Protein AF-A0A8X7PRS7-F1 (afdb_monomer)

Sequence (376 aa):
MGVEVVNFGGFEVAPAPFEAKPETNGKVEQGKGDKVAIKSGSHGEPPKKAEESSSSSKISSDVPKDAAEEWPAAKQIRSFYFVKYRRNDDPKIKAKLEVADKEVEKLNKARSAVIEELRAKKAERSKLFDMLDPLKSERQGFNNKFDEKRKEMEPLQQALGKLRGNDGGSSRGPVICSSQEELNSMIYSYEYRIQHESIPLTEEKQLLKEIRLLEGTRDKVIANEAMRAKIKEAMGHKDDIQGQVKLMGAGLDGVKKERQAISARINELSEKVKATKDEIQVLENELKTVTEKRDKAYSNIRDLKKQSVETNSGFYQGRNVLNKARELAAQRNVDELEALSNAEVEKFVSLWCSNKNFREDYEKRLLGSLDARQMS

Secondary structure (DSSP, 8-state):
-------------PPPPPP---------------------------------------------S-------------------PPP---HHHHHHHHHHHHHHHHHHHHHHHHHHHHHHHHHHHHHHHHHHHHHHHHHHHHHHHHHHHHHHHHHHHHHHHHHHHTS----------SSHHHHHHHHHHHHHHHHHS---HHHHHHHHHHHHHHHHTHHHHHHHHHHHHHHHHHHHHHHHHHHHHHHHHHHHHHHHHHHHHHHHHHHHHHHHHHHHHHHHHHHHHHHHHHHHHHHHHHHHHHHHHHHHHHHTHHHHHHHHHHHHHHHHHHTT-HHHHHHHHHHHHHHHHHHHHH-HHHHHHHHHHHHHHHHTTT--

Structure (mmCIF, N/CA/C/O backbone):
data_AF-A0A8X7PRS7-F1
#
_entry.id   AF-A0A8X7PRS7-F1
#
loop_
_atom_site.group_PDB
_atom_site.id
_atom_site.type_symbol
_atom_site.label_atom_id
_atom_site.label_alt_id
_atom_site.label_comp_id
_atom_site.label_asym_id
_atom_site.label_entity_id
_atom_site.label_seq_id
_atom_site.pdbx_PDB_ins_code
_atom_site.Cartn_x
_atom_site.Cartn_y
_atom_site.Cartn_z
_atom_site.occupancy
_atom_site.B_iso_or_equiv
_atom_site.auth_seq_id
_atom_site.auth_comp_id
_atom_site.auth_asym_id
_atom_site.auth_atom_id
_atom_site.pdbx_PDB_model_num
ATOM 1 N N . MET A 1 1 ? -42.545 -2.973 50.709 1.00 38.34 1 MET A N 1
ATOM 2 C CA . MET A 1 1 ? -41.234 -2.968 51.397 1.00 38.34 1 MET A CA 1
ATOM 3 C C . MET A 1 1 ? -41.015 -4.363 51.963 1.00 38.34 1 MET A C 1
ATOM 5 O O . MET A 1 1 ? -41.581 -4.677 52.997 1.00 38.34 1 MET A O 1
ATOM 9 N N . GLY A 1 2 ? -40.326 -5.238 51.229 1.00 35.31 2 GLY A N 1
ATOM 10 C CA . GLY A 1 2 ? -40.027 -6.595 51.700 1.00 35.31 2 GLY A CA 1
ATOM 11 C C . GLY A 1 2 ? -38.698 -6.599 52.446 1.00 35.31 2 GLY A C 1
ATOM 12 O O . GLY A 1 2 ? -37.665 -6.349 51.829 1.00 35.31 2 GLY A O 1
ATOM 13 N N . VAL A 1 3 ? -38.731 -6.834 53.756 1.00 33.56 3 VAL A N 1
ATOM 14 C CA . VAL A 1 3 ? -37.545 -7.047 54.594 1.00 33.56 3 VAL A CA 1
ATOM 15 C C . VAL A 1 3 ? -37.294 -8.554 54.631 1.00 33.56 3 VAL A C 1
ATOM 17 O O . VAL A 1 3 ? -38.139 -9.301 55.115 1.00 33.56 3 VAL A O 1
ATOM 20 N N . GLU A 1 4 ? -36.167 -9.016 54.087 1.00 38.34 4 GLU A N 1
ATOM 21 C CA . GLU A 1 4 ? -35.715 -10.403 54.262 1.00 38.34 4 GLU A CA 1
ATOM 22 C C . GLU A 1 4 ? -34.904 -10.505 55.561 1.00 38.34 4 GLU A C 1
ATOM 24 O O . GLU A 1 4 ? -33.868 -9.856 55.710 1.00 38.34 4 GLU A O 1
ATOM 29 N N . VAL A 1 5 ? -35.368 -11.348 56.485 1.00 33.12 5 VAL A N 1
ATOM 30 C CA . VAL A 1 5 ? -34.584 -11.846 57.620 1.00 33.12 5 VAL A CA 1
ATOM 31 C C . VAL A 1 5 ? -33.827 -13.072 57.130 1.00 33.12 5 VAL A C 1
ATOM 33 O O . VAL A 1 5 ? -34.439 -14.085 56.794 1.00 33.12 5 VAL A O 1
ATOM 36 N N . VAL A 1 6 ? -32.499 -12.992 57.084 1.00 33.25 6 VAL A N 1
ATOM 37 C CA . VAL A 1 6 ? -31.658 -14.164 56.835 1.00 33.25 6 VAL A CA 1
ATOM 38 C C . VAL A 1 6 ? -30.935 -14.519 58.126 1.00 33.25 6 VAL A C 1
ATOM 40 O O . VAL A 1 6 ? -29.972 -13.861 58.512 1.00 33.25 6 VAL A O 1
ATOM 43 N N . ASN A 1 7 ? -31.406 -15.573 58.793 1.00 29.98 7 ASN A N 1
ATOM 44 C CA . ASN A 1 7 ? -30.655 -16.233 59.855 1.00 29.98 7 ASN A CA 1
ATOM 45 C C . ASN A 1 7 ? -29.550 -17.073 59.210 1.00 29.98 7 ASN A C 1
ATOM 47 O O . ASN A 1 7 ? -29.831 -18.076 58.557 1.00 29.98 7 ASN A O 1
ATOM 51 N N . PHE A 1 8 ? -28.293 -16.676 59.402 1.00 36.66 8 PHE A N 1
ATOM 52 C CA . PHE A 1 8 ? -27.151 -17.517 59.060 1.00 36.66 8 PHE A CA 1
ATOM 53 C C . PHE A 1 8 ? -26.705 -18.292 60.300 1.00 36.66 8 PHE A C 1
ATOM 55 O O . PHE A 1 8 ? -26.137 -17.730 61.236 1.00 36.66 8 PHE A O 1
ATOM 62 N N . GLY A 1 9 ? -26.991 -19.597 60.294 1.00 31.98 9 GLY A N 1
ATOM 63 C CA . GLY A 1 9 ? -26.363 -20.569 61.183 1.00 31.98 9 GLY A CA 1
ATOM 64 C C . GLY A 1 9 ? -24.848 -20.575 60.978 1.00 31.98 9 GLY A C 1
ATOM 65 O O . GLY A 1 9 ? -24.363 -20.383 59.863 1.00 31.98 9 GLY A O 1
ATOM 66 N N . GLY A 1 10 ? -24.119 -20.727 62.084 1.00 34.31 10 GLY A N 1
ATOM 67 C CA . GLY A 1 10 ? -22.667 -20.595 62.140 1.00 34.31 10 GLY A CA 1
ATOM 68 C C . GLY A 1 10 ? -21.928 -21.523 61.180 1.00 34.31 10 GLY A C 1
ATOM 69 O O . GLY A 1 10 ? -22.364 -22.640 60.915 1.00 34.31 10 GLY A O 1
ATOM 70 N N . PHE A 1 11 ? -20.779 -21.052 60.701 1.00 33.97 11 PHE A N 1
ATOM 71 C CA . PHE A 1 11 ? -19.822 -21.885 59.990 1.00 33.97 11 PHE A CA 1
ATOM 72 C C . PHE A 1 11 ? -18.426 -21.693 60.580 1.00 33.97 11 PHE A C 1
ATOM 74 O O . PHE A 1 11 ? -17.981 -20.569 60.820 1.00 33.97 11 PHE A O 1
ATOM 81 N N . GLU A 1 12 ? -17.798 -22.827 60.861 1.00 31.59 12 GLU A N 1
ATOM 82 C CA . GLU A 1 12 ? -16.463 -23.000 61.419 1.00 31.59 12 GLU A CA 1
ATOM 83 C C . GLU A 1 12 ? -15.395 -22.509 60.431 1.00 31.59 12 GLU A C 1
ATOM 85 O O . GLU A 1 12 ? -15.474 -22.755 59.225 1.00 31.59 12 GLU A O 1
ATOM 90 N N . VAL A 1 13 ? -14.395 -21.796 60.948 1.00 36.53 13 VAL A N 1
ATOM 91 C CA . VAL A 1 13 ? -13.251 -21.293 60.182 1.00 36.53 13 VAL A CA 1
ATOM 92 C C . VAL A 1 13 ? -12.146 -22.345 60.233 1.00 36.53 13 VAL A C 1
ATOM 94 O O . VAL A 1 13 ? -11.609 -22.622 61.302 1.00 36.53 13 VAL A O 1
ATOM 97 N N . ALA A 1 14 ? -11.788 -22.917 59.084 1.00 34.16 14 ALA A N 1
ATOM 98 C CA . ALA A 1 14 ? -10.563 -23.704 58.957 1.00 34.16 14 ALA A CA 1
ATOM 99 C C . ALA A 1 14 ? -9.332 -22.778 59.083 1.00 34.16 14 ALA A C 1
ATOM 101 O O . ALA A 1 14 ? -9.356 -21.671 58.534 1.00 34.16 14 ALA A O 1
ATOM 102 N N . PRO A 1 15 ? -8.257 -23.190 59.781 1.00 34.22 15 PRO A N 1
ATOM 103 C CA . PRO A 1 15 ? -7.094 -22.338 59.986 1.00 34.22 15 PRO A CA 1
ATOM 104 C C . PRO A 1 15 ? -6.264 -22.201 58.702 1.00 34.22 15 PRO A C 1
ATOM 106 O O . PRO A 1 15 ? -6.148 -23.131 57.902 1.00 34.22 15 PRO A O 1
ATOM 109 N N . ALA A 1 16 ? -5.673 -21.019 58.522 1.00 33.69 16 ALA A N 1
ATOM 110 C CA . ALA A 1 16 ? -4.751 -20.721 57.432 1.00 33.69 16 ALA A CA 1
ATOM 111 C C . ALA A 1 16 ? -3.413 -21.477 57.605 1.00 33.69 16 ALA A C 1
ATOM 113 O O . ALA A 1 16 ? -2.929 -21.580 58.735 1.00 33.69 16 ALA A O 1
ATOM 114 N N . PRO A 1 17 ? -2.770 -21.965 56.525 1.00 32.09 17 PRO A N 1
ATOM 115 C CA . PRO A 1 17 ? -1.435 -22.539 56.616 1.00 32.09 17 PRO A CA 1
ATOM 116 C C . PRO A 1 17 ? -0.366 -21.453 56.778 1.00 32.09 17 PRO A C 1
ATOM 118 O O . PRO A 1 17 ? -0.402 -20.406 56.133 1.00 32.09 17 PRO A O 1
ATOM 121 N N . PHE A 1 18 ? 0.585 -21.775 57.645 1.00 28.27 18 PHE A N 1
ATOM 122 C CA . PHE A 1 18 ? 1.778 -21.037 58.042 1.00 28.27 18 PHE A CA 1
ATOM 123 C C . PHE A 1 18 ? 2.689 -20.635 56.864 1.00 28.27 18 PHE A C 1
ATOM 125 O O . PHE A 1 18 ? 2.831 -21.370 55.886 1.00 28.27 18 PHE A O 1
ATOM 132 N N . GLU A 1 19 ? 3.326 -19.468 56.990 1.00 30.25 19 GLU A N 1
ATOM 133 C CA . GLU A 1 19 ? 4.292 -18.910 56.041 1.00 30.25 19 GLU A CA 1
ATOM 134 C C . GLU A 1 19 ? 5.580 -19.746 55.945 1.00 30.25 19 GLU A C 1
ATOM 136 O O . GLU A 1 19 ? 6.207 -20.072 56.950 1.00 30.25 19 GLU A O 1
ATOM 141 N N . ALA A 1 20 ? 6.048 -19.983 54.718 1.00 26.59 20 ALA A N 1
ATOM 142 C CA . ALA A 1 20 ? 7.461 -20.199 54.426 1.00 26.59 20 ALA A CA 1
ATOM 143 C C . ALA A 1 20 ? 7.803 -19.550 53.071 1.00 26.59 20 ALA A C 1
ATOM 145 O O . ALA A 1 20 ? 7.144 -19.789 52.059 1.00 26.59 20 ALA A O 1
ATOM 146 N N . LYS A 1 21 ? 8.840 -18.714 53.055 1.00 28.91 21 LYS A N 1
ATOM 147 C CA . LYS A 1 21 ? 9.551 -18.218 51.862 1.00 28.91 21 LYS A CA 1
ATOM 148 C C . LYS A 1 21 ? 11.016 -18.680 51.974 1.00 28.91 21 LYS A C 1
ATOM 150 O O . LYS A 1 21 ? 11.464 -18.890 53.097 1.00 28.91 21 LYS A O 1
ATOM 155 N N . PRO A 1 22 ? 11.831 -18.575 50.912 1.00 40.19 22 PRO A N 1
ATOM 156 C CA . PRO A 1 22 ? 11.607 -18.983 49.517 1.00 40.19 22 PRO A CA 1
ATOM 157 C C . PRO A 1 22 ? 12.819 -19.793 48.987 1.00 40.19 22 PRO A C 1
ATOM 159 O O . PRO A 1 22 ? 13.896 -19.659 49.543 1.00 40.19 22 PRO A O 1
ATOM 162 N N . GLU A 1 23 ? 12.713 -20.538 47.875 1.00 26.27 23 GLU A N 1
ATOM 163 C CA . GLU A 1 23 ? 13.859 -20.721 46.955 1.00 26.27 23 GLU A CA 1
ATOM 164 C C . GLU A 1 23 ? 13.492 -21.354 45.591 1.00 26.27 23 GLU A C 1
ATOM 166 O O . GLU A 1 23 ? 12.879 -22.408 45.501 1.00 26.27 23 GLU A O 1
ATOM 171 N N . THR A 1 24 ? 13.892 -20.617 44.549 1.00 27.59 24 THR A N 1
ATOM 172 C CA . THR A 1 24 ? 14.377 -20.937 43.186 1.00 27.59 24 THR A CA 1
ATOM 173 C C . THR A 1 24 ? 13.771 -22.020 42.257 1.00 27.59 24 THR A C 1
ATOM 175 O O . THR A 1 24 ? 13.776 -23.210 42.523 1.00 27.59 24 THR A O 1
ATOM 178 N N . ASN A 1 25 ? 13.424 -21.525 41.053 1.00 25.75 25 ASN A N 1
ATOM 179 C CA . ASN A 1 25 ? 13.555 -22.074 39.687 1.00 25.75 25 ASN A CA 1
ATOM 180 C C . ASN A 1 25 ? 13.076 -23.497 39.328 1.00 25.75 25 ASN A C 1
ATOM 182 O O . ASN A 1 25 ? 13.670 -24.491 39.722 1.00 25.75 25 ASN A O 1
ATOM 186 N N . GLY A 1 26 ? 12.170 -23.580 38.338 1.00 25.84 26 GLY A N 1
ATOM 187 C CA . GLY A 1 26 ? 12.010 -24.792 37.521 1.00 25.84 26 GLY A CA 1
ATOM 188 C C . GLY A 1 26 ? 10.744 -24.855 36.662 1.00 25.84 26 GLY A C 1
ATOM 189 O O . GLY A 1 26 ? 9.655 -25.098 37.155 1.00 25.84 26 GLY A O 1
ATOM 190 N N . LYS A 1 27 ? 10.917 -24.659 35.356 1.00 26.45 27 LYS A N 1
ATOM 191 C CA . LYS A 1 27 ? 9.987 -24.867 34.228 1.00 26.45 27 LYS A CA 1
ATOM 192 C C . LYS A 1 27 ? 9.428 -26.310 34.174 1.00 26.45 27 LYS A C 1
ATOM 194 O O . LYS A 1 27 ? 10.197 -27.213 34.475 1.00 26.45 27 LYS A O 1
ATOM 199 N N . VAL A 1 28 ? 8.181 -26.521 33.704 1.00 27.92 28 VAL A N 1
ATOM 200 C CA . VAL A 1 28 ? 7.735 -27.544 32.702 1.00 27.92 28 VAL A CA 1
ATOM 201 C C . VAL A 1 28 ? 6.193 -27.661 32.618 1.00 27.92 28 VAL A C 1
ATOM 203 O O . VAL A 1 28 ? 5.460 -27.339 33.547 1.00 27.92 28 VAL A O 1
ATOM 206 N N . GLU A 1 29 ? 5.750 -28.048 31.420 1.00 25.97 29 GLU A N 1
ATOM 207 C CA . GLU A 1 29 ? 4.413 -28.097 30.828 1.00 25.97 29 GLU A CA 1
ATOM 208 C C . GLU A 1 29 ? 3.448 -29.222 31.282 1.00 25.97 29 GLU A C 1
ATOM 210 O O . GLU A 1 29 ? 3.839 -30.240 31.838 1.00 25.97 29 GLU A O 1
ATOM 215 N N . GLN A 1 30 ? 2.173 -28.979 30.936 1.00 25.98 30 GLN A N 1
ATOM 216 C CA . GLN A 1 30 ? 1.029 -29.850 30.587 1.00 25.98 30 GLN A CA 1
ATOM 217 C C . GLN A 1 30 ? 1.092 -31.391 30.722 1.00 25.98 30 GLN A C 1
ATOM 219 O O . GLN A 1 30 ? 1.930 -32.053 30.121 1.00 25.98 30 GLN A O 1
ATOM 224 N N . GLY A 1 31 ? -0.031 -31.954 31.214 1.00 25.16 31 GLY A N 1
ATOM 225 C CA . GLY A 1 31 ? -0.715 -33.065 30.522 1.00 25.16 31 GLY A CA 1
ATOM 226 C C . GLY A 1 31 ? -1.534 -34.060 31.367 1.00 25.16 31 GLY A C 1
ATOM 227 O O . GLY A 1 31 ? -0.939 -34.851 32.078 1.00 25.16 31 GLY A O 1
ATOM 228 N N . LYS A 1 32 ? -2.869 -34.085 31.126 1.00 27.94 32 LYS A N 1
ATOM 229 C CA . LYS A 1 32 ? -3.892 -35.159 31.340 1.00 27.94 32 LYS A CA 1
ATOM 230 C C . LYS A 1 32 ? -4.052 -35.718 32.774 1.00 27.94 32 LYS A C 1
ATOM 232 O O . LYS A 1 32 ? -3.091 -36.124 33.391 1.00 27.94 32 LYS A O 1
ATOM 237 N N . GLY A 1 33 ? -5.227 -35.830 33.396 1.00 25.86 33 GLY A N 1
ATOM 238 C CA . GLY A 1 33 ? -6.612 -35.925 32.937 1.00 25.86 33 GLY A CA 1
ATOM 239 C C . GLY A 1 33 ? -7.184 -37.247 33.458 1.00 25.86 33 GLY A C 1
ATOM 240 O O . GLY A 1 33 ? -6.668 -38.272 33.049 1.00 25.86 33 GLY A O 1
ATOM 241 N N . ASP A 1 34 ? -8.204 -37.229 34.326 1.00 27.39 34 ASP A N 1
ATOM 242 C CA . ASP A 1 34 ? -9.209 -38.301 34.398 1.00 27.39 34 ASP A CA 1
ATOM 243 C C . ASP A 1 34 ? -10.457 -37.924 35.214 1.00 27.39 34 ASP A C 1
ATOM 245 O O . ASP A 1 34 ? -10.432 -37.109 36.135 1.00 27.39 34 ASP A O 1
ATOM 249 N N . LYS A 1 35 ? -11.579 -38.488 34.760 1.00 30.38 35 LYS A N 1
ATOM 250 C CA . LYS A 1 35 ? -12.978 -38.185 35.089 1.00 30.38 35 LYS A CA 1
ATOM 251 C C . LYS A 1 35 ? -13.469 -39.022 36.272 1.00 30.38 35 LYS A C 1
ATOM 253 O O . LYS A 1 35 ? -13.249 -40.226 36.255 1.00 30.38 35 LYS A O 1
ATOM 258 N N . VAL A 1 36 ? -14.310 -38.465 37.151 1.00 30.97 36 VAL A N 1
ATOM 259 C CA . VAL A 1 36 ? -15.342 -39.250 37.862 1.00 30.97 36 VAL A CA 1
ATOM 260 C C . VAL A 1 36 ? -16.640 -38.446 37.970 1.00 30.97 36 VAL A C 1
ATOM 262 O O . VAL A 1 36 ? -16.646 -37.269 38.320 1.00 30.97 36 VAL A O 1
ATOM 265 N N . ALA A 1 37 ? -17.734 -39.110 37.597 1.00 29.62 37 ALA A N 1
ATOM 266 C CA . ALA A 1 37 ? -19.092 -38.599 37.498 1.00 29.62 37 ALA A CA 1
ATOM 267 C C . ALA A 1 37 ? -19.813 -38.557 38.858 1.00 29.62 37 ALA A C 1
ATOM 269 O O . ALA A 1 37 ? -19.674 -39.458 39.681 1.00 29.62 37 ALA A O 1
ATOM 270 N N . ILE A 1 38 ? -20.641 -37.528 39.044 1.00 30.03 38 ILE A N 1
ATOM 271 C CA . ILE A 1 38 ? -21.548 -37.341 40.184 1.00 30.03 38 ILE A CA 1
ATOM 272 C C . ILE A 1 38 ? -22.898 -37.986 39.837 1.00 30.03 38 ILE A C 1
ATOM 274 O O . ILE A 1 38 ? -23.451 -37.712 38.771 1.00 30.03 38 ILE A O 1
ATOM 278 N N . LYS A 1 39 ? -23.445 -38.816 40.736 1.00 30.95 39 LYS A N 1
ATOM 279 C CA . LYS A 1 39 ? -24.803 -39.374 40.631 1.00 30.95 39 LYS A CA 1
ATOM 280 C C . LYS A 1 39 ? -25.697 -38.800 41.734 1.00 30.95 39 LYS A C 1
ATOM 282 O O . LYS A 1 39 ? -25.400 -38.947 42.914 1.00 30.95 39 LYS A O 1
ATOM 287 N N . SER A 1 40 ? -26.786 -38.160 41.313 1.00 25.25 40 SER A N 1
ATOM 288 C CA . SER A 1 40 ? -27.887 -37.639 42.132 1.00 25.25 40 SER A CA 1
ATOM 289 C C . SER A 1 40 ? -28.995 -38.680 42.369 1.00 25.25 40 SER A C 1
ATOM 291 O O . SER A 1 40 ? -29.233 -39.538 41.521 1.00 25.25 40 SER A O 1
ATOM 293 N N . GLY A 1 41 ? -29.727 -38.518 43.475 1.00 26.75 41 GLY A N 1
ATOM 294 C CA . GLY A 1 41 ? -31.080 -39.037 43.759 1.00 26.75 41 GLY A CA 1
ATOM 295 C C . GLY A 1 41 ? -31.447 -38.620 45.197 1.00 26.75 41 GLY A C 1
ATOM 296 O O . GLY A 1 41 ? -30.691 -38.953 46.097 1.00 26.75 41 GLY A O 1
ATOM 297 N N . SER A 1 42 ? -32.352 -37.671 45.483 1.00 29.06 42 SER A N 1
ATOM 298 C CA . SER A 1 42 ? -33.808 -37.520 45.244 1.00 29.06 42 SER A CA 1
ATOM 299 C C . SER A 1 42 ? -34.690 -38.178 46.326 1.00 29.06 42 SER A C 1
ATOM 301 O O . SER A 1 42 ? -34.734 -39.399 46.366 1.00 29.06 42 SER A O 1
ATOM 303 N N . HIS A 1 43 ? -35.369 -37.316 47.121 1.00 28.53 43 HIS A N 1
ATOM 304 C CA . HIS A 1 43 ? -36.683 -37.383 47.832 1.00 28.53 43 HIS A CA 1
ATOM 305 C C . HIS A 1 43 ? -37.195 -38.718 48.436 1.00 28.53 43 HIS A C 1
ATOM 307 O O . HIS A 1 43 ? -37.080 -39.756 47.809 1.00 28.53 43 HIS A O 1
ATOM 313 N N . GLY A 1 44 ? -37.908 -38.803 49.571 1.00 26.67 44 GLY A N 1
ATOM 314 C CA . GLY A 1 44 ? -38.461 -37.842 50.535 1.00 26.67 44 GLY A CA 1
ATOM 315 C C . GLY A 1 44 ? -39.503 -38.529 51.463 1.00 26.67 44 GLY A C 1
ATOM 316 O O . GLY A 1 44 ? -40.280 -39.343 50.982 1.00 26.67 44 GLY A O 1
ATOM 317 N N . GLU A 1 45 ? -39.494 -38.150 52.753 1.00 29.83 45 GLU A N 1
ATOM 318 C CA . GLU A 1 45 ? -40.611 -38.052 53.740 1.00 29.83 45 GLU A CA 1
ATOM 319 C C . GLU A 1 45 ? -41.380 -39.284 54.340 1.00 29.83 45 GLU A C 1
ATOM 321 O O . GLU A 1 45 ? -41.293 -40.384 53.807 1.00 29.83 45 GLU A O 1
ATOM 326 N N . PRO A 1 46 ? -42.048 -39.139 55.531 1.00 39.19 46 PRO A N 1
ATOM 327 C CA . PRO A 1 46 ? -41.968 -40.044 56.709 1.00 39.19 46 PRO A CA 1
ATOM 328 C C . PRO A 1 46 ? -43.392 -40.499 57.181 1.00 39.19 46 PRO A C 1
ATOM 330 O O . PRO A 1 46 ? -44.238 -40.683 56.308 1.00 39.19 46 PRO A O 1
ATOM 333 N N . PRO A 1 47 ? -43.814 -40.575 58.479 1.00 46.78 47 PRO A N 1
ATOM 334 C CA . PRO A 1 47 ? -43.211 -40.924 59.791 1.00 46.78 47 PRO A CA 1
ATOM 335 C C . PRO A 1 47 ? -44.015 -42.036 60.544 1.00 46.78 47 PRO A C 1
ATOM 337 O O . PRO A 1 47 ? -45.062 -42.465 60.064 1.00 46.78 47 PRO A O 1
ATOM 340 N N . LYS A 1 48 ? -43.622 -42.453 61.771 1.00 29.95 48 LYS A N 1
ATOM 341 C CA . LYS A 1 48 ? -44.564 -42.988 62.796 1.00 29.95 48 LYS A CA 1
ATOM 342 C C . LYS A 1 48 ? -44.016 -42.954 64.240 1.00 29.95 48 LYS A C 1
ATOM 344 O O . LYS A 1 48 ? -42.822 -43.095 64.466 1.00 29.95 48 LYS A O 1
ATOM 349 N N . LYS A 1 49 ? -44.952 -42.697 65.165 1.00 29.14 49 LYS A N 1
ATOM 350 C CA . LYS A 1 49 ? -44.882 -42.357 66.604 1.00 29.14 49 LYS A CA 1
ATOM 351 C C . LYS A 1 49 ? -44.821 -43.573 67.558 1.00 29.14 49 LYS A C 1
ATOM 353 O O . LYS A 1 49 ? -45.346 -44.617 67.189 1.00 29.14 49 LYS A O 1
ATOM 358 N N . ALA A 1 50 ? -44.420 -43.266 68.809 1.00 27.75 50 ALA A N 1
ATOM 359 C CA . ALA A 1 50 ? -44.844 -43.839 70.114 1.00 27.75 50 ALA A CA 1
ATOM 360 C C . ALA A 1 50 ? -44.342 -45.270 70.442 1.00 27.75 50 ALA A C 1
ATOM 362 O O . ALA A 1 50 ? -44.160 -46.066 69.537 1.00 27.75 50 ALA A O 1
ATOM 363 N N . GLU A 1 51 ? -44.062 -45.695 71.679 1.00 27.20 51 GLU A N 1
ATOM 364 C CA . GLU A 1 51 ? -44.352 -45.192 73.031 1.00 27.20 51 GLU A CA 1
ATOM 365 C C . GLU A 1 51 ? -43.437 -45.908 74.063 1.00 27.20 51 GLU A C 1
ATOM 367 O O . GLU A 1 51 ? -42.633 -46.771 73.715 1.00 27.20 51 GLU A O 1
ATOM 372 N N . GLU A 1 52 ? -43.567 -45.500 75.322 1.00 29.02 52 GLU A N 1
ATOM 373 C CA . GLU A 1 52 ? -42.768 -45.754 76.530 1.00 29.02 52 GLU A CA 1
ATOM 374 C C . GLU A 1 52 ? -42.720 -47.217 77.038 1.00 29.02 52 GLU A C 1
ATOM 376 O O . GLU A 1 52 ? -43.654 -47.985 76.839 1.00 29.02 52 GLU A O 1
ATOM 381 N N . SER A 1 53 ? -41.687 -47.587 77.814 1.00 26.73 53 SER A N 1
ATOM 382 C CA . SER A 1 53 ? -41.870 -48.113 79.187 1.00 26.73 53 SER A CA 1
ATOM 383 C C . SER A 1 53 ? -40.543 -48.412 79.909 1.00 26.73 53 SER A C 1
ATOM 385 O O . SER A 1 53 ? -39.516 -48.751 79.329 1.00 26.73 53 SER A O 1
ATOM 387 N N . SER A 1 54 ? -40.609 -48.217 81.220 1.00 28.33 54 SER A N 1
ATOM 388 C CA . SER A 1 54 ? -39.608 -48.276 82.285 1.00 28.33 54 SER A CA 1
ATOM 389 C C . SER A 1 54 ? -38.957 -49.639 82.570 1.00 28.33 54 SER A C 1
ATOM 391 O O . SER A 1 54 ? -39.663 -50.638 82.664 1.00 28.33 54 SER A O 1
ATOM 393 N N . SER A 1 55 ? -37.683 -49.634 82.986 1.00 30.31 55 SER A N 1
ATOM 394 C CA . SER A 1 55 ? -37.229 -50.458 84.124 1.00 30.31 55 SER A CA 1
ATOM 395 C C . SER A 1 55 ? -35.910 -49.955 84.722 1.00 30.31 55 SER A C 1
ATOM 397 O O . SER A 1 55 ? -34.887 -49.858 84.049 1.00 30.31 55 SER A O 1
ATOM 399 N N . SER A 1 56 ? -35.959 -49.665 86.018 1.00 31.62 56 SER A N 1
ATOM 400 C CA . SER A 1 56 ? -34.868 -49.324 86.932 1.00 31.62 56 SER A CA 1
ATOM 401 C C . SER A 1 56 ? -33.786 -50.407 87.052 1.00 31.62 56 SER A C 1
ATOM 403 O O . SER A 1 56 ? -34.131 -51.577 87.190 1.00 31.62 56 SER A O 1
ATOM 405 N N . SER A 1 57 ? -32.509 -50.031 87.197 1.00 29.67 57 SER A N 1
ATOM 406 C CA . SER A 1 57 ? -31.749 -50.254 88.447 1.00 29.67 57 SER A CA 1
ATOM 407 C C . SER A 1 57 ? -30.264 -49.861 88.333 1.00 29.67 57 SER A C 1
ATOM 409 O O . SER A 1 57 ? -29.640 -50.034 87.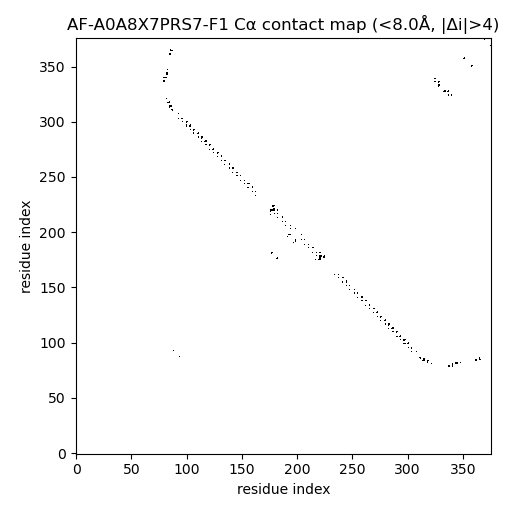294 1.00 29.67 57 SER A O 1
ATOM 411 N N . LYS A 1 58 ? -29.724 -49.445 89.488 1.00 34.66 58 LYS A N 1
ATOM 412 C CA . LYS A 1 58 ? -28.310 -49.415 89.909 1.00 34.66 58 LYS A CA 1
ATOM 413 C C . LYS A 1 58 ? -27.448 -48.210 89.515 1.00 34.66 58 LYS A C 1
ATOM 415 O O . LYS A 1 58 ? -26.721 -48.179 88.535 1.00 34.66 58 LYS A O 1
ATOM 420 N N . ILE A 1 59 ? -27.496 -47.276 90.461 1.00 40.19 59 ILE A N 1
ATOM 421 C CA . ILE A 1 59 ? -26.447 -46.367 90.923 1.00 40.19 59 ILE A CA 1
ATOM 422 C C . ILE A 1 59 ? -25.052 -47.014 90.838 1.00 40.19 59 ILE A C 1
ATOM 424 O O . ILE A 1 59 ? -24.798 -48.024 91.492 1.00 40.19 59 ILE A O 1
ATOM 428 N N . SER A 1 60 ? -24.138 -46.359 90.126 1.00 33.47 60 SER A N 1
ATOM 429 C CA . SER A 1 60 ? -22.743 -46.248 90.547 1.00 33.47 60 SER A CA 1
ATOM 430 C C . SER A 1 60 ? -22.391 -44.770 90.505 1.00 33.47 60 SER A C 1
ATOM 432 O O . SER A 1 60 ? -22.461 -44.121 89.463 1.00 33.47 60 SER A O 1
ATOM 434 N N . SER A 1 61 ? -22.127 -44.231 91.684 1.00 50.88 61 SER A N 1
ATOM 435 C CA . SER A 1 61 ? -21.721 -42.860 91.931 1.00 50.88 61 SER A CA 1
ATOM 436 C C . SER A 1 61 ? -20.307 -42.634 91.412 1.00 50.88 61 SER A C 1
ATOM 438 O O . SER A 1 61 ? -19.357 -43.034 92.069 1.00 50.88 61 SER A O 1
ATOM 440 N N . ASP A 1 62 ? -20.191 -41.970 90.271 1.00 45.94 62 ASP A N 1
ATOM 441 C CA . ASP A 1 62 ? -19.049 -41.109 89.970 1.00 45.94 62 ASP A CA 1
ATOM 442 C C . ASP A 1 62 ? -19.527 -40.026 89.007 1.00 45.94 62 ASP A C 1
ATOM 444 O O . ASP A 1 62 ? -19.457 -40.136 87.786 1.00 45.94 62 ASP A O 1
ATOM 448 N N . VAL A 1 63 ? -20.118 -38.989 89.597 1.00 41.53 63 VAL A N 1
ATOM 449 C CA . VAL A 1 63 ? -20.413 -37.730 88.917 1.00 41.53 63 VAL A CA 1
ATOM 450 C C . VAL A 1 63 ? -19.249 -36.797 89.237 1.00 41.53 63 VAL A C 1
ATOM 452 O O . VAL A 1 63 ? -19.146 -36.357 90.388 1.00 41.53 63 VAL A O 1
ATOM 455 N N . PRO A 1 64 ? -18.382 -36.450 88.270 1.00 39.38 64 PRO A N 1
ATOM 456 C CA . PRO A 1 64 ? -17.574 -35.252 88.385 1.00 39.38 64 PRO A CA 1
ATOM 457 C C . PRO A 1 64 ? -18.539 -34.071 88.515 1.00 39.38 64 PRO A C 1
ATOM 459 O O . PRO A 1 64 ? -19.271 -33.734 87.584 1.00 39.38 64 PRO A O 1
ATOM 462 N N . LYS A 1 65 ? -18.595 -33.476 89.709 1.00 46.72 65 LYS A N 1
ATOM 463 C CA . LYS A 1 65 ? -19.300 -32.218 89.970 1.00 46.72 65 LYS A CA 1
ATOM 464 C C . LYS A 1 65 ? -18.533 -31.072 89.312 1.00 46.72 65 LYS A C 1
ATOM 466 O O . LYS A 1 65 ? -17.956 -30.261 90.019 1.00 46.72 65 LYS A O 1
ATOM 471 N N . ASP A 1 66 ? -18.484 -31.050 87.985 1.00 47.97 66 ASP A N 1
ATOM 472 C CA . ASP A 1 66 ? -18.079 -29.852 87.244 1.00 47.97 66 ASP A CA 1
ATOM 473 C C . ASP A 1 66 ? -18.538 -29.867 85.780 1.00 47.97 66 ASP A C 1
ATOM 475 O O . ASP A 1 66 ? -17.829 -29.492 84.854 1.00 47.97 66 ASP A O 1
ATOM 479 N N . ALA A 1 67 ? -19.766 -30.333 85.564 1.00 43.22 67 ALA A N 1
ATOM 480 C CA . ALA A 1 67 ? -20.520 -30.046 84.353 1.00 43.22 67 ALA A CA 1
ATOM 481 C C . ALA A 1 67 ? -21.744 -29.210 84.739 1.00 43.22 67 ALA A C 1
ATOM 483 O O . ALA A 1 67 ? -22.886 -29.546 84.430 1.00 43.22 67 ALA A O 1
ATOM 484 N N . ALA A 1 68 ? -21.507 -28.086 85.425 1.00 44.66 68 ALA A N 1
ATOM 485 C CA . ALA A 1 68 ? -22.281 -26.896 85.109 1.00 44.66 68 ALA A CA 1
ATOM 486 C C . ALA A 1 68 ? -21.855 -26.520 83.689 1.00 44.66 68 ALA A C 1
ATOM 488 O O . ALA A 1 68 ? -20.950 -25.721 83.482 1.00 44.66 68 ALA A O 1
ATOM 489 N N . GLU A 1 69 ? -22.427 -27.244 82.730 1.00 52.41 69 GLU A N 1
ATOM 490 C CA . GLU A 1 69 ? -22.285 -27.028 81.307 1.00 52.41 69 GLU A CA 1
ATOM 491 C C . GLU A 1 69 ? -22.739 -25.592 81.071 1.00 52.41 69 GLU A C 1
ATOM 493 O O . GLU A 1 69 ? -23.932 -25.278 81.063 1.00 52.41 69 GLU A O 1
ATOM 498 N N . GLU A 1 70 ? -21.747 -24.705 81.048 1.00 54.66 70 GLU A N 1
ATOM 499 C CA . GLU A 1 70 ? -21.841 -23.291 80.756 1.00 54.66 70 GLU A CA 1
ATOM 500 C C . GLU A 1 70 ? -22.389 -23.199 79.337 1.00 54.66 70 GLU A C 1
ATOM 502 O O . GLU A 1 70 ? -21.655 -23.136 78.351 1.00 54.66 70 GLU A O 1
ATOM 507 N N . TRP A 1 71 ? -23.716 -23.295 79.228 1.00 49.66 71 TRP A N 1
ATOM 508 C CA . TRP A 1 71 ? -24.442 -22.966 78.018 1.00 49.66 71 TRP A CA 1
ATOM 509 C C . TRP A 1 71 ? -23.888 -21.617 77.580 1.00 49.66 71 TRP A C 1
ATOM 511 O O . TRP A 1 71 ? -24.010 -20.661 78.355 1.00 49.66 71 TRP A O 1
ATOM 521 N N . PRO A 1 72 ? -23.221 -21.522 76.412 1.00 59.06 72 PRO A N 1
ATOM 522 C CA . PRO A 1 72 ? -22.541 -20.296 76.052 1.00 59.06 72 PRO A CA 1
ATOM 523 C C . PRO A 1 72 ? -23.594 -19.202 76.090 1.00 59.06 72 PRO A C 1
ATOM 525 O O . PRO A 1 72 ? -24.642 -19.347 75.450 1.00 59.06 72 PRO A O 1
ATOM 528 N N . ALA A 1 73 ? -23.337 -18.167 76.898 1.00 62.25 73 ALA A N 1
ATOM 529 C CA . ALA A 1 73 ? -24.227 -17.028 77.074 1.00 62.25 73 ALA A CA 1
ATOM 530 C C . ALA A 1 73 ? -24.841 -16.677 75.718 1.00 62.25 73 ALA A C 1
ATOM 532 O O . ALA A 1 73 ? -24.091 -16.549 74.744 1.00 62.25 73 ALA A O 1
ATOM 533 N N . ALA A 1 74 ? -26.181 -16.641 75.654 1.00 64.94 74 ALA A N 1
ATOM 534 C CA . ALA A 1 74 ? -26.951 -16.589 74.413 1.00 64.94 74 ALA A CA 1
ATOM 535 C C . ALA A 1 74 ? -26.217 -15.736 73.376 1.00 64.94 74 ALA A C 1
ATOM 537 O O . ALA A 1 74 ? -26.075 -14.528 73.579 1.00 64.94 74 ALA A O 1
ATOM 538 N N . LYS A 1 75 ? -25.661 -16.379 72.330 1.00 67.94 75 LYS A N 1
ATOM 539 C CA . LYS A 1 75 ? -24.815 -15.700 71.338 1.00 67.94 75 LYS A CA 1
ATOM 540 C C . LYS A 1 75 ? -25.553 -14.440 70.909 1.00 67.94 75 LYS A C 1
ATOM 542 O O . LYS A 1 75 ? -26.639 -14.544 70.344 1.00 67.94 75 LYS A O 1
ATOM 547 N N . GLN A 1 76 ? -25.004 -13.267 71.227 1.00 78.38 76 GLN A N 1
ATOM 548 C CA . GLN A 1 76 ? -25.649 -12.005 70.892 1.00 78.38 76 GLN A CA 1
ATOM 549 C C . GLN A 1 76 ? -25.602 -11.857 69.368 1.00 78.38 76 GLN A C 1
ATOM 551 O O . GLN A 1 76 ? -24.603 -11.416 68.801 1.00 78.38 76 GLN A O 1
ATOM 556 N N . ILE A 1 77 ? -26.667 -12.292 68.695 1.00 81.75 77 ILE A N 1
ATOM 557 C CA . ILE A 1 77 ? -26.798 -12.180 67.246 1.00 81.75 77 ILE A CA 1
ATOM 558 C C . ILE A 1 77 ? -27.139 -10.725 66.952 1.00 81.75 77 ILE A C 1
ATOM 560 O O . ILE A 1 77 ? -28.257 -10.270 67.186 1.00 81.75 77 ILE A O 1
ATOM 564 N N . ARG A 1 78 ? -26.154 -9.983 66.449 1.00 85.75 78 ARG A N 1
ATOM 565 C CA . ARG A 1 78 ? -26.369 -8.647 65.896 1.00 85.75 78 ARG A CA 1
ATOM 566 C C . ARG A 1 78 ? -26.603 -8.785 64.398 1.00 85.75 78 ARG A C 1
ATOM 568 O O . ARG A 1 78 ? -25.854 -9.480 63.714 1.00 85.75 78 ARG A O 1
ATOM 575 N N . SER A 1 79 ? -27.661 -8.152 63.907 1.00 88.88 79 SER A N 1
ATOM 576 C CA . SER A 1 79 ? -28.023 -8.157 62.490 1.00 88.88 79 SER A CA 1
ATOM 577 C C . SER A 1 79 ? -27.970 -6.732 61.955 1.00 88.88 79 SER A C 1
ATOM 579 O O . SER A 1 79 ? -28.484 -5.810 62.582 1.00 88.88 79 SER A O 1
ATOM 581 N N . PHE A 1 80 ? -27.321 -6.566 60.805 1.00 91.25 80 PHE A N 1
ATOM 582 C CA . PHE A 1 80 ? -27.165 -5.284 60.122 1.00 91.25 80 PHE A CA 1
ATOM 583 C C . PHE A 1 80 ? -27.718 -5.411 58.708 1.00 91.25 80 PHE A C 1
ATOM 585 O O . PHE A 1 80 ? -27.515 -6.435 58.047 1.00 91.25 80 PHE A O 1
ATOM 592 N N . TYR A 1 81 ? -28.419 -4.380 58.244 1.00 89.12 81 TYR A N 1
ATOM 593 C CA . TYR A 1 81 ? -29.140 -4.411 56.976 1.00 89.12 81 TYR A CA 1
ATOM 594 C C . TYR A 1 81 ? -28.492 -3.473 55.968 1.00 89.12 81 TYR A C 1
ATOM 596 O O . TYR A 1 81 ? -28.330 -2.284 56.214 1.00 89.12 81 TYR A O 1
ATOM 604 N N . PHE A 1 82 ? -28.184 -4.013 54.791 1.00 90.56 82 PHE A N 1
ATOM 605 C CA . PHE A 1 82 ? -27.597 -3.259 53.691 1.00 90.56 82 PHE A CA 1
ATOM 606 C C . PHE A 1 82 ? -28.500 -3.283 52.471 1.00 90.56 82 PHE A C 1
ATOM 608 O O . PHE A 1 82 ? -29.018 -4.330 52.073 1.00 90.56 82 PHE A O 1
ATOM 615 N N . VAL A 1 83 ? -28.632 -2.126 51.827 1.00 88.69 83 VAL A N 1
ATOM 616 C CA . VAL A 1 83 ? -29.381 -2.014 50.581 1.00 88.69 83 VAL A CA 1
ATOM 617 C C . VAL A 1 83 ? -28.611 -2.697 49.454 1.00 88.69 83 VAL A C 1
ATOM 619 O O . VAL A 1 83 ? -27.453 -2.386 49.166 1.00 88.69 83 VAL A O 1
ATOM 622 N N . LYS A 1 84 ? -29.266 -3.649 48.787 1.00 86.00 84 LYS A N 1
ATOM 623 C CA . LYS A 1 84 ? -28.653 -4.436 47.719 1.00 86.00 84 LYS A CA 1
ATOM 624 C C . LYS A 1 84 ? -28.930 -3.822 46.353 1.00 86.00 84 LYS A C 1
ATOM 626 O O . LYS A 1 84 ? -29.994 -4.016 45.773 1.00 86.00 84 LYS A O 1
ATOM 631 N N . TYR A 1 85 ? -27.911 -3.198 45.778 1.00 86.69 85 TYR A N 1
ATOM 632 C CA . TYR A 1 85 ? -27.931 -2.788 44.377 1.00 86.69 85 TYR A CA 1
ATOM 633 C C . TYR A 1 85 ? -27.818 -4.016 43.466 1.00 86.69 85 TYR A C 1
ATOM 635 O O . TYR A 1 85 ? -26.932 -4.856 43.638 1.00 86.69 85 TYR A O 1
ATOM 643 N N . ARG A 1 86 ? -28.723 -4.143 42.491 1.00 85.44 86 ARG A N 1
ATOM 644 C CA . ARG A 1 86 ? -28.688 -5.203 41.472 1.00 85.44 86 ARG A CA 1
ATOM 645 C C . ARG A 1 86 ? -27.980 -4.701 40.212 1.00 85.44 86 ARG A C 1
ATOM 647 O O . ARG A 1 86 ? -28.107 -3.534 39.834 1.00 85.44 86 ARG A O 1
ATOM 654 N N . ARG A 1 87 ? -27.223 -5.592 39.564 1.00 85.69 87 ARG A N 1
ATOM 655 C CA . ARG A 1 87 ? -26.609 -5.305 38.264 1.00 85.69 87 ARG A CA 1
ATOM 656 C C . ARG A 1 87 ? -27.717 -5.185 37.223 1.00 85.69 87 ARG A C 1
ATOM 658 O O . ARG A 1 87 ? -28.611 -6.026 37.191 1.00 85.69 87 ARG A O 1
ATOM 665 N N . ASN A 1 88 ? -27.654 -4.149 36.402 1.00 82.25 88 ASN A N 1
ATOM 666 C CA . ASN A 1 88 ? -28.509 -4.016 35.238 1.00 82.25 88 ASN A CA 1
ATOM 667 C C . ASN A 1 88 ? -27.806 -4.661 34.041 1.00 82.25 88 ASN A C 1
ATOM 669 O O . ASN A 1 88 ? -26.790 -4.151 33.560 1.00 82.25 88 ASN A O 1
ATOM 673 N N . ASP A 1 89 ? -28.353 -5.787 33.595 1.00 79.81 89 ASP A N 1
ATOM 674 C CA . ASP A 1 89 ? -27.930 -6.485 32.386 1.00 79.81 89 ASP A CA 1
ATOM 675 C C . ASP A 1 89 ? -28.917 -6.153 31.267 1.00 79.81 89 ASP A C 1
ATOM 677 O O . ASP A 1 89 ? -29.807 -6.945 30.971 1.00 79.81 89 ASP A O 1
ATOM 681 N N . ASP A 1 90 ? -28.787 -4.966 30.663 1.00 82.31 90 ASP A N 1
ATOM 682 C CA . ASP A 1 90 ? -29.679 -4.554 29.576 1.00 82.31 90 ASP A CA 1
ATOM 683 C C . ASP A 1 90 ? -29.454 -5.450 28.339 1.00 82.31 90 ASP A C 1
ATOM 685 O O . ASP A 1 90 ? -28.388 -5.368 27.703 1.00 82.31 90 ASP A O 1
ATOM 689 N N . PRO A 1 91 ? -30.446 -6.277 27.941 1.00 86.50 91 PRO A N 1
ATOM 690 C CA . PRO A 1 91 ? -30.328 -7.129 26.763 1.00 86.50 91 PRO A CA 1
ATOM 691 C C . PRO A 1 91 ? -30.049 -6.319 25.494 1.00 86.50 91 PRO A C 1
ATOM 693 O O . PRO A 1 91 ? -29.390 -6.816 24.582 1.00 86.50 91 PRO A O 1
ATOM 696 N N . LYS A 1 92 ? -30.493 -5.054 25.441 1.00 89.25 92 LYS A N 1
ATOM 697 C CA . LYS A 1 92 ? -30.282 -4.170 24.291 1.00 89.25 92 LYS A CA 1
ATOM 698 C C . LYS A 1 92 ? -28.815 -3.785 24.131 1.00 89.25 92 LYS A C 1
ATOM 700 O O . LYS A 1 92 ? -28.310 -3.812 23.013 1.00 89.25 92 LYS A O 1
ATOM 705 N N . ILE A 1 93 ? -28.120 -3.438 25.219 1.00 89.12 93 ILE A N 1
ATOM 706 C CA . ILE A 1 93 ? -26.685 -3.103 25.170 1.00 89.12 93 ILE A CA 1
ATOM 707 C C . ILE A 1 93 ? -25.875 -4.352 24.823 1.00 89.12 93 ILE A C 1
ATOM 709 O O . ILE A 1 93 ? -24.979 -4.288 23.983 1.00 89.12 93 ILE A O 1
ATOM 713 N N . LYS A 1 94 ? -26.235 -5.503 25.404 1.00 90.56 94 LYS A N 1
ATOM 714 C CA . LYS A 1 94 ? -25.589 -6.784 25.098 1.00 90.56 94 LYS A CA 1
ATOM 715 C C . LYS A 1 94 ? -25.736 -7.164 23.620 1.00 90.56 94 LYS A C 1
ATOM 717 O O . LYS A 1 94 ? -24.743 -7.502 22.986 1.00 90.56 94 LYS A O 1
ATOM 722 N N . ALA A 1 95 ? -26.939 -7.042 23.059 1.00 93.88 95 ALA A N 1
ATOM 723 C CA . ALA A 1 95 ? -27.181 -7.299 21.641 1.00 93.88 95 ALA A CA 1
ATOM 724 C C . ALA A 1 95 ? -26.407 -6.324 20.736 1.00 93.88 95 ALA A C 1
ATOM 726 O O . ALA A 1 95 ? -25.815 -6.743 19.745 1.00 93.88 95 ALA A O 1
ATOM 727 N N . LYS A 1 96 ? -26.351 -5.031 21.091 1.00 94.38 96 LYS A N 1
ATOM 728 C CA . LYS A 1 96 ? -25.553 -4.033 20.356 1.00 94.38 96 LYS A CA 1
ATOM 729 C C . LYS A 1 96 ? -24.058 -4.353 20.370 1.00 94.38 96 LYS A C 1
ATOM 731 O O . LYS A 1 96 ? -23.413 -4.211 19.337 1.00 94.38 96 LYS A O 1
ATOM 736 N N . LEU A 1 97 ? -23.523 -4.796 21.509 1.00 94.25 97 LEU A N 1
ATOM 737 C CA . LEU A 1 97 ? -22.129 -5.233 21.618 1.00 94.25 97 LEU A CA 1
ATOM 738 C C . LEU A 1 97 ? -21.848 -6.441 20.727 1.00 94.25 97 LEU A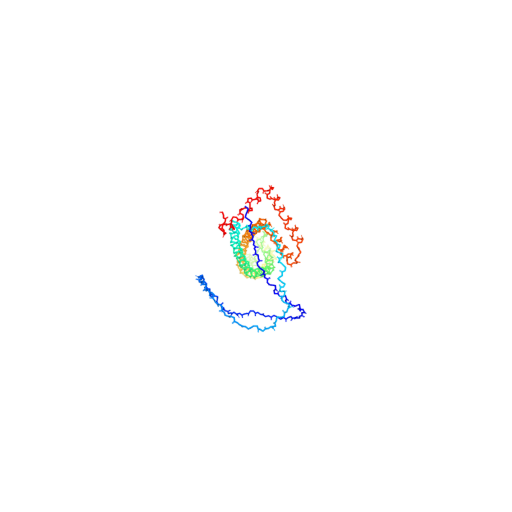 C 1
ATOM 740 O O . LEU A 1 97 ? -20.894 -6.406 19.964 1.00 94.25 97 LEU A O 1
ATOM 744 N N . GLU A 1 98 ? -22.712 -7.457 20.749 1.00 95.19 98 GLU A N 1
ATOM 745 C CA . GLU A 1 98 ? -22.542 -8.648 19.910 1.00 95.19 98 GLU A CA 1
ATOM 746 C C . GLU A 1 98 ? -22.566 -8.309 18.409 1.00 95.19 98 GLU A C 1
ATOM 748 O O . GLU A 1 98 ? -21.781 -8.848 17.627 1.00 95.19 98 GLU A O 1
ATOM 753 N N . VAL A 1 99 ? -23.446 -7.392 17.991 1.00 95.50 99 VAL A N 1
ATOM 754 C CA . VAL A 1 99 ? -23.490 -6.904 16.604 1.00 95.50 99 VAL A CA 1
ATOM 755 C C . VAL A 1 99 ? -22.200 -6.163 16.241 1.00 95.50 99 VAL A C 1
ATOM 757 O O . VAL A 1 99 ? -21.630 -6.433 15.184 1.00 95.50 99 VAL A O 1
ATOM 760 N N . ALA A 1 100 ? -21.721 -5.274 17.114 1.00 94.44 100 ALA A N 1
ATOM 761 C CA . ALA A 1 100 ? -20.502 -4.506 16.879 1.00 94.44 100 ALA A CA 1
ATOM 762 C C . ALA A 1 100 ? -19.240 -5.392 16.873 1.00 94.44 100 ALA A C 1
ATOM 764 O O . ALA A 1 100 ? -18.362 -5.197 16.035 1.00 94.44 100 ALA A O 1
ATOM 765 N N . ASP A 1 101 ? -19.163 -6.404 17.741 1.00 95.00 101 ASP A N 1
ATOM 766 C CA . ASP A 1 101 ? -18.062 -7.375 17.762 1.00 95.00 101 ASP A CA 1
ATOM 767 C C . ASP A 1 101 ? -18.016 -8.172 16.444 1.00 95.00 101 ASP A C 1
ATOM 769 O O . ASP A 1 101 ? -16.965 -8.269 15.807 1.00 95.00 101 ASP A O 1
ATOM 773 N N . LYS A 1 102 ? -19.173 -8.651 15.958 1.00 96.31 102 LYS A N 1
ATOM 774 C CA . LYS A 1 102 ? -19.278 -9.323 14.648 1.00 96.31 102 LYS A CA 1
ATOM 775 C C . LYS A 1 102 ? -18.887 -8.405 13.488 1.00 96.31 102 LYS A C 1
ATOM 777 O O . LYS A 1 102 ? -18.314 -8.868 12.501 1.00 96.31 102 LYS A O 1
ATOM 782 N N . GLU A 1 103 ? -19.215 -7.118 13.562 1.00 96.00 103 GLU A N 1
ATOM 783 C CA . GLU A 1 103 ? -18.799 -6.127 12.566 1.00 96.00 103 GLU A CA 1
ATOM 784 C C . GLU A 1 103 ? -17.275 -5.942 12.565 1.00 96.00 103 GLU A C 1
ATOM 786 O O . GLU A 1 103 ? -16.651 -6.000 11.504 1.00 96.00 103 GLU A O 1
ATOM 791 N N . VAL A 1 104 ? -16.658 -5.809 13.741 1.00 96.75 104 VAL A N 1
ATOM 792 C CA . VAL A 1 104 ? -15.199 -5.717 13.885 1.00 96.75 104 VAL A CA 1
ATOM 793 C C . VAL A 1 104 ? -14.497 -6.958 13.341 1.00 96.75 104 VAL A C 1
ATOM 795 O O . VAL A 1 104 ? -13.505 -6.829 12.626 1.00 96.75 104 VAL A O 1
ATOM 798 N N . GLU A 1 105 ? -15.004 -8.159 13.619 1.00 96.38 105 GLU A N 1
ATOM 799 C CA . GLU A 1 105 ? -14.449 -9.396 13.060 1.00 96.38 105 GLU A CA 1
ATOM 800 C C . GLU A 1 105 ? -14.482 -9.402 11.527 1.00 96.38 105 GLU A C 1
ATOM 802 O O . GLU A 1 105 ? -13.490 -9.758 10.884 1.00 96.38 105 GLU A O 1
ATOM 807 N N . LYS A 1 106 ? -15.599 -8.972 10.927 1.00 96.94 106 LYS A N 1
ATOM 808 C CA . LYS A 1 106 ? -15.727 -8.847 9.467 1.00 96.94 106 LYS A CA 1
ATOM 809 C C . LYS A 1 106 ? -14.741 -7.825 8.905 1.00 96.94 106 LYS A C 1
ATOM 811 O O . LYS A 1 106 ? -14.059 -8.119 7.926 1.00 96.94 106 LYS A O 1
ATOM 816 N N . LEU A 1 107 ? -14.623 -6.657 9.536 1.00 96.88 107 LEU A N 1
ATOM 817 C CA . LEU A 1 107 ? -13.692 -5.606 9.118 1.00 96.88 107 LEU A CA 1
ATOM 818 C C . LEU A 1 107 ? -12.229 -6.036 9.274 1.00 96.88 107 LEU A C 1
ATOM 820 O O . LEU A 1 107 ? -11.407 -5.709 8.424 1.00 96.88 107 LEU A O 1
ATOM 824 N N . ASN A 1 108 ? -11.898 -6.812 10.307 1.00 96.62 108 ASN A N 1
ATOM 825 C CA . ASN A 1 108 ? -10.560 -7.372 10.485 1.00 96.62 108 ASN A CA 1
ATOM 826 C C . ASN A 1 108 ? -10.209 -8.375 9.381 1.00 96.62 108 ASN A C 1
ATOM 828 O O . ASN A 1 108 ? -9.106 -8.296 8.843 1.00 96.62 108 ASN A O 1
ATOM 832 N N . LYS A 1 109 ? -11.147 -9.254 9.001 1.00 97.19 109 LYS A N 1
ATOM 833 C CA . LYS A 1 109 ? -10.973 -10.185 7.870 1.00 97.19 109 LYS A CA 1
ATOM 834 C C . LYS A 1 109 ? -10.812 -9.448 6.537 1.00 97.19 109 LYS A C 1
ATOM 836 O O . LYS A 1 109 ? -9.917 -9.774 5.763 1.00 97.19 109 LYS A O 1
ATOM 841 N N . ALA A 1 110 ? -11.633 -8.426 6.289 1.00 96.94 110 ALA A N 1
ATOM 842 C CA . ALA A 1 110 ? -11.502 -7.583 5.100 1.00 96.94 110 ALA A CA 1
ATOM 843 C C . ALA A 1 110 ? -10.142 -6.867 5.077 1.00 96.94 110 ALA A C 1
ATOM 845 O O . ALA A 1 110 ? -9.434 -6.892 4.076 1.00 96.94 110 ALA A O 1
ATOM 846 N N . ARG A 1 111 ? -9.716 -6.305 6.215 1.00 97.50 111 ARG A N 1
ATOM 847 C CA . ARG A 1 111 ? -8.415 -5.643 6.350 1.00 97.50 111 ARG A CA 1
ATOM 848 C C . ARG A 1 111 ? -7.251 -6.595 6.081 1.00 97.50 111 ARG A C 1
ATOM 850 O O . ARG A 1 111 ? -6.295 -6.191 5.429 1.00 97.50 111 ARG A O 1
ATOM 857 N N . SER A 1 112 ? -7.295 -7.826 6.598 1.00 96.81 112 SER A N 1
ATOM 858 C CA . SER A 1 112 ? -6.240 -8.809 6.333 1.00 96.81 112 SER A CA 1
ATOM 859 C C . SER A 1 112 ? -6.186 -9.203 4.859 1.00 96.81 112 SER A C 1
ATOM 861 O O . SER A 1 112 ? -5.088 -9.247 4.318 1.00 96.81 112 SER A O 1
ATOM 863 N N . ALA A 1 113 ? -7.337 -9.393 4.203 1.00 97.75 113 ALA A N 1
ATOM 864 C CA . ALA A 1 113 ? -7.391 -9.700 2.773 1.00 97.75 113 ALA A CA 1
ATOM 865 C C . ALA A 1 113 ? -6.747 -8.585 1.929 1.00 97.75 113 ALA A C 1
ATOM 867 O O . ALA A 1 113 ? -5.840 -8.853 1.146 1.00 97.75 113 ALA A O 1
ATOM 868 N N . VAL A 1 114 ? -7.104 -7.320 2.186 1.00 97.56 114 VAL A N 1
ATOM 869 C CA . VAL A 1 114 ? -6.502 -6.164 1.493 1.00 97.56 114 VAL A CA 1
ATOM 870 C C . VAL A 1 114 ? -4.985 -6.094 1.723 1.00 97.56 114 VAL A C 1
ATOM 872 O O . VAL A 1 114 ? -4.227 -5.786 0.807 1.00 97.56 114 VAL A O 1
ATOM 875 N N . ILE A 1 115 ? -4.502 -6.400 2.934 1.00 97.44 115 ILE A N 1
ATOM 876 C CA . ILE A 1 115 ? -3.057 -6.428 3.228 1.00 97.44 115 ILE A CA 1
ATOM 877 C C . ILE A 1 115 ? -2.343 -7.531 2.437 1.00 97.44 115 ILE A C 1
ATOM 879 O O . ILE A 1 115 ? -1.226 -7.311 1.961 1.00 97.44 115 ILE A O 1
ATOM 883 N N . GLU A 1 116 ? -2.950 -8.710 2.313 1.00 97.88 116 GLU A N 1
ATOM 884 C CA . GLU A 1 116 ? -2.389 -9.820 1.543 1.00 97.88 116 GLU A CA 1
ATOM 885 C C . GLU A 1 116 ? -2.330 -9.497 0.049 1.00 97.88 116 GLU A C 1
ATOM 887 O O . GLU A 1 116 ? -1.272 -9.666 -0.561 1.00 97.88 116 GLU A O 1
ATOM 892 N N . GLU A 1 117 ? -3.402 -8.941 -0.518 1.00 97.38 117 GLU A N 1
ATOM 893 C CA . GLU A 1 117 ? -3.435 -8.480 -1.911 1.00 97.38 117 GLU A CA 1
ATOM 894 C C . GLU A 1 117 ? -2.391 -7.390 -2.173 1.00 97.38 117 GLU A C 1
ATOM 896 O O . GLU A 1 117 ? -1.630 -7.454 -3.141 1.00 97.38 117 GLU A O 1
ATOM 901 N N . LEU A 1 118 ? -2.265 -6.427 -1.260 1.00 97.56 118 LEU A N 1
ATOM 902 C CA . LEU A 1 118 ? -1.270 -5.362 -1.345 1.00 97.56 118 LEU A CA 1
ATOM 903 C C . LEU A 1 118 ? 0.158 -5.925 -1.288 1.00 97.56 118 LEU A C 1
ATOM 905 O O . LEU A 1 118 ? 1.030 -5.491 -2.048 1.00 97.56 118 LEU A O 1
ATOM 909 N N . ARG A 1 119 ? 0.419 -6.918 -0.428 1.00 97.25 119 ARG A N 1
ATOM 910 C CA . ARG A 1 119 ? 1.711 -7.622 -0.384 1.00 97.25 119 ARG A CA 1
ATOM 911 C C . ARG A 1 119 ? 1.975 -8.367 -1.695 1.00 97.25 119 ARG A C 1
ATOM 913 O O . ARG A 1 119 ? 3.091 -8.276 -2.207 1.00 97.25 119 ARG A O 1
ATOM 920 N N . ALA A 1 120 ? 0.975 -9.051 -2.251 1.00 97.50 120 ALA A N 1
ATOM 921 C CA . ALA A 1 120 ? 1.090 -9.749 -3.529 1.00 97.50 120 ALA A CA 1
ATOM 922 C C . ALA A 1 120 ? 1.420 -8.778 -4.675 1.00 97.50 120 ALA A C 1
ATOM 924 O O . ALA A 1 120 ? 2.369 -9.017 -5.423 1.00 97.50 120 ALA A O 1
ATOM 925 N N . LYS A 1 121 ? 0.736 -7.631 -4.747 1.00 97.00 121 LYS A N 1
ATOM 926 C CA . LYS A 1 121 ? 0.999 -6.587 -5.749 1.00 97.00 121 LYS A CA 1
ATOM 927 C C . LYS A 1 121 ? 2.366 -5.927 -5.586 1.00 97.00 121 LYS A C 1
ATOM 929 O O . LYS A 1 121 ? 3.055 -5.683 -6.575 1.00 97.00 121 LYS A O 1
ATOM 934 N N . LYS A 1 122 ? 2.830 -5.699 -4.351 1.00 96.00 122 LYS A N 1
ATOM 935 C CA . LYS A 1 122 ? 4.205 -5.222 -4.100 1.00 96.00 122 LYS A CA 1
ATOM 936 C C . LYS A 1 122 ? 5.257 -6.242 -4.551 1.00 96.00 122 LYS A C 1
ATOM 938 O O . LYS A 1 122 ? 6.274 -5.836 -5.112 1.00 96.00 122 LYS A O 1
ATOM 943 N N . ALA A 1 123 ? 5.002 -7.537 -4.364 1.00 97.12 123 ALA A N 1
ATOM 944 C CA . ALA A 1 123 ? 5.877 -8.600 -4.856 1.00 97.12 123 ALA A CA 1
ATOM 945 C C . ALA A 1 123 ? 5.869 -8.697 -6.393 1.00 97.12 123 ALA A C 1
ATOM 947 O O . ALA A 1 123 ? 6.931 -8.830 -6.996 1.00 97.12 123 ALA A O 1
ATOM 948 N N . GLU A 1 124 ? 4.703 -8.578 -7.036 1.00 96.56 124 GLU A N 1
ATOM 949 C CA . GLU A 1 124 ? 4.576 -8.495 -8.499 1.00 96.56 124 GLU A CA 1
ATOM 950 C C . GLU A 1 124 ? 5.380 -7.313 -9.054 1.00 96.56 124 GLU A C 1
ATOM 952 O O . GLU A 1 124 ? 6.201 -7.488 -9.955 1.00 96.56 124 GLU A O 1
ATOM 957 N N . ARG A 1 125 ? 5.228 -6.126 -8.453 1.00 96.06 125 ARG A N 1
ATOM 958 C CA . ARG A 1 125 ? 5.992 -4.936 -8.836 1.00 96.06 125 ARG A CA 1
ATOM 959 C C . ARG A 1 125 ? 7.499 -5.161 -8.710 1.00 96.06 125 ARG A C 1
ATOM 961 O O . ARG A 1 125 ? 8.233 -4.755 -9.602 1.00 96.06 125 ARG A O 1
ATOM 968 N N . SER A 1 126 ? 7.958 -5.810 -7.637 1.00 95.38 126 SER A N 1
ATOM 969 C CA . SER A 1 126 ? 9.379 -6.152 -7.465 1.00 95.38 126 SER A CA 1
ATOM 970 C C . SER A 1 126 ? 9.884 -7.038 -8.603 1.00 95.38 126 SER A C 1
ATOM 972 O O . SER A 1 126 ? 10.888 -6.707 -9.219 1.00 95.38 126 SER A O 1
ATOM 974 N N . LYS A 1 127 ? 9.138 -8.091 -8.965 1.00 96.38 127 LYS A N 1
ATOM 975 C CA . LYS A 1 127 ? 9.493 -8.973 -10.090 1.00 96.38 127 LYS A CA 1
ATOM 976 C C . LYS A 1 127 ? 9.563 -8.218 -11.420 1.00 96.38 127 LYS A C 1
ATOM 978 O O . LYS A 1 127 ? 10.431 -8.494 -12.242 1.00 96.38 127 LYS A O 1
ATOM 983 N N . LEU A 1 128 ? 8.656 -7.262 -11.648 1.00 95.50 128 LEU A N 1
ATOM 984 C CA . LEU A 1 128 ? 8.706 -6.399 -12.833 1.00 95.50 128 LEU A CA 1
ATOM 985 C C . LEU A 1 128 ? 9.971 -5.528 -12.849 1.00 95.50 128 LEU A C 1
ATOM 987 O O . LEU A 1 128 ? 10.559 -5.353 -13.914 1.00 95.50 128 LEU A O 1
ATOM 991 N N . PHE A 1 129 ? 10.406 -5.014 -11.694 1.00 93.06 129 PHE A N 1
ATOM 992 C CA . PHE A 1 129 ? 11.673 -4.285 -11.570 1.00 93.06 129 PHE A CA 1
ATOM 993 C C . PHE A 1 129 ? 12.887 -5.180 -11.839 1.00 93.06 129 PHE A C 1
ATOM 995 O O . PHE A 1 129 ? 13.740 -4.786 -12.632 1.00 93.06 129 PHE A O 1
ATOM 1002 N N . ASP A 1 130 ? 12.911 -6.399 -11.291 1.00 94.88 130 ASP A N 1
ATOM 1003 C CA . ASP A 1 130 ? 13.992 -7.370 -11.514 1.00 94.88 130 ASP A CA 1
ATOM 1004 C C . ASP A 1 130 ? 14.170 -7.706 -13.008 1.00 94.88 130 ASP A C 1
ATOM 1006 O O . ASP A 1 130 ? 15.284 -7.932 -13.474 1.00 94.88 130 ASP A O 1
ATOM 1010 N N . MET A 1 131 ? 13.081 -7.700 -13.788 1.00 94.31 131 MET A N 1
ATOM 1011 C CA . MET A 1 131 ? 13.132 -7.861 -15.249 1.00 94.31 131 MET A CA 1
ATOM 1012 C C . MET A 1 131 ? 13.509 -6.571 -15.991 1.00 94.31 131 MET A C 1
ATOM 1014 O O . MET A 1 131 ? 14.095 -6.622 -17.072 1.00 94.31 131 MET A O 1
ATOM 1018 N N . LEU A 1 132 ? 13.150 -5.407 -15.451 1.00 94.88 132 LEU A N 1
ATOM 1019 C CA . LEU A 1 132 ? 13.338 -4.111 -16.100 1.00 94.88 132 LEU A CA 1
ATOM 1020 C C . LEU A 1 132 ? 14.781 -3.600 -15.993 1.00 94.88 132 LEU A C 1
ATOM 1022 O O . LEU A 1 132 ? 15.292 -3.004 -16.943 1.00 94.88 132 LEU A O 1
ATOM 1026 N N . ASP A 1 133 ? 15.428 -3.805 -14.850 1.00 92.88 133 ASP A N 1
ATOM 1027 C CA . ASP A 1 133 ? 16.782 -3.319 -14.585 1.00 92.88 133 ASP A CA 1
ATOM 1028 C C . ASP A 1 133 ? 17.854 -3.886 -15.534 1.00 92.88 133 ASP A C 1
ATOM 1030 O O . ASP A 1 133 ? 18.571 -3.074 -16.130 1.00 92.88 133 ASP A O 1
ATOM 1034 N N . PRO A 1 134 ? 17.942 -5.207 -15.804 1.00 95.50 134 PRO A N 1
ATOM 1035 C CA . PRO A 1 134 ? 18.910 -5.722 -16.772 1.00 95.50 134 PRO A CA 1
ATOM 1036 C C . PRO A 1 134 ? 18.672 -5.159 -18.178 1.00 95.50 134 PRO A C 1
ATOM 1038 O O . PRO A 1 134 ? 19.631 -4.816 -18.866 1.00 95.50 134 PRO A O 1
ATOM 1041 N N . LEU A 1 135 ? 17.412 -4.966 -18.588 1.00 94.25 135 LEU A N 1
ATOM 1042 C CA . LEU A 1 135 ? 17.085 -4.375 -19.890 1.00 94.25 135 LEU A CA 1
ATOM 1043 C C . LEU A 1 135 ? 17.522 -2.908 -19.985 1.00 94.25 135 LEU A C 1
ATOM 1045 O O . LEU A 1 135 ? 17.974 -2.462 -21.041 1.00 94.25 135 LEU A O 1
ATOM 1049 N N . LYS A 1 136 ? 17.416 -2.135 -18.895 1.00 92.88 136 LYS A N 1
ATOM 1050 C CA . LYS A 1 136 ? 17.932 -0.757 -18.849 1.00 92.88 136 LYS A CA 1
ATOM 1051 C C . LYS A 1 136 ? 19.451 -0.728 -18.990 1.00 92.88 136 LYS A C 1
ATOM 1053 O O . LYS A 1 136 ? 19.956 0.072 -19.779 1.00 92.88 136 LYS A O 1
ATOM 1058 N N . SER A 1 137 ? 20.160 -1.599 -18.273 1.00 92.81 137 SER A N 1
ATOM 1059 C CA . SER A 1 137 ? 21.616 -1.737 -18.387 1.00 92.81 137 SER A CA 1
ATOM 1060 C C . SER A 1 137 ? 22.030 -2.162 -19.796 1.00 92.81 137 SER A C 1
ATOM 1062 O O . SER A 1 137 ? 22.947 -1.582 -20.374 1.00 92.81 137 SER A O 1
ATOM 1064 N N . GLU A 1 138 ? 21.309 -3.108 -20.397 1.00 92.50 138 GLU A N 1
ATOM 1065 C CA . GLU A 1 138 ? 21.536 -3.558 -21.769 1.00 92.50 138 GLU A CA 1
ATOM 1066 C C . GLU A 1 138 ? 21.321 -2.417 -22.778 1.00 92.50 138 GLU A C 1
ATOM 1068 O O . GLU A 1 138 ? 22.185 -2.145 -23.614 1.00 92.50 138 GLU A O 1
ATOM 1073 N N . ARG A 1 139 ? 20.221 -1.659 -22.652 1.00 92.00 139 ARG A N 1
ATOM 1074 C CA . ARG A 1 139 ? 19.952 -0.469 -23.477 1.00 92.00 139 ARG A CA 1
ATOM 1075 C C . ARG A 1 139 ? 21.043 0.591 -23.343 1.00 92.00 139 ARG A C 1
ATOM 1077 O O . ARG A 1 139 ? 21.392 1.227 -24.338 1.00 92.00 139 ARG A O 1
ATOM 1084 N N . GLN A 1 140 ? 21.571 0.798 -22.139 1.00 91.69 140 GLN A N 1
ATOM 1085 C CA . GLN A 1 140 ? 22.695 1.702 -21.914 1.00 91.69 140 GLN A CA 1
ATOM 1086 C C . GLN A 1 140 ? 23.963 1.188 -22.606 1.00 91.69 140 GLN A C 1
ATOM 1088 O O . GLN A 1 140 ? 24.631 1.959 -23.291 1.00 91.69 140 GLN A O 1
ATOM 1093 N N . GLY A 1 141 ? 24.246 -0.114 -22.518 1.00 89.94 141 GLY A N 1
ATOM 1094 C CA . GLY A 1 141 ? 25.345 -0.750 -23.246 1.00 89.94 141 GLY A CA 1
ATOM 1095 C C . GLY A 1 141 ? 25.233 -0.564 -24.763 1.00 89.94 141 GLY A C 1
ATOM 1096 O O . GLY A 1 141 ? 26.219 -0.229 -25.418 1.00 89.94 141 GLY A O 1
ATOM 1097 N N . PHE A 1 142 ? 24.029 -0.696 -25.326 1.00 89.00 142 PHE A N 1
ATOM 1098 C CA . PHE A 1 142 ? 23.784 -0.417 -26.742 1.00 89.00 142 PHE A CA 1
ATOM 1099 C C . PHE A 1 142 ? 23.988 1.054 -27.115 1.00 89.00 142 PHE A C 1
ATOM 1101 O O . PHE A 1 142 ? 24.524 1.324 -28.188 1.00 89.00 142 PHE A O 1
ATOM 1108 N N . ASN A 1 143 ? 23.608 2.004 -26.254 1.00 88.06 143 ASN A N 1
ATOM 1109 C CA . ASN A 1 143 ? 23.894 3.423 -26.490 1.00 88.06 143 ASN A CA 1
ATOM 1110 C C . ASN A 1 143 ? 25.407 3.686 -26.512 1.00 88.06 143 ASN A C 1
ATOM 1112 O O . ASN A 1 143 ? 25.883 4.324 -27.442 1.00 88.06 143 ASN A O 1
ATOM 1116 N N . ASN A 1 144 ? 26.164 3.126 -25.563 1.00 90.50 144 ASN A N 1
ATOM 1117 C CA . ASN A 1 144 ? 27.620 3.290 -25.515 1.00 90.50 144 ASN A CA 1
ATOM 1118 C C . ASN A 1 144 ? 28.289 2.743 -26.787 1.00 90.50 144 ASN A C 1
ATOM 1120 O O . ASN A 1 144 ? 29.051 3.458 -27.431 1.00 90.50 144 ASN A O 1
ATOM 1124 N N . LYS A 1 145 ? 27.930 1.520 -27.208 1.00 87.31 145 LYS A N 1
ATOM 1125 C CA . LYS A 1 145 ? 28.419 0.921 -28.466 1.00 87.31 145 LYS A CA 1
ATOM 1126 C C . LYS A 1 145 ? 28.071 1.778 -29.684 1.00 87.31 145 LYS A C 1
ATOM 1128 O O . LYS A 1 145 ? 28.874 1.928 -30.602 1.00 87.31 145 LYS A O 1
ATOM 1133 N N . PHE A 1 146 ? 26.855 2.322 -29.710 1.00 85.19 146 PHE A N 1
ATOM 1134 C CA . PHE A 1 146 ? 26.402 3.195 -30.787 1.00 85.19 146 PHE A CA 1
ATOM 1135 C C . PHE A 1 146 ? 27.211 4.499 -30.834 1.00 85.19 146 PHE A C 1
ATOM 1137 O O . PHE A 1 146 ? 27.621 4.927 -31.913 1.00 85.19 146 PHE A O 1
ATOM 1144 N N . ASP A 1 147 ? 27.475 5.106 -29.677 1.00 87.50 147 ASP A N 1
ATOM 1145 C CA . ASP A 1 147 ? 28.246 6.342 -29.557 1.00 87.50 147 ASP A CA 1
ATOM 1146 C C . ASP A 1 147 ? 29.727 6.135 -29.910 1.00 87.50 147 ASP A C 1
ATOM 1148 O O . ASP A 1 147 ? 30.307 6.970 -30.603 1.00 87.50 147 ASP A O 1
ATOM 1152 N N . GLU A 1 148 ? 30.331 5.011 -29.513 1.00 88.56 148 GLU A N 1
ATOM 1153 C CA . GLU A 1 148 ? 31.686 4.612 -29.926 1.00 88.56 148 GLU A CA 1
ATOM 1154 C C . GLU A 1 148 ? 31.786 4.475 -31.448 1.00 88.56 148 GLU A C 1
ATOM 1156 O O . GLU A 1 148 ? 32.615 5.125 -32.084 1.00 88.56 148 GLU A O 1
ATOM 1161 N N . LYS A 1 149 ? 30.875 3.711 -32.063 1.00 85.81 149 LYS A N 1
ATOM 1162 C CA . LYS A 1 149 ? 30.848 3.526 -33.520 1.00 85.81 149 LYS A CA 1
ATOM 1163 C C . LYS A 1 149 ? 30.573 4.827 -34.273 1.00 85.81 149 LYS A C 1
ATOM 1165 O O . LYS A 1 149 ? 31.114 5.032 -35.357 1.00 85.81 149 LYS A O 1
ATOM 1170 N N . ARG A 1 150 ? 29.774 5.737 -33.708 1.00 86.00 150 ARG A N 1
ATOM 1171 C CA . ARG A 1 150 ? 29.572 7.081 -34.266 1.00 86.00 150 ARG A CA 1
ATOM 1172 C C . ARG A 1 150 ? 30.866 7.903 -34.236 1.00 86.00 150 ARG A C 1
ATOM 1174 O O . ARG A 1 150 ? 31.186 8.507 -35.256 1.00 86.00 150 ARG A O 1
ATOM 1181 N N . LYS A 1 151 ? 31.607 7.895 -33.122 1.00 88.88 151 LYS A N 1
ATOM 1182 C CA . LYS A 1 151 ? 32.911 8.576 -33.003 1.00 88.88 151 LYS A CA 1
ATOM 1183 C C . LYS A 1 151 ? 33.945 8.012 -33.980 1.00 88.88 151 LYS A C 1
ATOM 1185 O O . LYS A 1 151 ? 34.705 8.777 -34.555 1.00 88.88 151 LYS A O 1
ATOM 1190 N N . GLU A 1 152 ? 33.951 6.697 -34.206 1.00 85.75 152 GLU A N 1
ATOM 1191 C CA . GLU A 1 152 ? 34.828 6.056 -35.201 1.00 85.75 152 GLU A CA 1
ATOM 1192 C C . GLU A 1 152 ? 34.468 6.446 -36.648 1.00 85.75 152 GLU A C 1
ATOM 1194 O O . GLU A 1 152 ? 35.355 6.610 -37.483 1.00 85.75 152 GLU A O 1
ATOM 1199 N N . MET A 1 153 ? 33.178 6.616 -36.967 1.00 83.62 153 MET A N 1
ATOM 1200 C CA . MET A 1 153 ? 32.744 7.016 -38.314 1.00 83.62 153 MET A CA 1
ATOM 1201 C C . MET A 1 153 ? 32.965 8.502 -38.623 1.00 83.62 153 MET A C 1
ATOM 1203 O O . MET A 1 153 ? 33.146 8.856 -39.787 1.00 83.62 153 MET A O 1
ATOM 1207 N N . GLU A 1 154 ? 32.914 9.378 -37.621 1.00 87.19 154 GLU A N 1
ATOM 1208 C CA . GLU A 1 154 ? 33.043 10.831 -37.782 1.00 87.19 154 GLU A CA 1
ATOM 1209 C C . GLU A 1 154 ? 34.294 11.276 -38.578 1.00 87.19 154 GLU A C 1
ATOM 1211 O O . GLU A 1 154 ? 34.129 12.015 -39.554 1.00 87.19 154 GLU A O 1
ATOM 1216 N N . PRO A 1 155 ? 35.526 10.809 -38.285 1.00 86.81 155 PRO A N 1
ATOM 1217 C CA . PRO A 1 155 ? 36.707 11.183 -39.066 1.00 86.81 155 PRO A CA 1
ATOM 1218 C C . PRO A 1 155 ? 36.663 10.657 -40.508 1.00 86.81 155 PRO A C 1
ATOM 1220 O O . PRO A 1 155 ? 37.106 11.352 -41.422 1.00 86.81 155 PRO A O 1
ATOM 1223 N N . LEU A 1 156 ? 36.085 9.471 -40.742 1.00 83.31 156 LEU A N 1
ATOM 1224 C CA . LEU A 1 156 ? 35.917 8.910 -42.090 1.00 83.31 156 LEU A CA 1
ATOM 1225 C C . LEU A 1 156 ? 34.932 9.750 -42.916 1.00 83.31 156 LEU A C 1
ATOM 1227 O O . LEU A 1 156 ? 35.176 10.034 -44.088 1.00 83.31 156 LEU A O 1
ATOM 1231 N N . GLN A 1 157 ? 33.845 10.215 -42.295 1.00 81.00 157 GLN A N 1
ATOM 1232 C CA . GLN A 1 157 ? 32.891 11.128 -42.927 1.00 81.00 157 GLN A CA 1
ATOM 1233 C C . GLN A 1 157 ? 33.513 12.502 -43.214 1.00 81.00 157 GLN A C 1
ATOM 1235 O O . GLN A 1 157 ? 33.283 13.062 -44.287 1.00 81.00 157 GLN A O 1
ATOM 1240 N N . GLN A 1 158 ? 34.347 13.027 -42.311 1.00 83.31 158 GLN A N 1
ATOM 1241 C CA . GLN A 1 158 ? 35.101 14.263 -42.543 1.00 83.31 158 GLN A CA 1
ATOM 1242 C C . GLN A 1 158 ? 36.118 14.112 -43.688 1.00 83.31 158 GLN A C 1
ATOM 1244 O O . GLN A 1 158 ? 36.239 15.015 -44.519 1.00 83.31 158 GLN A O 1
ATOM 1249 N N . ALA A 1 159 ? 36.820 12.977 -43.779 1.00 79.31 159 ALA A N 1
ATOM 1250 C CA . ALA A 1 159 ? 37.737 12.672 -44.879 1.00 79.31 159 ALA A CA 1
ATOM 1251 C C . ALA A 1 159 ? 37.002 12.577 -46.229 1.00 79.31 159 ALA A C 1
ATOM 1253 O O . ALA A 1 159 ? 37.430 13.198 -47.203 1.00 79.31 159 ALA A O 1
ATOM 1254 N N . LEU A 1 160 ? 35.843 11.905 -46.274 1.00 77.25 160 LEU A N 1
ATOM 1255 C CA . LEU A 1 160 ? 34.971 11.886 -47.457 1.00 77.25 160 LEU A CA 1
ATOM 1256 C C . LEU A 1 160 ? 34.479 13.285 -47.845 1.00 77.25 160 LEU A C 1
ATOM 1258 O O . LEU A 1 160 ? 34.412 13.604 -49.031 1.00 77.25 160 LEU A O 1
ATOM 1262 N N . GLY A 1 161 ? 34.149 14.129 -46.864 1.00 77.69 161 GLY A N 1
ATOM 1263 C CA . GLY A 1 161 ? 33.751 15.518 -47.095 1.00 77.69 161 GLY A CA 1
ATOM 1264 C C . GLY A 1 161 ? 34.854 16.342 -47.764 1.00 77.69 161 GLY A C 1
ATOM 1265 O O . GLY A 1 161 ? 34.585 17.055 -48.729 1.00 77.69 161 GLY A O 1
ATOM 1266 N N . LYS A 1 162 ? 36.106 16.187 -47.312 1.00 77.19 162 LYS A N 1
ATOM 1267 C CA . LYS A 1 162 ? 37.282 16.838 -47.918 1.00 77.19 162 LYS A CA 1
ATOM 1268 C C . LYS A 1 162 ? 37.547 16.344 -49.343 1.00 77.19 162 LYS A C 1
ATOM 1270 O O . LYS A 1 162 ? 37.797 17.158 -50.224 1.00 77.19 162 LYS A O 1
ATOM 1275 N N . LEU A 1 163 ? 37.425 15.037 -49.584 1.00 66.69 163 LEU A N 1
ATOM 1276 C CA . LEU A 1 163 ? 37.576 14.444 -50.919 1.00 66.69 163 LEU A CA 1
ATOM 1277 C C . LEU A 1 163 ? 36.473 14.904 -51.885 1.00 66.69 163 LEU A C 1
ATOM 1279 O O . LEU A 1 163 ? 36.744 15.150 -53.054 1.00 66.69 163 LEU A O 1
ATOM 1283 N N . ARG A 1 164 ? 35.237 15.084 -51.399 1.00 66.06 164 ARG A N 1
ATOM 1284 C CA . ARG A 1 164 ? 34.124 15.630 -52.193 1.00 66.06 164 ARG A CA 1
ATOM 1285 C C . ARG A 1 164 ? 34.289 17.126 -52.488 1.00 66.06 164 ARG A C 1
ATOM 1287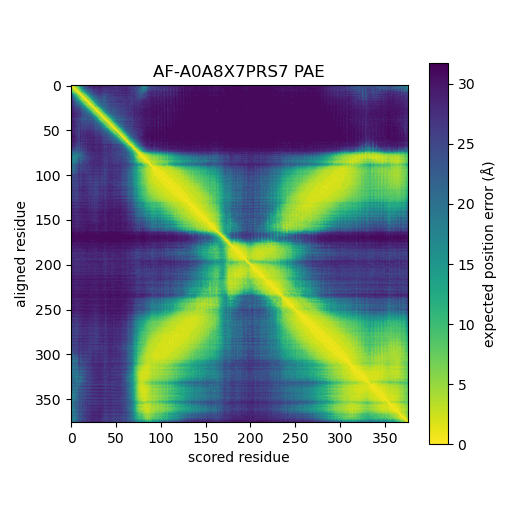 O O . ARG A 1 164 ? 33.866 17.569 -53.547 1.00 66.06 164 ARG A O 1
ATOM 1294 N N . GLY A 1 165 ? 34.902 17.893 -51.586 1.00 56.56 165 GLY A N 1
ATOM 1295 C CA . GLY A 1 165 ? 35.158 19.327 -51.774 1.00 56.56 165 GLY A CA 1
ATOM 1296 C C . GLY A 1 165 ? 36.137 19.661 -52.908 1.00 56.56 165 GLY A C 1
ATOM 1297 O O . GLY A 1 165 ? 36.129 20.792 -53.387 1.00 56.56 165 GLY A O 1
ATOM 1298 N N . ASN A 1 166 ? 36.935 18.691 -53.365 1.00 54.44 166 ASN A N 1
ATOM 1299 C CA . ASN A 1 166 ? 37.841 18.851 -54.508 1.00 54.44 166 ASN A CA 1
ATOM 1300 C C . ASN A 1 166 ? 37.185 18.535 -55.865 1.00 54.44 166 ASN A C 1
ATOM 1302 O O . ASN A 1 166 ? 37.697 18.960 -56.900 1.00 54.44 166 ASN A O 1
ATOM 1306 N N . ASP A 1 167 ? 36.049 17.831 -55.873 1.00 48.31 167 ASP A N 1
ATOM 1307 C CA . ASP A 1 167 ? 35.360 17.385 -57.087 1.00 48.31 167 ASP A CA 1
ATOM 1308 C C . ASP A 1 167 ? 34.265 18.385 -57.506 1.00 48.31 167 ASP A C 1
ATOM 1310 O O . ASP A 1 167 ? 33.071 18.129 -57.375 1.00 48.31 167 ASP A O 1
ATOM 1314 N N . GLY A 1 168 ? 34.693 19.526 -58.052 1.00 48.47 168 GLY A N 1
ATOM 1315 C CA . GLY A 1 168 ? 33.967 20.230 -59.117 1.00 48.47 168 GLY A CA 1
ATOM 1316 C C . GLY A 1 168 ? 32.768 21.105 -58.727 1.00 48.47 168 GLY A C 1
ATOM 1317 O O . GLY A 1 168 ? 31.666 20.633 -58.464 1.00 48.47 168 GLY A O 1
ATOM 1318 N N . GLY A 1 169 ? 32.936 22.423 -58.871 1.00 46.16 169 GLY A N 1
ATOM 1319 C CA . GLY A 1 169 ? 31.812 23.355 -58.822 1.00 46.16 169 GLY A CA 1
ATOM 1320 C C . GLY A 1 169 ? 32.163 24.787 -59.210 1.00 46.16 169 GLY A C 1
ATOM 1321 O O . GLY A 1 169 ? 32.181 25.656 -58.351 1.00 46.16 169 GLY A O 1
ATOM 1322 N N . SER A 1 170 ? 32.353 25.024 -60.514 1.00 43.25 170 SER A N 1
ATOM 1323 C CA . SER A 1 170 ? 32.464 26.333 -61.191 1.00 43.25 170 SER A CA 1
ATOM 1324 C C . SER A 1 170 ? 33.886 26.798 -61.537 1.00 43.25 170 SER A C 1
ATOM 1326 O O . SER A 1 170 ? 34.437 27.742 -60.983 1.00 43.25 170 SER A O 1
ATOM 1328 N N . SER A 1 171 ? 34.460 26.183 -62.567 1.00 41.19 171 SER A N 1
ATOM 1329 C CA . SER A 1 171 ? 35.326 26.912 -63.493 1.00 41.19 171 SER A CA 1
ATOM 1330 C C . SER A 1 171 ? 34.731 26.761 -64.885 1.00 41.19 171 SER A C 1
ATOM 1332 O O . SER A 1 171 ? 34.981 25.782 -65.580 1.00 41.19 171 SER A O 1
ATOM 1334 N N . ARG A 1 172 ? 33.901 27.738 -65.278 1.00 45.47 172 ARG A N 1
ATOM 1335 C CA . ARG A 1 172 ? 33.609 28.045 -66.687 1.00 45.47 172 ARG A CA 1
ATOM 1336 C C . ARG A 1 172 ? 34.906 28.545 -67.336 1.00 45.47 172 ARG A C 1
ATOM 1338 O O . ARG A 1 172 ? 35.078 29.739 -67.552 1.00 45.47 172 ARG A O 1
ATOM 1345 N N . GLY A 1 173 ? 35.843 27.630 -67.547 1.00 49.75 173 GLY A N 1
ATOM 1346 C CA . GLY A 1 173 ? 37.073 27.851 -68.294 1.00 49.75 173 GLY A CA 1
ATOM 1347 C C . GLY A 1 173 ? 36.993 27.169 -69.665 1.00 49.75 173 GLY A C 1
ATOM 1348 O O . GLY A 1 173 ? 36.210 26.230 -69.814 1.00 49.75 173 GLY A O 1
ATOM 1349 N N . PRO A 1 174 ? 37.762 27.634 -70.664 1.00 48.16 174 PRO A N 1
ATOM 1350 C CA . PRO A 1 174 ? 37.754 27.082 -72.020 1.00 48.16 174 PRO A CA 1
ATOM 1351 C C . PRO A 1 174 ? 38.043 25.575 -72.046 1.00 48.16 174 PRO A C 1
ATOM 1353 O O . PRO A 1 174 ? 38.747 25.061 -71.177 1.00 48.16 174 PRO A O 1
ATOM 1356 N N . VAL A 1 175 ? 37.520 24.882 -73.061 1.00 56.19 175 VAL A N 1
ATOM 1357 C CA . VAL A 1 175 ? 37.743 23.450 -73.310 1.00 56.19 175 VAL A CA 1
ATOM 1358 C C . VAL A 1 175 ? 39.232 23.220 -73.594 1.00 56.19 175 VAL A C 1
ATOM 1360 O O . VAL A 1 175 ? 39.718 23.522 -74.676 1.00 56.19 175 VAL A O 1
ATOM 1363 N N . ILE A 1 176 ? 39.968 22.744 -72.591 1.00 63.88 176 ILE A N 1
ATOM 1364 C CA . ILE A 1 176 ? 41.376 22.331 -72.691 1.00 63.88 176 ILE A CA 1
ATOM 1365 C C . ILE A 1 176 ? 41.394 20.827 -73.020 1.00 63.88 176 ILE A C 1
ATOM 1367 O O . ILE A 1 176 ? 40.598 20.088 -72.435 1.00 63.88 176 ILE A O 1
ATOM 1371 N N . CYS A 1 177 ? 42.272 20.380 -73.932 1.00 70.19 177 CYS A N 1
ATOM 1372 C CA . CYS A 1 177 ? 42.457 18.961 -74.291 1.00 70.19 177 CYS A CA 1
ATOM 1373 C C . CYS A 1 177 ? 42.634 18.076 -73.043 1.00 70.19 177 CYS A C 1
ATOM 1375 O O . CYS A 1 177 ? 43.215 18.514 -72.045 1.00 70.19 177 CYS A O 1
ATOM 1377 N N . SER A 1 178 ? 42.127 16.839 -73.079 1.00 70.19 178 SER A N 1
ATOM 1378 C CA . SER A 1 178 ? 42.004 16.006 -71.872 1.00 70.19 178 SER A CA 1
ATOM 1379 C C . SER A 1 178 ? 43.310 15.319 -71.472 1.00 70.19 178 SER A C 1
ATOM 1381 O O . SER A 1 178 ? 43.472 14.989 -70.296 1.00 70.19 178 SER A O 1
ATOM 1383 N N . SER A 1 179 ? 44.226 15.121 -72.425 1.00 77.69 179 SER A N 1
ATOM 1384 C CA . SER A 1 179 ? 45.553 14.528 -72.221 1.00 77.69 179 SER A 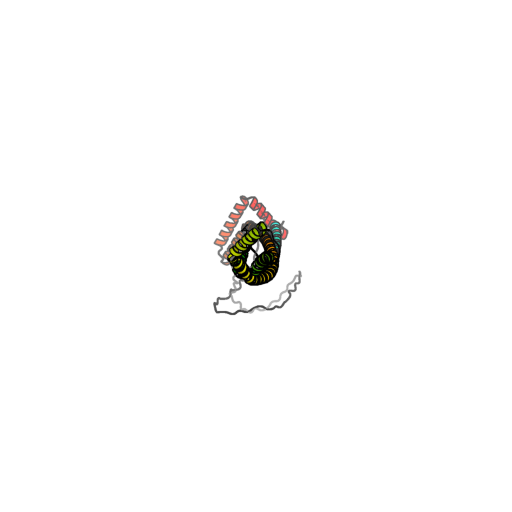CA 1
ATOM 1385 C C . SER A 1 179 ? 46.602 15.141 -73.151 1.00 77.69 179 SER A C 1
ATOM 1387 O O . SER A 1 179 ? 46.283 15.736 -74.188 1.00 77.69 179 SER A O 1
ATOM 1389 N N . GLN A 1 180 ? 47.877 14.971 -72.797 1.00 82.00 180 GLN A N 1
ATOM 1390 C CA . GLN A 1 180 ? 48.999 15.353 -73.652 1.00 82.00 180 GLN A CA 1
ATOM 1391 C C . GLN A 1 180 ? 48.987 14.592 -74.991 1.00 82.00 180 GLN A C 1
ATOM 1393 O O . GLN A 1 180 ? 49.416 15.135 -76.009 1.00 82.00 180 GLN A O 1
ATOM 1398 N N . GLU A 1 181 ? 48.471 13.362 -75.014 1.00 82.00 181 GLU A N 1
ATOM 1399 C CA . GLU A 1 181 ? 48.317 12.547 -76.226 1.00 82.00 181 GLU A CA 1
ATOM 1400 C C . GLU A 1 181 ? 47.270 13.128 -77.185 1.00 82.00 181 GLU A C 1
ATOM 1402 O O . GLU A 1 181 ? 47.545 13.254 -78.378 1.00 82.00 181 GLU A O 1
ATOM 1407 N N . GLU A 1 182 ? 46.112 13.559 -76.671 1.00 82.56 182 GLU A N 1
ATOM 1408 C CA . GLU A 1 182 ? 45.077 14.235 -77.466 1.00 82.56 182 GLU A CA 1
ATOM 1409 C C . GLU A 1 182 ? 45.590 15.562 -78.039 1.00 82.56 182 GLU A C 1
ATOM 1411 O O . GLU A 1 182 ? 45.359 15.866 -79.211 1.00 82.56 182 GLU A O 1
ATOM 1416 N N . LEU A 1 183 ? 46.339 16.331 -77.237 1.00 84.88 183 LEU A N 1
ATOM 1417 C CA . LEU A 1 183 ? 46.963 17.579 -77.680 1.00 84.88 183 LEU A CA 1
ATOM 1418 C C . LEU A 1 183 ? 47.990 17.332 -78.799 1.00 84.88 183 LEU A C 1
ATOM 1420 O O . LEU A 1 183 ? 47.964 18.014 -79.821 1.00 84.88 183 LEU A O 1
ATOM 1424 N N . ASN A 1 184 ? 48.874 16.344 -78.627 1.00 85.56 184 ASN A N 1
ATOM 1425 C CA . ASN A 1 184 ? 49.883 15.990 -79.629 1.00 85.56 184 ASN A CA 1
ATOM 1426 C C . ASN A 1 184 ? 49.252 15.437 -80.911 1.00 85.56 184 ASN A C 1
ATOM 1428 O O . ASN A 1 184 ? 49.718 15.759 -81.997 1.00 85.56 184 ASN A O 1
ATOM 1432 N N . SER A 1 185 ? 48.191 14.633 -80.801 1.00 86.06 185 SER A N 1
ATOM 1433 C CA . SER A 1 185 ? 47.462 14.110 -81.959 1.00 86.06 185 SER A CA 1
ATOM 1434 C C . SER A 1 185 ? 46.802 15.236 -82.761 1.00 86.06 185 SER A C 1
ATOM 1436 O O . SER A 1 185 ? 46.868 15.235 -83.990 1.00 86.06 185 SER A O 1
ATOM 1438 N N . MET A 1 186 ? 46.241 16.241 -82.078 1.00 84.19 186 MET A N 1
ATOM 1439 C CA . MET A 1 186 ? 45.635 17.408 -82.720 1.00 84.19 186 MET A CA 1
ATOM 1440 C C . MET A 1 186 ? 46.678 18.281 -83.427 1.00 84.19 186 MET A C 1
ATOM 1442 O O . MET A 1 186 ? 46.495 18.605 -84.600 1.00 84.19 186 MET A O 1
ATOM 1446 N N . ILE A 1 187 ? 47.796 18.590 -82.758 1.00 86.50 187 ILE A N 1
ATOM 1447 C CA . ILE A 1 187 ? 48.922 19.323 -83.362 1.00 86.50 187 ILE A CA 1
ATOM 1448 C C . ILE A 1 187 ? 49.460 18.563 -84.582 1.00 86.50 187 ILE A C 1
ATOM 1450 O O . ILE A 1 187 ? 49.534 19.136 -85.666 1.00 86.50 187 ILE A O 1
ATOM 1454 N N . TYR A 1 188 ? 49.719 17.259 -84.443 1.00 89.19 188 TYR A N 1
ATOM 1455 C CA . TYR A 1 188 ? 50.196 16.406 -85.533 1.00 89.19 188 TYR A CA 1
ATOM 1456 C C . TYR A 1 188 ? 49.228 16.384 -86.722 1.00 89.19 188 TYR A C 1
ATOM 1458 O O . TYR A 1 188 ? 49.658 16.457 -87.869 1.00 89.19 188 TYR A O 1
ATOM 1466 N N . SER A 1 189 ? 47.914 16.336 -86.473 1.00 86.19 189 SER A N 1
ATOM 1467 C CA . SER A 1 189 ? 46.917 16.378 -87.547 1.00 86.19 189 SER A CA 1
ATOM 1468 C C . SER A 1 189 ? 46.953 17.699 -88.323 1.00 86.19 189 SER A C 1
ATOM 1470 O O . SER A 1 189 ? 46.838 17.691 -89.546 1.00 86.19 189 SER A O 1
ATOM 1472 N N . TYR A 1 190 ? 47.169 18.832 -87.650 1.00 87.50 190 TYR A N 1
ATOM 1473 C CA . TYR A 1 190 ? 47.285 20.132 -88.310 1.00 87.50 190 TYR A CA 1
ATOM 1474 C C . TYR A 1 190 ? 48.607 20.283 -89.064 1.00 87.50 190 TYR A C 1
ATOM 1476 O O . TYR A 1 190 ? 48.602 20.785 -90.186 1.00 87.50 190 TYR A O 1
ATOM 1484 N N . GLU A 1 191 ? 49.715 19.794 -88.508 1.00 86.38 191 GLU A N 1
ATOM 1485 C CA . GLU A 1 191 ? 51.012 19.752 -89.195 1.00 86.38 191 GLU A CA 1
ATOM 1486 C C . GLU A 1 191 ? 50.969 18.860 -90.442 1.00 86.38 191 GLU A C 1
ATOM 1488 O O . GLU A 1 191 ? 51.445 19.259 -91.504 1.00 86.38 191 GLU A O 1
ATOM 1493 N N . TYR A 1 192 ? 50.334 17.690 -90.344 1.00 88.94 192 TYR A N 1
ATOM 1494 C CA . TYR A 1 192 ? 50.153 16.769 -91.463 1.00 88.94 192 TYR A CA 1
ATOM 1495 C C . TYR A 1 192 ? 49.340 17.409 -92.595 1.00 88.94 192 TYR A C 1
ATOM 1497 O O . TYR A 1 192 ? 49.732 17.334 -93.759 1.00 88.94 192 TYR A O 1
ATOM 1505 N N . ARG A 1 193 ? 48.241 18.099 -92.259 1.00 84.56 193 ARG A N 1
ATOM 1506 C CA . ARG A 1 193 ? 47.421 18.830 -93.237 1.00 84.56 193 ARG A CA 1
ATOM 1507 C C . ARG A 1 193 ? 48.215 19.930 -93.939 1.00 84.56 193 ARG A C 1
ATOM 1509 O O . ARG A 1 193 ? 48.142 20.036 -95.156 1.00 84.56 193 ARG A O 1
ATOM 1516 N N . ILE A 1 194 ? 49.028 20.690 -93.204 1.00 84.56 194 ILE A N 1
ATOM 1517 C CA . ILE A 1 194 ? 49.905 21.719 -93.790 1.00 84.56 194 ILE A CA 1
ATOM 1518 C C . ILE A 1 194 ? 50.936 21.102 -94.754 1.00 84.56 194 ILE A C 1
ATOM 1520 O O . ILE A 1 194 ? 51.224 21.687 -95.793 1.00 84.56 194 ILE A O 1
ATOM 1524 N N . GLN A 1 195 ? 51.504 19.938 -94.424 1.00 83.25 195 GLN A N 1
ATOM 1525 C CA . GLN A 1 195 ? 52.582 19.322 -95.208 1.00 83.25 195 GLN A CA 1
ATOM 1526 C C . GLN A 1 195 ? 52.100 18.539 -96.435 1.00 83.25 195 GLN A C 1
ATOM 1528 O O . GLN A 1 195 ? 52.855 18.399 -97.401 1.00 83.25 195 GLN A O 1
ATOM 1533 N N . HIS A 1 196 ? 50.881 17.997 -96.398 1.00 77.56 196 HIS A N 1
ATOM 1534 C CA . HIS A 1 196 ? 50.431 17.005 -97.377 1.00 77.56 196 HIS A CA 1
ATOM 1535 C C . HIS A 1 196 ? 49.145 17.375 -98.127 1.00 77.56 196 HIS A C 1
ATOM 1537 O O . HIS A 1 196 ? 48.859 16.756 -99.152 1.00 77.56 196 HIS A O 1
ATOM 1543 N N . GLU A 1 197 ? 48.390 18.384 -97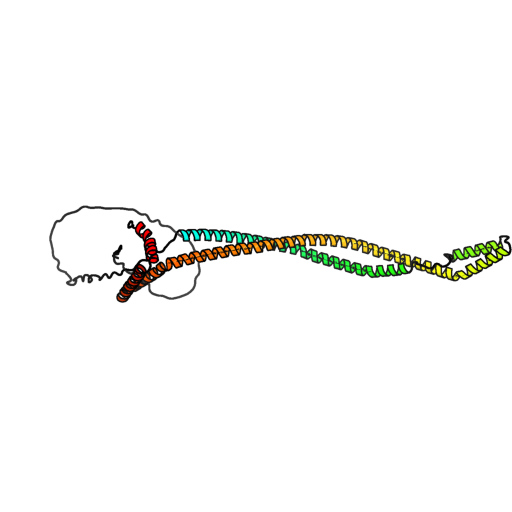.681 1.00 78.50 197 GLU A N 1
ATOM 1544 C CA . GLU A 1 197 ? 47.206 18.886 -98.388 1.00 78.50 197 GLU A CA 1
ATOM 1545 C C . GLU A 1 197 ? 47.522 20.216 -99.097 1.00 78.50 197 GLU A C 1
ATOM 1547 O O . GLU A 1 197 ? 48.250 21.065 -98.587 1.00 78.50 197 GLU A O 1
ATOM 1552 N N . SER A 1 198 ? 46.962 20.439 -100.291 1.00 74.69 198 SER A N 1
ATOM 1553 C CA . SER A 1 198 ? 47.099 21.716 -101.005 1.00 74.69 198 SER A CA 1
ATOM 1554 C C . SER A 1 198 ? 46.113 22.748 -100.445 1.00 74.69 198 SER A C 1
ATOM 1556 O O . SER A 1 198 ? 44.975 22.845 -100.910 1.00 74.69 198 SER A O 1
ATOM 1558 N N . ILE A 1 199 ? 46.543 23.494 -99.431 1.00 78.31 199 ILE A N 1
ATOM 1559 C CA . ILE A 1 199 ? 45.712 24.435 -98.666 1.00 78.31 199 ILE A CA 1
ATOM 1560 C C . ILE A 1 199 ? 45.986 25.887 -99.119 1.00 78.31 199 ILE A C 1
ATOM 1562 O O . ILE A 1 199 ? 47.134 26.238 -99.400 1.00 78.31 199 ILE A O 1
ATOM 1566 N N . PRO A 1 200 ? 44.972 26.774 -99.205 1.00 81.62 200 PRO A N 1
ATOM 1567 C CA . PRO A 1 200 ? 45.191 28.191 -99.490 1.00 81.62 200 PRO A CA 1
ATOM 1568 C C . PRO A 1 200 ? 45.931 28.901 -98.341 1.00 81.62 200 PRO A C 1
ATOM 1570 O O . PRO A 1 200 ? 45.703 28.635 -97.162 1.00 81.62 200 PRO A O 1
A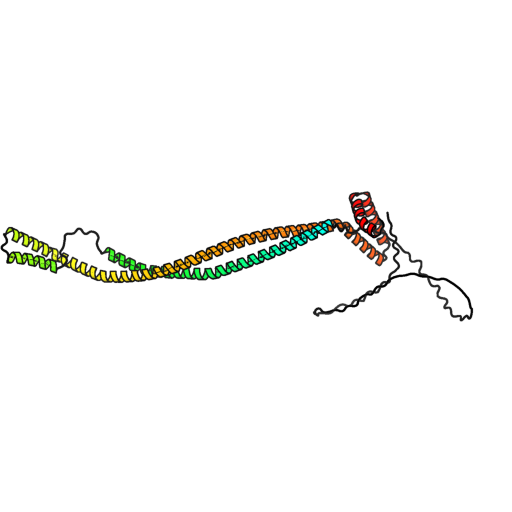TOM 1573 N N . LEU A 1 201 ? 46.756 29.899 -98.677 1.00 76.06 201 LEU A N 1
ATOM 1574 C CA . LEU A 1 201 ? 47.643 30.614 -97.739 1.00 76.06 201 LEU A CA 1
ATOM 1575 C C . LEU A 1 201 ? 46.922 31.243 -96.521 1.00 76.06 201 LEU A C 1
ATOM 1577 O O . LEU A 1 201 ? 47.540 31.557 -95.502 1.00 76.06 201 LEU A O 1
ATOM 1581 N N . THR A 1 202 ? 45.614 31.489 -96.624 1.00 81.56 202 THR A N 1
ATOM 1582 C CA . THR A 1 202 ? 44.769 31.990 -95.529 1.00 81.56 202 THR A CA 1
ATOM 1583 C C . THR A 1 202 ? 44.476 30.924 -94.479 1.00 81.56 202 THR A C 1
ATOM 1585 O O . THR A 1 202 ? 44.515 31.230 -93.288 1.00 81.56 202 THR A O 1
ATOM 1588 N N . GLU A 1 203 ? 44.215 29.692 -94.910 1.00 81.56 203 GLU A N 1
ATOM 1589 C CA . GLU A 1 203 ? 43.933 28.547 -94.040 1.00 81.56 203 GLU A CA 1
ATOM 1590 C C . GLU A 1 203 ? 45.224 28.021 -93.405 1.00 81.56 203 GLU A C 1
ATOM 1592 O O . GLU A 1 203 ? 45.255 27.772 -92.203 1.00 81.56 203 GLU A O 1
ATOM 1597 N N . GLU A 1 204 ? 46.330 27.989 -94.152 1.00 80.75 204 GLU A N 1
ATOM 1598 C CA . GLU A 1 204 ? 47.656 27.651 -93.615 1.00 80.75 204 GLU A CA 1
ATOM 1599 C C . GLU A 1 204 ? 48.051 28.585 -92.453 1.00 80.75 204 GLU A C 1
ATOM 1601 O O . GLU A 1 204 ? 48.446 28.147 -91.371 1.00 80.75 204 GLU A O 1
ATOM 1606 N N . LYS A 1 205 ? 47.847 29.901 -92.619 1.00 83.12 205 LYS A N 1
ATOM 1607 C CA . LYS A 1 205 ? 48.083 30.893 -91.556 1.00 83.12 205 LYS A CA 1
ATOM 1608 C C . LYS A 1 205 ? 47.136 30.747 -90.363 1.00 83.12 205 LYS A C 1
ATOM 1610 O O . LYS A 1 205 ? 47.504 31.163 -89.264 1.00 83.12 205 LYS A O 1
ATOM 1615 N N . GLN A 1 206 ? 45.921 30.236 -90.561 1.00 85.19 206 GLN A N 1
ATOM 1616 C CA . GLN A 1 206 ? 44.987 29.954 -89.468 1.00 85.19 206 GLN A CA 1
ATOM 1617 C C . GLN A 1 206 ? 45.415 28.703 -88.695 1.00 85.19 206 GLN A C 1
ATOM 1619 O O . GLN A 1 206 ? 45.509 28.771 -87.473 1.00 85.19 206 GLN A O 1
ATOM 1624 N N . LEU A 1 207 ? 45.782 27.620 -89.386 1.00 84.62 207 LEU A N 1
ATOM 1625 C CA . LEU A 1 207 ? 46.276 26.390 -88.760 1.00 84.62 207 LEU A CA 1
ATOM 1626 C C . LEU A 1 207 ? 47.559 26.633 -87.953 1.00 84.62 207 LEU A C 1
ATOM 1628 O O . LEU A 1 207 ? 47.661 26.176 -86.820 1.00 84.62 207 LEU A O 1
ATOM 1632 N N . LEU A 1 208 ? 48.494 27.446 -88.457 1.00 83.94 208 LEU A N 1
ATOM 1633 C CA . LEU A 1 208 ? 49.696 27.830 -87.704 1.00 83.94 208 LEU A CA 1
ATOM 1634 C C . LEU A 1 208 ? 49.389 28.648 -86.436 1.00 83.94 208 LEU A C 1
ATOM 1636 O O . LEU A 1 208 ? 50.115 28.548 -85.445 1.00 83.94 208 LEU A O 1
ATOM 1640 N N . LYS A 1 209 ? 48.334 29.475 -86.442 1.00 85.50 209 LYS A N 1
ATOM 1641 C CA . LYS A 1 209 ? 47.889 30.191 -85.233 1.00 85.50 209 LYS A CA 1
ATOM 1642 C C . LYS A 1 209 ? 47.268 29.229 -84.226 1.00 85.50 209 LYS A C 1
ATOM 1644 O O . LYS A 1 209 ? 47.551 29.358 -83.040 1.00 85.50 209 LYS A O 1
ATOM 1649 N N . GLU A 1 210 ? 46.479 28.271 -84.699 1.00 84.06 210 GLU A N 1
ATOM 1650 C CA . GLU A 1 210 ? 45.845 27.257 -83.857 1.00 84.06 210 GLU A CA 1
ATOM 1651 C C . GLU A 1 210 ? 46.884 26.323 -83.220 1.00 84.06 210 GLU A C 1
ATOM 1653 O O . GLU A 1 210 ? 46.827 26.089 -82.017 1.00 84.06 210 GLU A O 1
ATOM 1658 N N . ILE A 1 211 ? 47.903 25.885 -83.974 1.00 85.31 211 ILE A N 1
ATOM 1659 C CA . ILE A 1 211 ? 49.035 25.106 -83.442 1.00 85.31 211 ILE A CA 1
ATOM 1660 C C . ILE A 1 211 ? 49.739 25.881 -82.323 1.00 85.31 211 ILE A C 1
ATOM 1662 O O . ILE A 1 211 ? 49.897 25.349 -81.230 1.00 85.31 211 ILE A O 1
ATOM 1666 N N . ARG A 1 212 ? 50.072 27.164 -82.531 1.00 85.62 212 ARG A N 1
ATOM 1667 C CA . ARG A 1 212 ? 50.698 27.994 -81.482 1.00 85.62 212 ARG A CA 1
ATOM 1668 C C . ARG A 1 212 ? 49.818 28.158 -80.243 1.00 85.62 212 ARG A C 1
ATOM 1670 O O . ARG A 1 212 ? 50.335 28.233 -79.130 1.00 85.62 212 ARG A O 1
ATOM 1677 N N . LEU A 1 213 ? 48.499 28.252 -80.418 1.00 84.25 213 LEU A N 1
ATOM 1678 C CA . LEU A 1 213 ? 47.556 28.319 -79.300 1.00 84.25 213 LEU A CA 1
ATOM 1679 C C . LEU A 1 213 ? 47.524 26.996 -78.528 1.00 84.25 213 LEU A C 1
ATOM 1681 O O . LEU A 1 213 ? 47.614 27.017 -77.301 1.00 84.25 213 LEU A O 1
ATOM 1685 N N . LEU A 1 214 ? 47.462 25.861 -79.228 1.00 84.25 214 LEU A N 1
ATOM 1686 C CA . LEU A 1 214 ? 47.497 24.526 -78.631 1.00 84.25 214 LEU A CA 1
ATOM 1687 C C . LEU A 1 214 ? 48.821 24.274 -77.897 1.00 84.25 214 LEU A C 1
ATOM 1689 O O . LEU A 1 214 ? 48.808 23.881 -76.730 1.00 84.25 214 LEU A O 1
ATOM 1693 N N . GLU A 1 215 ? 49.957 24.603 -78.510 1.00 82.38 215 GLU A N 1
ATOM 1694 C CA . GLU A 1 215 ? 51.277 24.555 -77.873 1.00 82.38 215 GLU A CA 1
ATOM 1695 C C . GLU A 1 215 ? 51.341 25.439 -76.621 1.00 82.38 215 GLU A C 1
ATOM 1697 O O . GLU A 1 215 ? 51.816 24.997 -75.576 1.00 82.38 215 GLU A O 1
ATOM 1702 N N . GLY A 1 216 ? 50.770 26.648 -76.668 1.00 83.00 216 GLY A N 1
ATOM 1703 C CA . GLY A 1 216 ? 50.663 27.541 -75.510 1.00 83.00 216 GLY A CA 1
ATOM 1704 C C . GLY A 1 216 ? 49.775 27.009 -74.375 1.00 83.00 216 GLY A C 1
ATOM 1705 O O . GLY A 1 216 ? 49.848 27.498 -73.246 1.00 83.00 216 GLY A O 1
ATOM 1706 N N . THR A 1 217 ? 48.940 25.997 -74.634 1.00 84.19 217 THR A N 1
ATOM 1707 C CA . THR A 1 217 ? 48.141 25.309 -73.605 1.00 84.19 217 THR A CA 1
ATOM 1708 C C . THR A 1 217 ? 48.795 24.041 -73.060 1.00 84.19 217 THR A C 1
ATOM 1710 O O . THR A 1 217 ? 48.264 23.468 -72.108 1.00 84.19 217 THR A O 1
ATOM 1713 N N . ARG A 1 218 ? 49.959 23.629 -73.580 1.00 82.12 218 ARG A N 1
ATOM 1714 C CA . ARG A 1 218 ? 50.630 22.370 -73.215 1.00 82.12 218 ARG A CA 1
ATOM 1715 C C . ARG A 1 218 ? 50.880 22.233 -71.715 1.00 82.12 218 ARG A C 1
ATOM 1717 O O . ARG A 1 218 ? 50.502 21.222 -71.133 1.00 82.12 218 ARG A O 1
ATOM 1724 N N . ASP A 1 219 ? 51.388 23.276 -71.066 1.00 82.00 219 ASP A N 1
ATOM 1725 C CA . ASP A 1 219 ? 51.622 23.269 -69.614 1.00 82.00 219 ASP A CA 1
ATOM 1726 C C . ASP A 1 219 ? 50.319 23.131 -68.811 1.00 82.00 219 ASP A C 1
ATOM 1728 O O . ASP A 1 219 ? 50.278 22.470 -67.772 1.00 82.00 219 ASP A O 1
ATOM 1732 N N . LYS A 1 220 ? 49.219 23.709 -69.313 1.00 83.19 220 LYS A N 1
ATOM 1733 C CA . LYS A 1 220 ? 47.890 23.585 -68.695 1.00 83.19 220 LYS A CA 1
ATOM 1734 C C . LYS A 1 220 ? 47.316 22.184 -68.880 1.00 83.19 220 LYS A C 1
ATOM 1736 O O . LYS A 1 220 ? 46.670 21.690 -67.962 1.00 83.19 220 LYS A O 1
ATOM 1741 N N . VAL A 1 221 ? 47.550 21.548 -70.030 1.00 82.31 221 VAL A N 1
ATOM 1742 C CA . VAL A 1 221 ? 47.151 20.157 -70.298 1.00 82.31 221 VAL A CA 1
ATOM 1743 C C . VAL A 1 221 ? 47.938 19.200 -69.404 1.00 82.31 221 VAL A C 1
ATOM 1745 O O . VAL A 1 221 ? 47.320 18.370 -68.750 1.00 82.31 221 VAL A O 1
ATOM 1748 N N . ILE A 1 222 ? 49.257 19.378 -69.266 1.00 82.25 222 ILE A N 1
ATOM 1749 C CA . ILE A 1 222 ? 50.102 18.581 -68.358 1.00 82.25 222 ILE A CA 1
ATOM 1750 C C . ILE A 1 222 ? 49.637 18.739 -66.905 1.00 82.25 222 ILE A C 1
ATOM 1752 O O . ILE A 1 222 ? 49.478 17.755 -66.182 1.00 82.25 222 ILE A O 1
ATOM 1756 N N . ALA A 1 223 ? 49.363 19.972 -66.470 1.00 80.12 223 ALA A N 1
ATOM 1757 C CA . ALA A 1 223 ? 48.826 20.223 -65.137 1.00 80.12 223 ALA A CA 1
ATOM 1758 C C . ALA A 1 223 ? 47.438 19.584 -64.942 1.00 80.12 223 ALA A C 1
ATOM 1760 O O . ALA A 1 223 ? 47.168 19.023 -63.882 1.00 80.12 223 ALA A O 1
ATOM 1761 N N . ASN A 1 224 ? 46.565 19.631 -65.952 1.00 78.62 224 ASN A N 1
ATOM 1762 C CA . ASN A 1 224 ? 45.230 19.027 -65.916 1.00 78.62 224 ASN A CA 1
ATOM 1763 C C . ASN A 1 224 ? 45.302 17.492 -65.884 1.00 78.62 224 ASN A C 1
ATOM 1765 O O . ASN A 1 224 ? 44.633 16.872 -65.063 1.00 78.62 224 ASN A O 1
ATOM 1769 N N . GLU A 1 225 ? 46.162 16.879 -66.693 1.00 79.12 225 GLU A N 1
ATOM 1770 C CA . GLU A 1 225 ? 46.404 15.435 -66.714 1.00 79.12 225 GLU A CA 1
ATOM 1771 C C . GLU A 1 225 ? 46.975 14.942 -65.377 1.00 79.12 225 GLU A C 1
ATOM 1773 O O . GLU A 1 225 ? 46.443 14.001 -64.787 1.00 79.12 225 GLU A O 1
ATOM 1778 N N . ALA A 1 226 ? 47.968 15.643 -64.819 1.00 79.38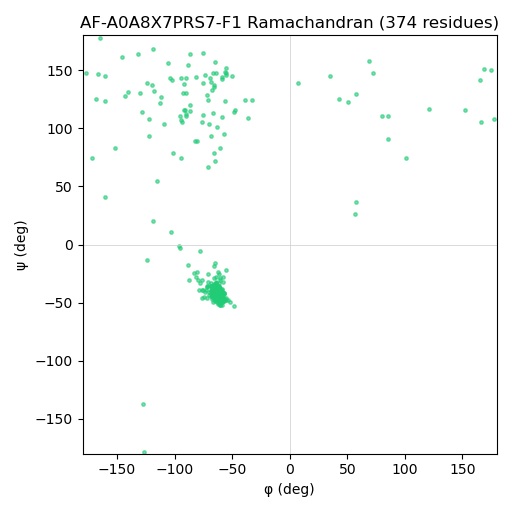 226 ALA A N 1
ATOM 1779 C CA . ALA A 1 226 ? 48.510 15.342 -63.495 1.00 79.38 226 ALA A CA 1
ATOM 1780 C C . ALA A 1 226 ? 47.461 15.511 -62.380 1.00 79.38 226 ALA A C 1
ATOM 1782 O O . ALA A 1 226 ? 47.403 14.708 -61.447 1.00 79.38 226 ALA A O 1
ATOM 1783 N N . MET A 1 227 ? 46.603 16.533 -62.463 1.00 74.25 227 MET A N 1
ATOM 1784 C CA . MET A 1 227 ? 45.493 16.726 -61.523 1.00 74.25 227 MET A CA 1
ATOM 1785 C C . MET A 1 227 ? 44.434 15.627 -61.658 1.00 74.25 227 MET A C 1
ATOM 1787 O O . MET A 1 227 ? 43.972 15.106 -60.646 1.00 74.25 227 MET A O 1
ATOM 1791 N N . ARG A 1 228 ? 44.086 15.211 -62.880 1.00 68.69 228 ARG A N 1
ATOM 1792 C CA . ARG A 1 228 ? 43.164 14.095 -63.142 1.00 68.69 228 ARG A CA 1
ATOM 1793 C C . ARG A 1 228 ? 43.720 12.763 -62.651 1.00 68.69 228 ARG A C 1
ATOM 1795 O O . ARG A 1 228 ? 42.962 11.986 -62.078 1.00 68.69 228 ARG A O 1
ATOM 1802 N N . ALA A 1 229 ? 45.019 12.514 -62.812 1.00 76.12 229 ALA A N 1
ATOM 1803 C CA . ALA A 1 229 ? 45.688 11.336 -62.264 1.00 76.12 229 ALA A CA 1
ATOM 1804 C C . ALA A 1 229 ? 45.627 11.319 -60.728 1.00 76.12 229 ALA A C 1
ATOM 1806 O O . ALA A 1 229 ? 45.205 10.320 -60.150 1.00 76.12 229 ALA A O 1
ATOM 1807 N N . LYS A 1 230 ? 45.920 12.454 -60.073 1.00 74.69 230 LYS A N 1
ATOM 1808 C CA . LYS A 1 230 ? 45.787 12.608 -58.612 1.00 74.69 230 LYS A CA 1
ATOM 1809 C C . LYS A 1 230 ? 44.349 12.420 -58.126 1.00 74.69 230 LYS A C 1
ATOM 1811 O O . LYS A 1 230 ? 44.134 11.795 -57.094 1.00 74.69 230 LYS A O 1
ATOM 1816 N N . ILE A 1 231 ? 43.357 12.928 -58.862 1.00 67.81 231 ILE A N 1
ATOM 1817 C CA . ILE A 1 231 ? 41.935 12.707 -58.554 1.00 67.81 231 ILE A CA 1
ATOM 1818 C C . ILE A 1 231 ? 41.582 11.225 -58.707 1.00 67.81 231 ILE A C 1
ATOM 1820 O O . ILE A 1 231 ? 40.896 10.678 -57.853 1.00 67.81 231 ILE A O 1
ATOM 1824 N N . LYS A 1 232 ? 42.065 10.550 -59.754 1.00 72.62 232 LYS A N 1
ATOM 1825 C CA . LYS A 1 232 ? 41.802 9.124 -59.995 1.00 72.62 232 LYS A CA 1
ATOM 1826 C C . LYS A 1 232 ? 42.439 8.223 -58.929 1.00 72.62 232 LYS A C 1
ATOM 1828 O O . LYS A 1 232 ? 41.802 7.275 -58.487 1.00 72.62 232 LYS A O 1
ATOM 1833 N N . GLU A 1 233 ? 43.648 8.545 -58.480 1.00 74.88 233 GLU A N 1
ATOM 1834 C CA . GLU A 1 233 ? 44.314 7.876 -57.355 1.00 74.88 233 GLU A CA 1
ATOM 1835 C C . GLU A 1 233 ? 43.564 8.131 -56.034 1.00 74.88 233 GLU A C 1
ATOM 1837 O O . GLU A 1 233 ? 43.228 7.196 -55.308 1.00 74.88 233 GLU A O 1
ATOM 1842 N N . ALA A 1 234 ? 43.175 9.384 -55.771 1.00 68.50 234 ALA A N 1
ATOM 1843 C CA . ALA A 1 234 ? 42.357 9.747 -54.613 1.00 68.50 234 ALA A CA 1
ATOM 1844 C C . ALA A 1 234 ? 40.946 9.125 -54.642 1.00 68.50 234 ALA A C 1
ATOM 1846 O O . ALA A 1 234 ? 40.365 8.881 -53.585 1.00 68.50 234 ALA A O 1
ATOM 1847 N N . MET A 1 235 ? 40.391 8.843 -55.824 1.00 68.62 235 MET A N 1
ATOM 1848 C CA . MET A 1 235 ? 39.107 8.153 -55.989 1.00 68.62 235 MET A CA 1
ATOM 1849 C C . MET A 1 235 ? 39.176 6.696 -55.519 1.00 68.62 235 MET A C 1
ATOM 1851 O O . MET A 1 235 ? 38.223 6.244 -54.896 1.00 68.62 235 MET A O 1
ATOM 1855 N N . GLY A 1 236 ? 40.307 6.001 -55.693 1.00 72.69 236 GLY A N 1
ATOM 1856 C CA . GLY A 1 236 ? 40.509 4.677 -55.088 1.00 72.69 236 GLY A CA 1
ATOM 1857 C C . GLY A 1 236 ? 40.406 4.729 -53.559 1.00 72.69 236 GLY A C 1
ATOM 1858 O O . GLY A 1 236 ? 39.635 3.991 -52.952 1.00 72.69 236 GLY A O 1
ATOM 1859 N N . HIS A 1 237 ? 41.069 5.707 -52.936 1.00 72.75 237 HIS A N 1
ATOM 1860 C CA . HIS A 1 237 ? 40.959 5.938 -51.490 1.00 72.75 237 HIS A CA 1
ATOM 1861 C C . HIS A 1 237 ? 39.546 6.354 -51.046 1.00 72.75 237 HIS A C 1
ATOM 1863 O O . HIS A 1 237 ? 39.097 5.995 -49.958 1.00 72.75 237 HIS A O 1
ATOM 1869 N N . LYS A 1 238 ? 38.824 7.110 -51.878 1.00 78.00 238 LYS A N 1
ATOM 1870 C CA . LYS A 1 238 ? 37.430 7.506 -51.633 1.00 78.00 238 LYS A CA 1
ATOM 1871 C C . LYS A 1 238 ? 36.494 6.298 -51.649 1.00 78.00 238 LYS A C 1
ATOM 1873 O O . LYS A 1 238 ? 35.640 6.211 -50.768 1.00 78.00 238 LYS A O 1
ATOM 1878 N N . ASP A 1 239 ? 36.667 5.385 -52.601 1.00 81.12 239 ASP A N 1
ATOM 1879 C CA . ASP A 1 239 ? 35.871 4.161 -52.718 1.00 81.12 239 ASP A CA 1
ATOM 1880 C C . ASP A 1 239 ? 36.118 3.219 -51.530 1.00 81.12 239 ASP A C 1
ATOM 1882 O O . ASP A 1 239 ? 35.156 2.696 -50.957 1.00 81.12 239 ASP A O 1
ATOM 1886 N N . ASP A 1 240 ? 37.368 3.100 -51.071 1.00 82.25 240 ASP A N 1
ATOM 1887 C CA . ASP A 1 240 ? 37.731 2.329 -49.874 1.00 82.25 240 ASP A CA 1
ATOM 1888 C C . ASP A 1 240 ? 37.094 2.906 -48.598 1.00 82.25 240 ASP A C 1
ATOM 1890 O O . ASP A 1 240 ? 36.424 2.190 -47.843 1.00 82.25 240 ASP A O 1
ATOM 1894 N N . ILE A 1 241 ? 37.225 4.222 -48.370 1.00 80.12 241 ILE A N 1
ATOM 1895 C CA . ILE A 1 241 ? 36.614 4.899 -47.212 1.00 80.12 241 ILE A CA 1
ATOM 1896 C C . ILE A 1 241 ? 35.082 4.806 -47.289 1.00 80.12 241 ILE A C 1
ATOM 1898 O O . ILE A 1 241 ? 34.412 4.574 -46.279 1.00 80.12 241 ILE A O 1
ATOM 1902 N N . GLN A 1 242 ? 34.497 4.944 -48.481 1.00 83.62 242 GLN A N 1
ATOM 1903 C CA . GLN A 1 242 ? 33.057 4.801 -48.678 1.00 83.62 242 GLN A CA 1
ATOM 1904 C C . GLN A 1 242 ? 32.586 3.366 -48.395 1.00 83.62 242 GLN A C 1
ATOM 1906 O O . GLN A 1 242 ? 31.524 3.185 -47.792 1.00 83.62 242 GLN A O 1
ATOM 1911 N N . GLY A 1 243 ? 33.357 2.352 -48.795 1.00 84.38 243 GLY A N 1
ATOM 1912 C CA . GLY A 1 243 ? 33.116 0.949 -48.462 1.00 84.38 243 GLY A CA 1
ATOM 1913 C C . GLY A 1 243 ? 33.131 0.710 -46.953 1.00 84.38 243 GLY A C 1
ATOM 1914 O O . GLY A 1 243 ? 32.188 0.129 -46.409 1.00 84.38 243 GLY A O 1
ATOM 1915 N N . GLN A 1 244 ? 34.133 1.248 -46.254 1.00 83.88 244 GLN A N 1
ATOM 1916 C CA . GLN A 1 244 ? 34.244 1.147 -44.798 1.00 83.88 244 GLN A CA 1
ATOM 1917 C C . GLN A 1 244 ? 33.066 1.823 -44.077 1.00 83.88 244 GLN A C 1
ATOM 1919 O O . GLN A 1 244 ? 32.457 1.223 -43.190 1.00 83.88 244 GLN A O 1
ATOM 1924 N N . VAL A 1 245 ? 32.674 3.032 -44.495 1.00 84.44 245 VAL A N 1
ATOM 1925 C CA . VAL A 1 245 ? 31.517 3.745 -43.924 1.00 84.44 245 VAL A CA 1
ATOM 1926 C C . VAL A 1 245 ? 30.207 2.991 -44.180 1.00 84.44 245 VAL A C 1
ATOM 1928 O O . VAL A 1 245 ? 29.360 2.929 -43.289 1.00 84.44 245 VAL A O 1
ATOM 1931 N N . LYS A 1 246 ? 30.031 2.370 -45.355 1.00 86.81 246 LYS A N 1
ATOM 1932 C CA . LYS A 1 246 ? 28.856 1.529 -45.651 1.00 86.81 246 LYS A CA 1
ATOM 1933 C C . LYS A 1 246 ? 28.797 0.290 -44.756 1.00 86.81 246 LYS A C 1
ATOM 1935 O O . LYS A 1 246 ? 27.735 -0.003 -44.211 1.00 86.81 246 LYS A O 1
ATOM 1940 N N . LEU A 1 247 ? 29.919 -0.410 -44.574 1.00 84.94 247 LEU A N 1
ATOM 1941 C CA . LEU A 1 247 ? 29.998 -1.584 -43.697 1.00 84.94 247 LEU A CA 1
ATOM 1942 C C . LEU A 1 247 ? 29.699 -1.219 -42.235 1.00 84.94 247 LEU A C 1
ATOM 1944 O O . LEU A 1 247 ? 28.892 -1.887 -41.586 1.00 84.94 247 LEU A O 1
ATOM 1948 N N . MET A 1 248 ? 30.275 -0.123 -41.729 1.00 82.38 248 MET A N 1
ATOM 1949 C CA . MET A 1 248 ? 29.981 0.383 -40.382 1.00 82.38 248 MET A CA 1
ATOM 1950 C C . MET A 1 248 ? 28.518 0.828 -40.240 1.00 82.38 248 MET A C 1
ATOM 1952 O O . MET A 1 248 ? 27.885 0.540 -39.223 1.00 82.38 248 MET A O 1
ATOM 1956 N N . GLY A 1 249 ? 27.955 1.469 -41.269 1.00 84.94 249 GLY A N 1
ATOM 1957 C CA . GLY A 1 249 ? 26.546 1.857 -41.325 1.00 84.94 249 GLY A CA 1
ATOM 1958 C C . GLY A 1 249 ? 25.591 0.663 -41.242 1.00 84.94 249 GLY A C 1
ATOM 1959 O O . GLY A 1 249 ? 24.652 0.687 -40.448 1.00 84.94 249 GLY A O 1
ATOM 1960 N N . ALA A 1 250 ? 25.869 -0.414 -41.983 1.00 84.81 250 ALA A N 1
ATOM 1961 C CA . ALA A 1 250 ? 25.075 -1.642 -41.931 1.00 84.81 250 ALA A CA 1
ATOM 1962 C C . ALA A 1 250 ? 25.115 -2.303 -40.537 1.00 84.81 250 ALA A C 1
ATOM 1964 O O . ALA A 1 250 ? 24.075 -2.711 -40.016 1.00 84.81 250 ALA A O 1
ATOM 1965 N N . GLY A 1 251 ? 26.291 -2.350 -39.895 1.00 83.19 251 GLY A N 1
ATOM 1966 C CA . GLY A 1 251 ? 26.431 -2.843 -38.519 1.00 83.19 251 GLY A CA 1
ATOM 1967 C C . GLY A 1 251 ? 25.670 -1.990 -37.494 1.00 83.19 251 GLY A C 1
ATOM 1968 O O . GLY A 1 251 ? 25.013 -2.521 -36.597 1.00 83.19 251 GLY A O 1
ATOM 1969 N N . LEU A 1 252 ? 25.687 -0.663 -37.662 1.00 85.50 252 LEU A N 1
ATOM 1970 C CA . LEU A 1 252 ? 24.925 0.269 -36.828 1.00 85.50 252 LEU A CA 1
ATOM 1971 C C . LEU A 1 252 ? 23.413 0.080 -36.957 1.00 85.50 252 LEU A C 1
ATOM 1973 O O . LEU A 1 252 ? 22.702 0.204 -35.961 1.00 85.50 252 LEU A O 1
ATOM 1977 N N . ASP A 1 253 ? 22.905 -0.217 -38.150 1.00 87.12 253 ASP A N 1
ATOM 1978 C CA . ASP A 1 253 ? 21.473 -0.439 -38.352 1.00 87.12 253 ASP A CA 1
ATOM 1979 C C . ASP A 1 253 ? 20.974 -1.721 -37.670 1.00 87.12 253 ASP A C 1
ATOM 1981 O O . ASP A 1 253 ? 19.860 -1.729 -37.139 1.00 87.12 253 ASP A O 1
ATOM 1985 N N . GLY A 1 254 ? 21.802 -2.769 -37.592 1.00 85.94 254 GLY A N 1
ATOM 1986 C CA . GLY A 1 254 ? 21.521 -3.951 -36.766 1.00 85.94 254 GLY A CA 1
ATOM 1987 C C . GLY A 1 254 ? 21.381 -3.592 -35.283 1.00 85.94 254 GLY A C 1
ATOM 1988 O O . GLY A 1 254 ? 20.340 -3.840 -34.673 1.00 85.94 254 GLY A O 1
ATOM 1989 N N . VAL A 1 255 ? 22.375 -2.883 -34.740 1.00 87.12 255 VAL A N 1
ATOM 1990 C CA . VAL A 1 255 ? 22.376 -2.396 -33.348 1.00 87.12 255 VAL A CA 1
ATOM 1991 C C . VAL A 1 255 ? 21.175 -1.486 -33.051 1.00 87.12 255 VAL A C 1
ATOM 1993 O O . VAL A 1 255 ? 20.577 -1.565 -31.976 1.00 87.12 255 VAL A O 1
ATOM 1996 N N . LYS A 1 256 ? 20.763 -0.634 -34.001 1.00 88.75 256 LYS A N 1
ATOM 1997 C CA . LYS A 1 256 ? 19.562 0.208 -33.851 1.00 88.75 256 LYS A CA 1
ATOM 1998 C C . LYS A 1 256 ? 18.288 -0.623 -33.712 1.00 88.75 256 LYS A C 1
ATOM 2000 O O . LYS A 1 256 ? 17.444 -0.266 -32.890 1.00 88.75 256 LYS A O 1
ATOM 2005 N N . LYS A 1 257 ? 18.137 -1.701 -34.491 1.00 90.12 257 LYS A N 1
ATOM 2006 C CA . LYS A 1 257 ? 16.964 -2.589 -34.417 1.00 90.12 257 LYS A CA 1
ATOM 2007 C C . LYS A 1 257 ? 16.892 -3.305 -33.070 1.00 90.12 257 LYS A C 1
ATOM 2009 O O . LYS A 1 257 ? 15.834 -3.306 -32.445 1.00 90.12 257 LYS A O 1
ATOM 2014 N N . GLU A 1 258 ? 18.012 -3.834 -32.583 1.00 88.19 258 GLU A N 1
ATOM 2015 C CA . GLU A 1 258 ? 18.096 -4.472 -31.258 1.00 88.19 258 GLU A CA 1
ATOM 2016 C C . GLU A 1 258 ? 17.770 -3.479 -30.135 1.00 88.19 258 GLU A C 1
ATOM 2018 O O . GLU A 1 258 ? 16.916 -3.739 -29.284 1.00 88.19 258 GLU A O 1
ATOM 2023 N N . ARG A 1 259 ? 18.349 -2.274 -30.196 1.00 91.12 259 ARG A N 1
ATOM 2024 C CA . ARG A 1 259 ? 18.035 -1.173 -29.276 1.00 91.12 259 ARG A CA 1
ATOM 2025 C C . ARG A 1 259 ? 16.550 -0.809 -29.295 1.00 91.12 259 ARG A C 1
ATOM 2027 O O . ARG A 1 259 ? 15.974 -0.543 -28.239 1.00 91.12 259 ARG A O 1
ATOM 2034 N N . GLN A 1 260 ? 15.926 -0.765 -30.472 1.00 91.94 260 GLN A N 1
ATOM 2035 C CA . GLN A 1 260 ? 14.499 -0.474 -30.605 1.00 91.94 260 GLN A CA 1
ATOM 2036 C C . GLN A 1 260 ? 13.645 -1.585 -29.983 1.00 91.94 260 GLN A C 1
ATOM 2038 O O . GLN A 1 260 ? 12.705 -1.276 -29.252 1.00 91.94 260 GLN A O 1
ATOM 2043 N N . ALA A 1 261 ? 14.001 -2.855 -30.196 1.00 93.62 261 ALA A N 1
ATOM 2044 C CA . ALA A 1 261 ? 13.316 -3.994 -29.590 1.00 93.62 261 ALA A CA 1
ATOM 2045 C C . ALA A 1 261 ? 13.401 -3.968 -28.053 1.00 93.62 261 ALA A C 1
ATOM 2047 O O . ALA A 1 261 ? 12.388 -4.130 -27.370 1.00 93.62 261 ALA A O 1
ATOM 2048 N N . ILE A 1 262 ? 14.580 -3.678 -27.494 1.00 93.81 262 ILE A N 1
ATOM 2049 C CA . ILE A 1 262 ? 14.766 -3.531 -26.041 1.00 93.81 262 ILE A CA 1
ATOM 2050 C C . ILE A 1 262 ? 13.991 -2.324 -25.515 1.00 93.81 262 ILE A C 1
ATOM 2052 O O . ILE A 1 262 ? 13.337 -2.412 -24.479 1.00 93.81 262 ILE A O 1
ATOM 2056 N N . SER A 1 263 ? 13.999 -1.200 -26.237 1.00 93.25 263 SER A N 1
ATOM 2057 C CA . SER A 1 263 ? 13.215 -0.025 -25.852 1.00 93.25 263 SER A CA 1
ATOM 2058 C C . SER A 1 263 ? 11.713 -0.313 -25.836 1.00 93.25 263 SER A C 1
ATOM 2060 O O . SER A 1 263 ? 11.025 0.192 -24.954 1.00 93.25 263 SER A O 1
ATOM 2062 N N . ALA A 1 264 ? 11.203 -1.115 -26.775 1.00 95.62 264 ALA A N 1
ATOM 2063 C CA . ALA A 1 264 ? 9.805 -1.531 -26.784 1.00 95.62 264 ALA A CA 1
ATOM 2064 C C . ALA A 1 264 ? 9.469 -2.388 -25.552 1.00 95.62 264 ALA A C 1
ATOM 2066 O O . ALA A 1 264 ? 8.497 -2.093 -24.859 1.00 95.62 264 ALA A O 1
ATOM 2067 N N . ARG A 1 265 ? 10.320 -3.369 -25.212 1.00 95.38 265 ARG A N 1
ATOM 2068 C CA . ARG A 1 265 ? 10.163 -4.196 -23.998 1.00 95.38 265 ARG A CA 1
ATOM 2069 C C . ARG A 1 265 ? 10.227 -3.374 -22.708 1.00 95.38 265 ARG A C 1
ATOM 2071 O O . ARG A 1 265 ? 9.420 -3.583 -21.808 1.00 95.38 265 ARG A O 1
ATOM 2078 N N . ILE A 1 266 ? 11.152 -2.415 -22.625 1.00 95.25 266 ILE A N 1
ATOM 2079 C CA . ILE A 1 266 ? 11.255 -1.481 -21.491 1.00 95.25 266 ILE A CA 1
ATOM 2080 C C . ILE A 1 266 ? 9.971 -0.668 -21.345 1.00 95.25 266 ILE A C 1
ATOM 2082 O O . ILE A 1 266 ? 9.488 -0.507 -20.227 1.00 95.25 266 ILE A O 1
ATOM 2086 N N . ASN A 1 267 ? 9.417 -0.160 -22.448 1.00 95.44 267 ASN A N 1
ATOM 2087 C CA . ASN A 1 267 ? 8.174 0.604 -22.410 1.00 95.44 267 ASN A CA 1
ATOM 2088 C C . ASN A 1 267 ? 7.007 -0.275 -21.940 1.00 95.44 267 ASN A C 1
ATOM 2090 O O . ASN A 1 267 ? 6.280 0.131 -21.041 1.00 95.44 267 ASN A O 1
ATOM 2094 N N . GLU A 1 268 ? 6.872 -1.495 -22.467 1.00 95.94 268 GLU A N 1
ATOM 2095 C CA . GLU A 1 268 ? 5.829 -2.441 -22.050 1.00 95.94 268 GLU A CA 1
ATOM 2096 C C . GLU A 1 268 ? 5.906 -2.768 -20.548 1.00 95.94 268 GLU A C 1
ATOM 2098 O O . GLU A 1 268 ? 4.910 -2.670 -19.829 1.00 95.94 268 GLU A O 1
ATOM 2103 N N . LEU A 1 269 ? 7.096 -3.114 -20.043 1.00 96.00 269 LEU A N 1
ATOM 2104 C CA . LEU A 1 269 ? 7.302 -3.373 -18.616 1.00 96.00 269 LEU A CA 1
ATOM 2105 C C . LEU A 1 269 ? 7.084 -2.114 -17.774 1.00 96.00 269 LEU A C 1
ATOM 2107 O O . LEU A 1 269 ? 6.506 -2.198 -16.693 1.00 96.00 269 LEU A O 1
ATOM 2111 N N . SER A 1 270 ? 7.497 -0.942 -18.260 1.00 94.81 270 SER A N 1
ATOM 2112 C CA . SER A 1 270 ? 7.270 0.323 -17.563 1.00 94.81 270 SER A CA 1
ATOM 2113 C C . SER A 1 270 ? 5.784 0.652 -17.438 1.00 94.81 270 SER A C 1
ATOM 2115 O O . SER A 1 270 ? 5.387 1.179 -16.402 1.00 94.81 270 SER A O 1
ATOM 2117 N N . GLU A 1 271 ? 4.968 0.364 -18.452 1.00 96.56 271 GLU A N 1
ATOM 2118 C CA . GLU A 1 271 ? 3.514 0.533 -18.378 1.00 96.56 271 GLU A CA 1
ATOM 2119 C C . GLU A 1 271 ? 2.900 -0.444 -17.364 1.00 96.56 271 GLU A C 1
ATOM 2121 O O . GLU A 1 271 ? 2.121 -0.025 -16.511 1.00 96.56 271 GLU A O 1
ATOM 2126 N N . LYS A 1 272 ? 3.338 -1.713 -17.337 1.00 96.19 272 LYS A N 1
ATOM 2127 C CA . LYS A 1 272 ? 2.916 -2.681 -16.300 1.00 96.19 272 LYS A CA 1
ATOM 2128 C C . LYS A 1 272 ? 3.310 -2.233 -14.885 1.00 96.19 272 LYS A C 1
ATOM 2130 O O . LYS A 1 272 ? 2.529 -2.371 -13.944 1.00 96.19 272 LYS A O 1
ATOM 2135 N N . VAL A 1 273 ? 4.500 -1.650 -14.712 1.00 96.12 273 VAL A N 1
ATOM 2136 C CA . VAL A 1 273 ? 4.945 -1.081 -13.424 1.00 96.12 273 VAL A CA 1
ATOM 2137 C C . VAL A 1 273 ? 4.078 0.112 -13.004 1.00 96.12 273 VAL A C 1
ATOM 2139 O O . VAL A 1 273 ? 3.786 0.259 -11.818 1.00 96.12 273 VAL A O 1
ATOM 2142 N N . LYS A 1 274 ? 3.649 0.963 -13.946 1.00 95.75 274 LYS A N 1
ATOM 2143 C CA . LYS A 1 274 ? 2.712 2.059 -13.650 1.00 95.75 274 LYS A CA 1
ATOM 2144 C C . LYS A 1 274 ? 1.336 1.520 -13.257 1.00 95.75 274 LYS A C 1
ATOM 2146 O O . LYS A 1 274 ? 0.859 1.871 -12.186 1.00 95.75 274 LYS A O 1
ATOM 2151 N N . ALA A 1 275 ? 0.769 0.602 -14.039 1.00 96.88 275 ALA A N 1
ATOM 2152 C CA . ALA A 1 275 ? -0.529 -0.007 -13.745 1.00 96.88 275 ALA A CA 1
ATOM 2153 C C . ALA A 1 275 ? -0.551 -0.671 -12.356 1.00 96.88 275 ALA A C 1
ATOM 2155 O O . ALA A 1 275 ? -1.416 -0.382 -11.535 1.00 96.88 275 ALA A O 1
ATOM 2156 N N . THR A 1 276 ? 0.467 -1.479 -12.034 1.00 96.56 276 THR A N 1
ATOM 2157 C CA . THR A 1 276 ? 0.599 -2.092 -10.698 1.00 96.56 276 THR A CA 1
ATOM 2158 C C . THR A 1 276 ? 0.799 -1.061 -9.583 1.00 96.56 276 THR A C 1
ATOM 2160 O O . THR A 1 276 ? 0.353 -1.278 -8.458 1.00 96.56 276 THR A O 1
ATOM 2163 N N . LYS A 1 277 ? 1.456 0.076 -9.850 1.00 96.62 277 LYS A N 1
ATOM 2164 C CA . LYS A 1 277 ? 1.567 1.180 -8.884 1.00 96.62 277 LYS A CA 1
ATOM 2165 C C . LYS A 1 277 ? 0.207 1.828 -8.609 1.00 96.62 277 LYS A C 1
ATOM 2167 O O . LYS A 1 277 ? -0.082 2.094 -7.443 1.00 96.62 277 LYS A O 1
ATOM 2172 N N . ASP A 1 278 ? -0.602 2.049 -9.638 1.00 96.56 278 ASP A N 1
ATOM 2173 C CA . ASP A 1 278 ? -1.940 2.630 -9.501 1.00 96.56 278 ASP A CA 1
ATOM 2174 C C . ASP A 1 278 ? -2.873 1.672 -8.739 1.00 96.56 278 ASP A C 1
ATOM 2176 O O . ASP A 1 278 ? -3.558 2.088 -7.805 1.00 96.56 278 ASP A O 1
ATOM 2180 N N . GLU A 1 279 ? -2.813 0.368 -9.030 1.00 97.06 279 GLU A N 1
ATOM 2181 C CA . GLU A 1 279 ? -3.517 -0.674 -8.264 1.00 97.06 279 GLU A CA 1
ATOM 2182 C C . GLU A 1 279 ? -3.097 -0.696 -6.784 1.00 97.06 279 GLU A C 1
ATOM 2184 O O . GLU A 1 279 ? -3.949 -0.751 -5.896 1.00 97.06 279 GLU A O 1
ATOM 2189 N N . ILE A 1 280 ? -1.792 -0.596 -6.489 1.00 97.56 280 ILE A N 1
ATOM 2190 C CA . ILE A 1 280 ? -1.299 -0.482 -5.105 1.00 97.56 280 ILE A CA 1
ATOM 2191 C C . ILE A 1 280 ? -1.882 0.760 -4.426 1.00 97.56 280 ILE A C 1
ATOM 2193 O O . ILE A 1 280 ? -2.262 0.682 -3.261 1.00 97.56 280 ILE A O 1
ATOM 2197 N N . GLN A 1 281 ? -1.977 1.893 -5.125 1.00 97.81 281 GLN A N 1
ATOM 2198 C CA . GLN A 1 281 ? -2.545 3.119 -4.564 1.00 97.81 281 GLN A CA 1
ATOM 2199 C C . GLN A 1 281 ? -4.044 2.970 -4.260 1.00 97.81 281 GLN A C 1
ATOM 2201 O O . GLN A 1 281 ? -4.509 3.455 -3.225 1.00 97.81 281 GLN A O 1
ATOM 2206 N N . VAL A 1 282 ? -4.795 2.273 -5.118 1.00 97.75 282 VAL A N 1
ATOM 2207 C CA . VAL A 1 282 ? -6.204 1.931 -4.865 1.00 97.75 282 VAL A CA 1
ATOM 2208 C C . VAL A 1 282 ? -6.329 1.060 -3.611 1.00 97.75 282 VAL A C 1
ATOM 2210 O O . VAL A 1 282 ? -7.081 1.423 -2.705 1.00 97.75 282 VAL A O 1
ATOM 2213 N N . LEU A 1 283 ? -5.537 -0.011 -3.499 1.00 97.81 283 LEU A N 1
ATOM 2214 C CA . LEU A 1 283 ? -5.531 -0.895 -2.324 1.00 97.81 283 LEU A CA 1
ATOM 2215 C C . LEU A 1 283 ? -5.081 -0.176 -1.042 1.00 97.81 283 LEU A C 1
ATOM 2217 O O . LEU A 1 283 ? -5.607 -0.433 0.037 1.00 97.81 283 LEU A O 1
ATOM 2221 N N . GLU A 1 284 ? -4.125 0.753 -1.128 1.00 97.38 284 GLU A N 1
ATOM 2222 C CA . GLU A 1 284 ? -3.695 1.572 0.013 1.00 97.38 284 GLU A CA 1
ATOM 2223 C C . GLU A 1 284 ? -4.814 2.505 0.498 1.00 97.38 284 GLU A C 1
ATOM 2225 O O . GLU A 1 284 ? -4.978 2.698 1.706 1.00 97.38 284 GLU A O 1
ATOM 2230 N N . ASN A 1 285 ? -5.614 3.056 -0.416 1.00 97.44 285 ASN A N 1
ATOM 2231 C CA . ASN A 1 285 ? -6.791 3.845 -0.061 1.00 97.44 285 ASN A CA 1
ATOM 2232 C C . ASN A 1 285 ? -7.899 2.967 0.529 1.00 97.44 285 ASN A C 1
ATOM 2234 O O . ASN A 1 285 ? -8.466 3.321 1.562 1.00 97.44 285 ASN A O 1
ATOM 2238 N N . GLU A 1 286 ? -8.168 1.801 -0.058 1.00 97.19 286 GLU A N 1
ATOM 2239 C CA . GLU A 1 286 ? -9.118 0.837 0.500 1.00 97.19 286 GLU A CA 1
ATOM 2240 C C . GLU A 1 286 ? -8.716 0.431 1.923 1.00 97.19 286 GLU A C 1
ATOM 2242 O O . GLU A 1 286 ? -9.529 0.522 2.847 1.00 97.19 286 GLU A O 1
ATOM 2247 N N . LEU A 1 287 ? -7.438 0.110 2.144 1.00 97.81 287 LEU A N 1
ATOM 2248 C CA . LEU A 1 287 ? -6.901 -0.231 3.458 1.00 97.81 287 LEU A CA 1
ATOM 2249 C C . LEU A 1 287 ? -7.136 0.881 4.488 1.00 97.81 287 LEU A C 1
ATOM 2251 O O . LEU A 1 287 ? -7.496 0.582 5.632 1.00 97.81 287 LEU A O 1
ATOM 2255 N N . LYS A 1 288 ? -6.960 2.152 4.101 1.00 97.69 288 LYS A N 1
ATOM 2256 C CA . LYS A 1 288 ? -7.281 3.303 4.963 1.00 97.69 288 LYS A CA 1
ATOM 2257 C C . LYS A 1 288 ? -8.765 3.323 5.310 1.00 97.69 288 LYS A C 1
ATOM 2259 O O . LYS A 1 288 ? -9.098 3.339 6.491 1.00 97.69 288 LYS A O 1
ATOM 2264 N N . THR A 1 289 ? -9.652 3.217 4.319 1.00 97.75 289 THR A N 1
ATOM 2265 C CA . THR A 1 289 ? -11.105 3.253 4.561 1.00 97.75 289 THR A CA 1
ATOM 2266 C C . THR A 1 289 ? -11.587 2.108 5.456 1.00 97.75 289 THR A C 1
ATOM 2268 O O . THR A 1 289 ? -12.404 2.323 6.353 1.00 97.75 289 THR A O 1
ATOM 2271 N N . VAL A 1 290 ? -11.070 0.889 5.264 1.00 97.62 290 VAL A N 1
ATOM 2272 C CA . VAL A 1 290 ? -11.406 -0.271 6.103 1.00 97.62 290 VAL A CA 1
ATOM 2273 C C . VAL A 1 290 ? -10.872 -0.077 7.521 1.00 97.62 290 VAL A C 1
ATOM 2275 O O . VAL A 1 290 ? -11.574 -0.371 8.488 1.00 97.62 290 VAL A O 1
ATOM 2278 N N . THR A 1 291 ? -9.658 0.461 7.661 1.00 96.38 291 THR A N 1
ATOM 2279 C CA . THR A 1 291 ? -9.059 0.761 8.969 1.00 96.38 291 THR A CA 1
ATOM 2280 C C . THR A 1 291 ? -9.866 1.823 9.720 1.00 96.38 291 THR A C 1
ATOM 2282 O O . THR A 1 291 ? -10.198 1.616 10.882 1.00 96.38 291 THR A O 1
ATOM 2285 N N . GLU A 1 292 ? -10.288 2.898 9.055 1.00 97.62 292 GLU A N 1
ATOM 2286 C CA . GLU A 1 292 ? -11.136 3.935 9.656 1.00 97.62 292 GLU A CA 1
ATOM 2287 C C . GLU A 1 292 ? -12.500 3.394 10.105 1.00 97.62 292 GLU A C 1
ATOM 2289 O O . GLU A 1 292 ? -12.969 3.715 11.198 1.00 97.62 292 GLU A O 1
ATOM 2294 N N . LYS A 1 293 ? -13.148 2.553 9.286 1.00 96.69 293 LYS A N 1
ATOM 2295 C CA . LYS A 1 293 ? -14.408 1.887 9.662 1.00 96.69 293 LYS A CA 1
ATOM 2296 C C . LYS A 1 293 ? -14.218 1.000 10.891 1.00 96.69 293 LYS A C 1
ATOM 2298 O O . LYS A 1 293 ? -15.023 1.049 11.817 1.00 96.69 293 LYS A O 1
ATOM 2303 N N . ARG A 1 294 ? -13.128 0.230 10.922 1.00 96.62 294 ARG A N 1
ATOM 2304 C CA . ARG A 1 294 ? -12.771 -0.635 12.051 1.00 96.62 294 ARG A CA 1
ATOM 2305 C C . ARG A 1 294 ? -12.539 0.180 13.323 1.00 96.62 294 ARG A C 1
ATOM 2307 O O . ARG A 1 294 ? -13.040 -0.189 14.379 1.00 96.62 294 ARG A O 1
ATOM 2314 N N . ASP A 1 295 ? -11.828 1.297 13.231 1.00 96.00 295 ASP A N 1
ATOM 2315 C CA . ASP A 1 295 ? -11.518 2.143 14.388 1.00 96.00 295 ASP A CA 1
ATOM 2316 C C . ASP A 1 295 ? -12.776 2.832 14.942 1.00 96.00 295 ASP A C 1
ATOM 2318 O O . ASP A 1 295 ? -12.953 2.928 16.161 1.00 96.00 295 ASP A O 1
ATOM 2322 N N . LYS A 1 296 ? -13.711 3.224 14.067 1.00 96.31 296 LYS A N 1
ATOM 2323 C CA . LYS A 1 296 ? -15.051 3.683 14.467 1.00 96.31 296 LYS A CA 1
ATOM 2324 C C . LYS A 1 296 ? -15.840 2.585 15.187 1.00 96.31 296 LYS A C 1
ATOM 2326 O O . LYS A 1 296 ? -16.412 2.853 16.242 1.00 96.31 296 LYS A O 1
ATOM 2331 N N . ALA A 1 297 ? -15.829 1.354 14.674 1.00 95.81 297 ALA A N 1
ATOM 2332 C CA . ALA A 1 297 ? -16.499 0.221 15.316 1.00 95.81 297 ALA A CA 1
ATOM 2333 C C . ALA A 1 297 ? -15.892 -0.106 16.696 1.00 95.81 297 ALA A C 1
ATOM 2335 O O . ALA A 1 297 ? -16.626 -0.295 17.666 1.00 95.81 297 ALA A O 1
ATOM 2336 N N . TYR A 1 298 ? -14.561 -0.069 16.833 1.00 96.06 298 TYR A N 1
ATOM 2337 C CA . TYR A 1 298 ? -13.890 -0.210 18.131 1.00 96.06 298 TYR A CA 1
ATOM 2338 C C . TYR A 1 298 ? -14.253 0.903 19.114 1.00 96.06 298 TYR A C 1
ATOM 2340 O O . TYR A 1 298 ? -14.456 0.632 20.300 1.00 96.06 298 TYR A O 1
ATOM 2348 N N . SER A 1 299 ? -14.348 2.142 18.631 1.00 96.31 299 SER A N 1
ATOM 2349 C CA . SER A 1 299 ? -14.742 3.287 19.457 1.00 96.31 299 SER A CA 1
ATOM 2350 C C . SER A 1 299 ? -16.177 3.117 19.964 1.00 96.31 299 SER A C 1
ATOM 2352 O O . SER A 1 299 ? -16.416 3.229 21.161 1.00 96.31 299 SER A O 1
ATOM 2354 N N . ASN A 1 300 ? -17.097 2.686 19.097 1.00 95.62 300 ASN A N 1
ATOM 2355 C CA . ASN A 1 300 ? -18.471 2.356 19.480 1.00 95.62 300 ASN A CA 1
ATOM 2356 C C . ASN A 1 300 ? -18.533 1.243 20.548 1.00 95.62 300 ASN A C 1
ATOM 2358 O O . ASN A 1 300 ? -19.225 1.381 21.553 1.00 95.62 300 ASN A O 1
ATOM 2362 N N . ILE A 1 301 ? -17.763 0.156 20.395 1.00 96.06 301 ILE A N 1
ATOM 2363 C CA . ILE A 1 301 ? -17.678 -0.907 21.417 1.00 96.06 301 ILE A CA 1
ATOM 2364 C C . ILE A 1 301 ? -17.179 -0.348 22.752 1.00 96.06 301 ILE A C 1
ATOM 2366 O O . ILE A 1 301 ? -17.702 -0.702 23.813 1.00 96.06 301 ILE A O 1
ATOM 2370 N N . ARG A 1 302 ? -16.153 0.509 22.718 1.00 96.19 302 ARG A N 1
ATOM 2371 C CA . ARG A 1 302 ? -15.605 1.149 23.917 1.00 96.19 302 ARG A CA 1
ATOM 2372 C C . ARG A 1 302 ? -16.664 2.001 24.616 1.00 96.19 302 ARG A C 1
ATOM 2374 O O . ARG A 1 302 ? -16.799 1.891 25.835 1.00 96.19 302 ARG A O 1
ATOM 2381 N N . ASP A 1 303 ? -17.429 2.779 23.862 1.00 95.31 303 ASP A N 1
ATOM 2382 C CA . ASP A 1 303 ? -18.483 3.644 24.393 1.00 95.31 303 ASP A CA 1
ATOM 2383 C C . ASP A 1 303 ? -19.646 2.831 24.974 1.00 95.31 303 ASP A C 1
ATOM 2385 O O . ASP A 1 303 ? -20.088 3.107 26.089 1.00 95.31 303 ASP A O 1
ATOM 2389 N N . LEU A 1 304 ? -20.074 1.753 24.306 1.00 94.38 304 LEU A N 1
ATOM 2390 C CA . LEU A 1 304 ? -21.088 0.827 24.830 1.00 94.38 304 LEU A CA 1
ATOM 2391 C C . LEU A 1 304 ? -20.639 0.157 26.137 1.00 94.38 304 LEU A C 1
ATOM 2393 O O . LEU A 1 304 ? -21.417 0.046 27.089 1.00 94.38 304 LEU A O 1
ATOM 2397 N N . LYS A 1 305 ? -19.369 -0.262 26.223 1.00 92.69 305 LYS A N 1
ATOM 2398 C CA . LYS A 1 305 ? -18.790 -0.810 27.462 1.00 92.69 305 LYS A CA 1
ATOM 2399 C C . LYS A 1 305 ? -18.754 0.240 28.568 1.00 92.69 305 LYS A C 1
ATOM 2401 O O . LYS A 1 305 ? -19.117 -0.065 29.703 1.00 92.69 305 LYS A O 1
ATOM 2406 N N . LYS A 1 306 ? -18.367 1.476 28.243 1.00 93.31 306 LYS A N 1
ATOM 2407 C CA . LYS A 1 306 ? -18.349 2.594 29.190 1.00 93.31 306 LYS A CA 1
ATOM 2408 C C . LYS A 1 306 ? -19.753 2.888 29.722 1.00 93.31 306 LYS A C 1
ATOM 2410 O O . LYS A 1 306 ? -19.938 2.900 30.935 1.00 93.31 306 LYS A O 1
ATOM 2415 N N . GLN A 1 307 ? -20.745 2.993 28.839 1.00 91.12 307 GLN A N 1
ATOM 2416 C CA . GLN A 1 307 ? -22.150 3.182 29.203 1.00 91.12 307 GLN A CA 1
ATOM 2417 C C . GLN A 1 307 ? -22.648 2.061 30.127 1.00 91.12 307 GLN A C 1
ATOM 2419 O O . GLN A 1 307 ? -23.327 2.324 31.121 1.00 91.12 307 GLN A O 1
ATOM 2424 N N . SER A 1 308 ? -22.281 0.808 29.842 1.00 88.75 308 SER A N 1
ATOM 2425 C CA . SER A 1 308 ? -22.625 -0.340 30.688 1.00 88.75 308 SER A CA 1
ATOM 2426 C C . SER A 1 308 ? -21.997 -0.261 32.084 1.00 88.75 308 SER A C 1
ATOM 2428 O O . SER A 1 308 ? -22.619 -0.685 33.060 1.00 88.75 308 SER A O 1
ATOM 2430 N N . VAL A 1 309 ? -20.765 0.245 32.204 1.00 89.81 309 VAL A N 1
ATOM 2431 C CA . VAL A 1 309 ? -20.093 0.442 33.499 1.00 89.81 309 VAL A CA 1
ATOM 2432 C C . VAL A 1 309 ? -20.723 1.605 34.261 1.00 89.81 309 VAL A C 1
ATOM 2434 O O . VAL A 1 309 ? -21.036 1.445 35.437 1.00 89.81 309 VAL A O 1
ATOM 2437 N N . GLU A 1 310 ? -20.970 2.735 33.599 1.00 89.94 310 GLU A N 1
ATOM 2438 C CA . GLU A 1 310 ? -21.593 3.927 34.190 1.00 89.94 310 GLU A CA 1
ATOM 2439 C C . GLU A 1 310 ? -23.003 3.618 34.716 1.00 89.94 310 GLU A C 1
ATOM 2441 O O . GLU A 1 310 ? -23.313 3.911 35.873 1.00 89.94 310 GLU A O 1
ATOM 2446 N N . THR A 1 311 ? -23.812 2.905 33.925 1.00 87.81 311 THR A N 1
ATOM 2447 C CA . THR A 1 311 ? -25.154 2.435 34.322 1.00 87.81 311 THR A CA 1
ATOM 2448 C C . THR A 1 311 ? -25.102 1.506 35.543 1.00 87.81 311 THR A C 1
ATOM 2450 O O . THR A 1 311 ? -26.045 1.444 36.334 1.00 87.81 311 THR A O 1
ATOM 2453 N N . ASN A 1 312 ? -23.996 0.784 35.731 1.00 90.06 312 ASN A N 1
ATOM 2454 C CA . ASN A 1 312 ? -23.786 -0.146 36.840 1.00 90.06 312 ASN A CA 1
ATOM 2455 C C . ASN A 1 312 ? -22.876 0.404 37.948 1.00 90.06 312 ASN A C 1
ATOM 2457 O O . ASN A 1 312 ? -22.506 -0.338 38.856 1.00 90.06 312 ASN A O 1
ATOM 2461 N N . SER A 1 313 ? -22.553 1.696 37.929 1.00 90.00 313 SER A N 1
ATOM 2462 C CA . SER A 1 313 ? -21.696 2.339 38.933 1.00 90.00 313 SER A CA 1
ATOM 2463 C C . SER A 1 313 ? -22.189 2.100 40.366 1.00 90.00 313 SER A C 1
ATOM 2465 O O . SER A 1 313 ? -21.417 1.638 41.208 1.00 90.00 313 SER A O 1
ATOM 2467 N N . GLY A 1 314 ? -23.486 2.300 40.625 1.00 87.50 314 GLY A N 1
ATOM 2468 C CA . GLY A 1 314 ? -24.104 2.044 41.932 1.00 87.50 314 GLY A CA 1
ATOM 2469 C C . GLY A 1 314 ? -24.015 0.579 42.379 1.00 87.50 314 GLY A C 1
ATOM 2470 O O . GLY A 1 314 ? -23.809 0.305 43.558 1.00 87.50 314 GLY A O 1
ATOM 2471 N N . PHE A 1 315 ? -24.067 -0.375 41.442 1.00 89.81 315 PHE A N 1
ATOM 2472 C CA . PHE A 1 315 ? -23.858 -1.796 41.744 1.00 89.81 315 PHE A CA 1
ATOM 2473 C C . PHE A 1 315 ? -22.428 -2.071 42.221 1.00 89.81 315 PHE A C 1
ATOM 2475 O O . PHE A 1 315 ? -22.236 -2.761 43.223 1.00 89.81 315 PHE A O 1
ATOM 2482 N N . TYR A 1 316 ? -21.422 -1.521 41.536 1.00 90.69 316 TYR A N 1
ATOM 2483 C CA . TYR A 1 316 ? -20.023 -1.699 41.930 1.00 90.69 316 TYR A CA 1
ATOM 2484 C C . TYR A 1 316 ? -19.711 -1.015 43.266 1.00 90.69 316 TYR A C 1
ATOM 2486 O O . TYR A 1 316 ? -19.048 -1.609 44.114 1.00 90.69 316 TYR A O 1
ATOM 2494 N N . GLN A 1 317 ? -20.246 0.189 43.493 1.00 90.81 317 GLN A N 1
ATOM 2495 C CA . GLN A 1 317 ? -20.131 0.885 44.777 1.00 90.81 317 GLN A CA 1
ATOM 2496 C C . GLN A 1 317 ? -20.781 0.079 45.909 1.00 90.81 317 GLN A C 1
ATOM 2498 O O . GLN A 1 317 ? -20.122 -0.204 46.908 1.00 90.81 317 GLN A O 1
ATOM 2503 N N . GLY A 1 318 ? -22.023 -0.379 45.722 1.00 91.12 318 GLY A N 1
ATOM 2504 C CA . GLY A 1 318 ? -22.721 -1.212 46.703 1.00 91.12 318 GLY A CA 1
ATOM 2505 C C . GLY A 1 318 ? -21.997 -2.531 46.988 1.00 91.12 318 GLY A C 1
ATOM 2506 O O . GLY A 1 318 ? -21.919 -2.966 48.133 1.00 91.12 318 GLY A O 1
ATOM 2507 N N . ARG A 1 319 ? -21.385 -3.156 45.974 1.00 91.44 319 ARG A N 1
ATOM 2508 C CA . ARG A 1 319 ? -20.555 -4.355 46.168 1.00 91.44 319 ARG A CA 1
ATOM 2509 C C . ARG A 1 319 ? -19.325 -4.074 47.036 1.00 91.44 319 ARG A C 1
ATOM 2511 O O . ARG A 1 319 ? -18.998 -4.906 47.878 1.00 91.44 319 ARG A O 1
ATOM 2518 N N . ASN A 1 320 ? -18.672 -2.927 46.857 1.00 93.12 320 ASN A N 1
ATOM 2519 C CA . ASN A 1 320 ? -17.528 -2.535 47.682 1.00 93.12 320 ASN A CA 1
ATOM 2520 C C . ASN A 1 320 ? -17.940 -2.293 49.138 1.00 93.12 320 ASN A C 1
ATOM 2522 O O . ASN A 1 320 ? -17.264 -2.777 50.040 1.00 93.12 320 ASN A O 1
ATOM 2526 N N . VAL A 1 321 ? -19.064 -1.608 49.365 1.00 94.31 321 VAL A N 1
ATOM 2527 C CA . VAL A 1 321 ? -19.640 -1.400 50.705 1.00 94.31 321 VAL A CA 1
ATOM 2528 C C . VAL A 1 321 ? -19.927 -2.738 51.387 1.00 94.31 321 VAL A C 1
ATOM 2530 O O . VAL A 1 321 ? -19.505 -2.956 52.517 1.00 94.31 321 VAL A O 1
ATOM 2533 N N . LEU A 1 322 ? -20.567 -3.675 50.681 1.00 93.00 322 LEU A N 1
ATOM 2534 C CA . LEU A 1 322 ? -20.854 -5.008 51.218 1.00 93.00 322 LEU A CA 1
ATOM 2535 C C . LEU A 1 322 ? -19.586 -5.803 51.549 1.00 93.00 322 LEU A C 1
ATOM 2537 O O . LEU A 1 322 ? -19.582 -6.565 52.512 1.00 93.00 322 LEU A O 1
ATOM 2541 N N . ASN A 1 323 ? -18.518 -5.660 50.763 1.00 93.94 323 ASN A N 1
ATOM 2542 C CA . ASN A 1 323 ? -17.244 -6.306 51.073 1.00 93.94 323 ASN A CA 1
ATOM 2543 C C . ASN A 1 323 ? -16.610 -5.703 52.336 1.00 93.94 323 ASN A C 1
ATOM 2545 O O . ASN A 1 323 ? -16.230 -6.466 53.216 1.00 93.94 323 ASN A O 1
ATOM 2549 N N . LYS A 1 324 ? -16.615 -4.371 52.483 1.00 94.88 324 LYS A N 1
ATOM 2550 C CA . LYS A 1 324 ? -16.169 -3.698 53.717 1.00 94.88 324 LYS A CA 1
ATOM 2551 C C . LYS A 1 324 ? -16.977 -4.141 54.936 1.00 94.88 324 LYS A C 1
ATOM 2553 O O . LYS A 1 324 ? -16.406 -4.453 55.971 1.00 94.88 324 LYS A O 1
ATOM 2558 N N . ALA A 1 325 ? -18.299 -4.240 54.803 1.00 93.75 325 ALA A N 1
ATOM 2559 C CA . ALA A 1 325 ? -19.161 -4.735 55.872 1.00 93.75 325 ALA A CA 1
ATOM 2560 C C . ALA A 1 325 ? -18.803 -6.178 56.282 1.00 93.75 325 ALA A C 1
ATOM 2562 O O . ALA A 1 325 ? -18.773 -6.490 57.470 1.00 93.75 325 ALA A O 1
ATOM 2563 N N . ARG A 1 326 ? -18.476 -7.056 55.318 1.00 93.50 326 ARG A N 1
ATOM 2564 C CA . ARG A 1 326 ? -17.989 -8.416 55.621 1.00 93.50 326 ARG A CA 1
ATOM 2565 C C . ARG A 1 326 ? -16.632 -8.413 56.319 1.00 93.50 326 ARG A C 1
ATOM 2567 O O . ARG A 1 326 ? -16.432 -9.221 57.218 1.00 93.50 326 ARG A O 1
ATOM 2574 N N . GLU A 1 327 ? -15.720 -7.533 55.915 1.00 95.38 327 GLU A N 1
ATOM 2575 C CA . GLU A 1 327 ? -14.405 -7.382 56.549 1.00 95.38 327 GLU A CA 1
ATOM 2576 C C . GLU A 1 327 ? -14.545 -6.921 58.009 1.00 95.38 327 GLU A C 1
ATOM 2578 O O . GLU A 1 327 ? -13.986 -7.557 58.901 1.00 95.38 327 GLU A O 1
ATOM 2583 N N . LEU A 1 328 ? -15.369 -5.901 58.277 1.00 94.62 328 LEU A N 1
ATOM 2584 C CA . LEU A 1 328 ? -15.655 -5.417 59.636 1.00 94.62 328 LEU A CA 1
ATOM 2585 C C . LEU A 1 328 ? -16.342 -6.482 60.501 1.00 94.62 328 LEU A C 1
ATOM 2587 O O . LEU A 1 328 ? -15.985 -6.667 61.665 1.00 94.62 328 LEU A O 1
ATOM 2591 N N . ALA A 1 329 ? -17.283 -7.234 59.921 1.00 91.25 329 ALA A N 1
ATOM 2592 C CA . ALA A 1 329 ? -17.933 -8.346 60.607 1.00 91.25 329 ALA A CA 1
ATOM 2593 C C . ALA A 1 329 ? -16.934 -9.455 60.985 1.00 91.25 329 ALA A C 1
ATOM 2595 O O . ALA A 1 329 ? -16.998 -9.983 62.095 1.00 91.25 329 ALA A O 1
ATOM 2596 N N . ALA A 1 330 ? -15.983 -9.778 60.101 1.00 93.19 330 ALA A N 1
ATOM 2597 C CA . ALA A 1 330 ? -14.924 -10.748 60.385 1.00 93.19 330 ALA A CA 1
ATOM 2598 C C . ALA A 1 330 ? -13.977 -10.264 61.499 1.00 93.19 330 ALA A C 1
ATOM 2600 O O . ALA A 1 330 ? -13.548 -11.061 62.331 1.00 93.19 330 ALA A O 1
ATOM 2601 N N . GLN A 1 331 ? -13.707 -8.957 61.553 1.00 93.94 331 GLN A N 1
ATOM 2602 C CA . GLN A 1 331 ? -12.907 -8.310 62.600 1.00 93.94 331 GLN A CA 1
ATOM 2603 C C . GLN A 1 331 ? -13.673 -8.098 63.919 1.00 93.94 331 GLN A C 1
ATOM 2605 O O . GLN A 1 331 ? -13.077 -7.674 64.905 1.00 93.94 331 GLN A O 1
ATOM 2610 N N . ARG A 1 332 ? -14.981 -8.399 63.957 1.00 89.56 332 ARG A N 1
ATOM 2611 C CA . ARG A 1 332 ? -15.892 -8.134 65.088 1.00 89.56 332 ARG A CA 1
ATOM 2612 C C . ARG A 1 332 ? -15.943 -6.661 65.514 1.00 89.56 332 ARG A C 1
ATOM 2614 O O . ARG A 1 332 ? -16.278 -6.368 66.660 1.00 89.56 332 ARG A O 1
ATOM 2621 N N . ASN A 1 333 ? -15.653 -5.739 64.597 1.00 92.38 333 ASN A N 1
ATOM 2622 C CA . ASN A 1 333 ? -15.758 -4.308 64.857 1.00 92.38 333 ASN A CA 1
ATOM 2623 C C . ASN A 1 333 ? -17.213 -3.867 64.676 1.00 92.38 333 ASN A C 1
ATOM 2625 O O . ASN A 1 333 ? -17.662 -3.570 63.567 1.00 92.38 333 ASN A O 1
ATOM 2629 N N . VAL A 1 334 ? -17.982 -3.939 65.762 1.00 91.12 334 VAL A N 1
ATOM 2630 C CA . VAL A 1 334 ? -19.430 -3.748 65.691 1.00 91.12 334 VAL A CA 1
ATOM 2631 C C . VAL A 1 334 ? -19.812 -2.282 65.527 1.00 91.12 334 VAL A C 1
ATOM 2633 O O . VAL A 1 334 ? -20.714 -1.988 64.747 1.00 91.12 334 VAL A O 1
ATOM 2636 N N . ASP A 1 335 ? -19.113 -1.380 66.207 1.00 92.62 335 ASP A N 1
ATOM 2637 C CA . ASP A 1 335 ? -19.457 0.041 66.218 1.00 92.62 335 ASP A CA 1
ATOM 2638 C C . ASP A 1 335 ? -19.256 0.660 64.824 1.00 92.62 335 ASP A C 1
ATOM 2640 O O . ASP A 1 335 ? -20.121 1.375 64.317 1.00 92.62 335 ASP A O 1
ATOM 2644 N N . GLU A 1 336 ? -18.161 0.307 64.138 1.00 94.31 336 GLU A N 1
ATOM 2645 C CA . GLU A 1 336 ? -17.924 0.738 62.754 1.00 94.31 336 GLU A CA 1
ATOM 2646 C C . GLU A 1 336 ? -18.906 0.106 61.762 1.00 94.31 336 GLU A C 1
ATOM 2648 O O . GLU A 1 336 ? -19.316 0.756 60.797 1.00 94.31 336 GLU A O 1
ATOM 2653 N N . LEU A 1 337 ? -19.305 -1.150 61.985 1.00 94.56 337 LEU A N 1
ATOM 2654 C CA . LEU A 1 337 ? -20.279 -1.830 61.133 1.00 94.56 337 LEU A CA 1
ATOM 2655 C C . LEU A 1 337 ? -21.677 -1.211 61.268 1.00 94.56 337 LEU A C 1
ATOM 2657 O O . LEU A 1 337 ? -22.369 -1.037 60.263 1.00 94.56 337 LEU A O 1
ATOM 2661 N N . GLU A 1 338 ? -22.070 -0.847 62.488 1.00 93.62 338 GLU A N 1
ATOM 2662 C CA . GLU A 1 338 ? -23.315 -0.137 62.775 1.00 93.62 338 GLU A CA 1
ATOM 2663 C C . GLU A 1 338 ? -23.314 1.257 62.141 1.00 93.62 338 GLU A C 1
ATOM 2665 O O . GLU A 1 338 ? -24.250 1.609 61.419 1.00 93.62 338 GLU A O 1
ATOM 2670 N N . ALA A 1 339 ? -22.229 2.017 62.315 1.00 94.75 339 ALA A N 1
ATOM 2671 C CA . ALA A 1 339 ? -22.070 3.328 61.694 1.00 94.75 339 ALA A CA 1
ATOM 2672 C C . ALA A 1 339 ? -22.139 3.253 60.157 1.00 94.75 339 ALA A C 1
ATOM 2674 O O . ALA A 1 339 ? -22.835 4.050 59.525 1.00 94.75 339 ALA A O 1
ATOM 2675 N N . LEU A 1 340 ? -21.470 2.267 59.547 1.00 94.75 340 LEU A N 1
ATOM 2676 C CA . LEU A 1 340 ? -21.480 2.052 58.098 1.00 94.75 340 LEU A CA 1
ATOM 2677 C C . LEU A 1 340 ? -22.868 1.617 57.588 1.00 94.75 340 LEU A C 1
ATOM 2679 O O . LEU A 1 340 ? -23.291 2.064 56.521 1.00 94.75 340 LEU A O 1
ATOM 2683 N N . SER A 1 341 ? -23.600 0.799 58.352 1.00 94.12 341 SER A N 1
ATOM 2684 C CA . SER A 1 341 ? -24.992 0.429 58.056 1.00 94.12 341 SER A CA 1
ATOM 2685 C C . SER A 1 341 ? -25.910 1.653 58.064 1.00 94.12 341 SER A C 1
ATOM 2687 O O . SER A 1 341 ? -26.629 1.891 57.092 1.00 94.12 341 SER A O 1
ATOM 2689 N N . ASN A 1 342 ? -25.861 2.455 59.129 1.00 93.44 342 ASN A N 1
ATOM 2690 C CA . ASN A 1 342 ? -26.715 3.634 59.281 1.00 93.44 342 ASN A CA 1
ATOM 2691 C C . ASN A 1 342 ? -26.431 4.677 58.191 1.00 93.44 342 ASN A C 1
ATOM 2693 O O . ASN A 1 342 ? -27.361 5.146 57.534 1.00 93.44 342 ASN A O 1
ATOM 2697 N N . ALA A 1 343 ? -25.154 4.955 57.912 1.00 94.31 343 ALA A N 1
ATOM 2698 C CA . ALA A 1 343 ? -24.754 5.906 56.876 1.00 94.31 343 ALA A CA 1
ATOM 2699 C C . ALA A 1 343 ? -25.247 5.508 55.471 1.00 94.31 343 ALA A C 1
ATOM 2701 O O . ALA A 1 343 ? -25.705 6.354 54.699 1.00 94.31 343 ALA A O 1
ATOM 2702 N N . GLU A 1 344 ? -25.183 4.221 55.116 1.00 93.75 344 GLU A N 1
ATOM 2703 C CA . GLU A 1 344 ? -25.649 3.742 53.809 1.00 93.75 344 GLU A CA 1
ATOM 2704 C C . GLU A 1 344 ? -27.178 3.752 53.691 1.00 93.75 344 GLU A C 1
ATOM 2706 O O . GLU A 1 344 ? -27.709 4.078 52.624 1.00 93.75 344 GLU A O 1
ATOM 2711 N N . VAL A 1 345 ? -27.899 3.457 54.779 1.00 92.56 345 VAL A N 1
ATOM 2712 C CA . VAL A 1 345 ? -29.365 3.567 54.821 1.00 92.56 345 VAL A CA 1
ATOM 2713 C C . VAL A 1 345 ? -29.799 5.023 54.670 1.00 92.56 345 VAL A C 1
ATOM 2715 O O . VAL A 1 345 ? -30.633 5.311 53.813 1.00 92.56 345 VAL A O 1
ATOM 2718 N N . GLU A 1 346 ? -29.213 5.957 55.421 1.00 93.88 346 GLU A N 1
ATOM 2719 C CA . GLU A 1 346 ? -29.529 7.387 55.310 1.00 93.88 346 GLU A CA 1
ATOM 2720 C C . GLU A 1 346 ? -29.247 7.930 53.906 1.00 93.88 346 GLU A C 1
ATOM 2722 O O . GLU A 1 346 ? -30.079 8.633 53.318 1.00 93.88 346 GLU A O 1
ATOM 2727 N N . LYS A 1 347 ? -28.104 7.553 53.321 1.00 92.69 347 LYS A N 1
ATOM 2728 C CA . LYS A 1 347 ? -27.741 7.917 51.948 1.00 92.69 347 LYS A CA 1
ATOM 2729 C C . LYS A 1 347 ? -28.754 7.382 50.939 1.00 92.69 347 LYS A C 1
ATOM 2731 O O . LYS A 1 347 ? -29.177 8.118 50.045 1.00 92.69 347 LYS A O 1
ATOM 2736 N N . PHE A 1 348 ? -29.162 6.119 51.074 1.00 92.38 348 PHE A N 1
ATOM 2737 C CA . PHE A 1 348 ? -30.167 5.525 50.197 1.00 92.38 348 PHE A CA 1
ATOM 2738 C C . PHE A 1 348 ? -31.528 6.205 50.352 1.00 92.38 348 PHE A C 1
ATOM 2740 O O . PHE A 1 348 ? -32.122 6.577 49.345 1.00 92.38 348 PHE A O 1
ATOM 2747 N N . VAL A 1 349 ? -32.008 6.413 51.582 1.00 92.44 349 VAL A N 1
ATOM 2748 C CA . VAL A 1 349 ? -33.294 7.076 51.858 1.00 92.44 349 VAL A CA 1
ATOM 2749 C C . VAL A 1 349 ? -33.300 8.499 51.296 1.00 92.44 349 VAL A C 1
ATOM 2751 O O . VAL A 1 349 ? -34.270 8.905 50.658 1.00 92.44 349 VAL A O 1
ATOM 2754 N N . SER A 1 350 ? -32.194 9.230 51.432 1.00 93.56 350 SER A N 1
ATOM 2755 C CA . SER A 1 350 ? -32.040 10.571 50.857 1.00 93.56 350 SER A CA 1
ATOM 2756 C C . SER A 1 350 ? -32.159 10.558 49.330 1.00 93.56 350 SER A C 1
ATOM 2758 O O . SER A 1 350 ? -32.904 11.356 48.755 1.00 93.56 350 SER A O 1
ATOM 2760 N N . LEU A 1 351 ? -31.477 9.622 48.657 1.00 91.62 351 LEU A N 1
ATOM 2761 C CA . LEU A 1 351 ? -31.563 9.447 47.202 1.00 91.62 351 LEU A CA 1
ATOM 2762 C C . LEU A 1 351 ? -32.956 8.991 46.754 1.00 91.62 351 LEU A C 1
ATOM 2764 O O . LEU A 1 351 ? -33.476 9.492 45.756 1.00 91.62 351 LEU A O 1
ATOM 2768 N N . TRP A 1 352 ? -33.570 8.082 47.509 1.00 91.69 352 TRP A N 1
ATOM 2769 C CA . TRP A 1 352 ? -34.908 7.555 47.269 1.00 91.69 352 TRP A CA 1
ATOM 2770 C C . TRP A 1 352 ? -35.961 8.663 47.322 1.00 91.69 352 TRP A C 1
ATOM 2772 O O . TRP A 1 352 ? -36.783 8.789 46.417 1.00 91.69 352 TRP A O 1
ATOM 2782 N N . CYS A 1 353 ? -35.922 9.512 48.347 1.00 92.38 353 CYS A N 1
ATOM 2783 C CA . CYS A 1 353 ? -36.874 10.608 48.492 1.00 92.38 353 CYS A CA 1
ATOM 2784 C C . 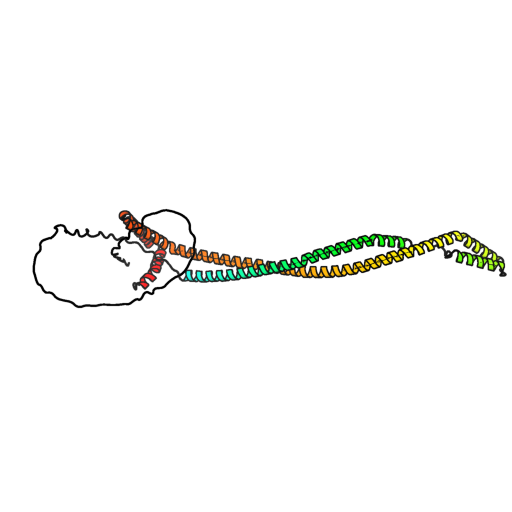CYS A 1 353 ? -36.651 11.720 47.456 1.00 92.38 353 CYS A C 1
ATOM 2786 O O . CYS A 1 353 ? -37.622 12.287 46.956 1.00 92.38 353 CYS A O 1
ATOM 2788 N N . SER A 1 354 ? -35.393 12.002 47.101 1.00 93.19 354 SER A N 1
ATOM 2789 C CA . SER A 1 354 ? -35.037 13.164 46.275 1.00 93.19 354 SER A CA 1
ATOM 2790 C C . SER A 1 354 ? -35.092 12.907 44.766 1.00 93.19 354 SER A C 1
ATOM 2792 O O . SER A 1 354 ? -35.350 13.832 43.999 1.00 93.19 354 SER A O 1
ATOM 2794 N N . ASN A 1 355 ? -34.839 11.677 44.304 1.00 93.12 355 ASN A N 1
ATOM 2795 C CA . ASN A 1 355 ? -34.656 11.390 42.881 1.00 93.12 355 ASN A CA 1
ATOM 2796 C C . ASN A 1 355 ? -35.658 10.345 42.363 1.00 93.12 355 ASN A C 1
ATOM 2798 O O . ASN A 1 355 ? -35.540 9.147 42.614 1.00 93.12 355 ASN A O 1
ATOM 2802 N N . LYS A 1 356 ? -36.633 10.803 41.568 1.00 93.94 356 LYS A N 1
ATOM 2803 C CA . LYS A 1 356 ? -37.632 9.932 40.929 1.00 93.94 356 LYS A CA 1
ATOM 2804 C C . LYS A 1 356 ? -37.002 8.909 39.974 1.00 93.94 356 LYS A C 1
ATOM 2806 O O . LYS A 1 356 ? -37.360 7.739 40.045 1.00 93.94 356 LYS A O 1
ATOM 2811 N N . ASN A 1 357 ? -36.029 9.316 39.159 1.00 90.56 357 ASN A N 1
ATOM 2812 C CA . ASN A 1 357 ? -35.378 8.428 38.188 1.00 90.56 357 ASN A CA 1
ATOM 2813 C C . ASN A 1 357 ? -34.613 7.294 38.882 1.00 90.56 357 ASN A C 1
ATOM 2815 O O . ASN A 1 357 ? -34.603 6.166 38.402 1.00 90.56 357 ASN A O 1
ATOM 2819 N N . PHE A 1 358 ? -33.991 7.591 40.028 1.00 89.25 358 PHE A N 1
ATOM 2820 C CA . PHE A 1 358 ? -33.320 6.582 40.845 1.00 89.25 358 PHE A CA 1
ATOM 2821 C C . PHE A 1 358 ? -34.303 5.528 41.370 1.00 89.25 358 PHE A C 1
ATOM 2823 O O . PHE A 1 358 ? -34.002 4.339 41.296 1.00 89.25 358 PHE A O 1
ATOM 2830 N N . ARG A 1 359 ? -35.480 5.949 41.857 1.00 90.44 359 ARG A N 1
ATOM 2831 C CA . ARG A 1 359 ? -36.524 5.028 42.337 1.00 90.44 359 ARG A CA 1
ATOM 2832 C C . ARG A 1 359 ? -37.006 4.089 41.240 1.00 90.44 359 ARG A C 1
ATOM 2834 O O . ARG A 1 359 ? -36.966 2.878 41.423 1.00 90.44 359 ARG A O 1
ATOM 2841 N N . GLU A 1 360 ? -37.390 4.648 40.096 1.00 89.94 360 GLU A N 1
ATOM 2842 C CA . GLU A 1 360 ? -37.895 3.871 38.958 1.00 89.94 360 GLU A CA 1
ATOM 2843 C C . GLU A 1 360 ? -36.842 2.882 38.430 1.00 89.94 360 GLU A C 1
ATOM 2845 O O . GLU A 1 360 ? -37.152 1.721 38.160 1.00 89.94 360 GLU A O 1
ATOM 2850 N N . ASP A 1 361 ? -35.577 3.306 38.319 1.00 87.50 361 ASP A N 1
ATOM 2851 C CA . ASP A 1 361 ? -34.476 2.429 37.905 1.00 87.50 361 ASP A CA 1
ATOM 2852 C C . ASP A 1 361 ? -34.210 1.317 38.933 1.00 87.50 361 ASP A C 1
ATOM 2854 O O . ASP A 1 361 ? -34.036 0.153 38.565 1.00 87.50 361 ASP A O 1
ATOM 2858 N N . TYR A 1 362 ? -34.223 1.641 40.227 1.00 88.56 362 TYR A N 1
ATOM 2859 C CA . TYR A 1 362 ? -34.019 0.665 41.295 1.00 88.56 362 TYR A CA 1
ATOM 2860 C C . TYR A 1 362 ? -35.144 -0.382 41.346 1.00 88.56 362 TYR A C 1
ATOM 2862 O O . TYR A 1 362 ? -34.858 -1.580 41.410 1.00 88.56 362 TYR A O 1
ATOM 2870 N N . GLU A 1 363 ? -36.408 0.038 41.245 1.00 86.81 363 GLU A N 1
ATOM 2871 C CA . GLU A 1 363 ? -37.571 -0.860 41.168 1.00 86.81 363 GLU A CA 1
ATOM 2872 C C . GLU A 1 363 ? -37.492 -1.775 39.944 1.00 86.81 363 GLU A C 1
ATOM 2874 O O . GLU A 1 363 ? -37.618 -2.997 40.059 1.00 86.81 363 GLU A O 1
ATOM 2879 N N . LYS A 1 364 ? -37.171 -1.209 38.776 1.00 87.00 364 LYS A N 1
ATOM 2880 C CA . LYS A 1 364 ? -37.020 -1.975 37.536 1.00 87.00 364 LYS A CA 1
ATOM 2881 C C . LYS A 1 364 ? -35.932 -3.047 37.641 1.00 87.00 364 LYS A C 1
ATOM 2883 O O . LYS A 1 364 ? -36.111 -4.159 37.148 1.00 87.00 364 LYS A O 1
ATOM 2888 N N . ARG A 1 365 ? -34.808 -2.740 38.294 1.00 86.88 365 ARG A N 1
ATOM 2889 C CA . ARG A 1 365 ? -33.714 -3.702 38.525 1.00 86.88 365 ARG A CA 1
ATOM 2890 C C . ARG A 1 365 ? -34.074 -4.788 39.538 1.00 86.88 365 ARG A C 1
ATOM 2892 O O . ARG A 1 365 ? -33.478 -5.866 39.509 1.00 86.88 365 ARG A O 1
ATOM 2899 N N . LEU A 1 366 ? -35.003 -4.515 40.453 1.00 84.81 366 LEU A N 1
ATOM 2900 C CA . LEU A 1 366 ? -35.479 -5.496 41.426 1.00 84.81 366 LEU A CA 1
ATOM 2901 C C . LEU A 1 366 ? -36.471 -6.487 40.825 1.00 84.81 366 LEU A C 1
ATOM 2903 O O . LEU A 1 366 ? -36.436 -7.647 41.243 1.00 84.81 366 LEU A O 1
ATOM 2907 N N . LEU A 1 367 ? -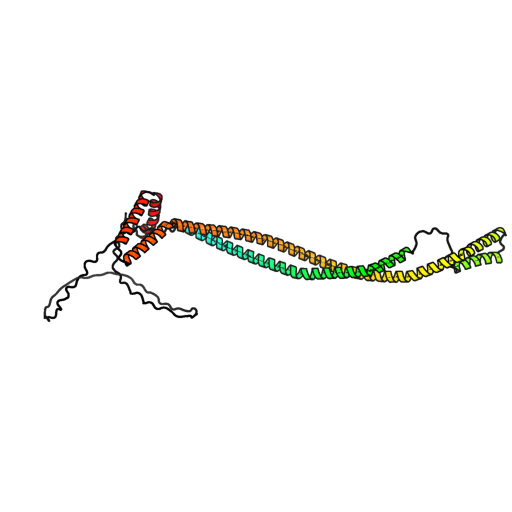37.284 -6.055 39.856 1.00 81.12 367 LEU A N 1
ATOM 2908 C CA . LEU A 1 367 ? -38.390 -6.824 39.276 1.00 81.12 367 LEU A CA 1
ATOM 2909 C C . LEU A 1 367 ? -37.979 -8.249 38.888 1.00 81.12 367 LEU A C 1
ATOM 2911 O O . LEU A 1 367 ? -38.506 -9.206 39.436 1.00 81.12 367 LEU A O 1
ATOM 2915 N N . GLY A 1 368 ? -36.911 -8.412 38.098 1.00 78.00 368 GLY A N 1
ATOM 2916 C CA . GLY A 1 368 ? -36.455 -9.747 37.687 1.00 78.00 368 GLY A CA 1
ATOM 2917 C C . GLY A 1 368 ? -36.024 -10.656 38.849 1.00 78.00 368 GLY A C 1
ATOM 2918 O O . GLY A 1 368 ? -36.089 -11.877 38.746 1.00 78.00 368 GLY A O 1
ATOM 2919 N N . SER A 1 369 ? -35.605 -10.086 39.985 1.00 77.12 369 SER A N 1
ATOM 2920 C CA . SER A 1 369 ? -35.321 -10.864 41.199 1.00 77.12 369 SER A CA 1
ATOM 2921 C C . SER A 1 369 ? -36.564 -11.171 42.033 1.00 77.12 369 SER A C 1
ATOM 2923 O O . SER A 1 369 ? -36.536 -12.109 42.827 1.00 77.12 369 SER A O 1
ATOM 2925 N N . LEU A 1 370 ? -37.614 -10.357 41.918 1.00 80.81 370 LEU A N 1
ATOM 2926 C CA . LEU A 1 370 ? -38.909 -10.604 42.546 1.00 80.81 370 LEU A CA 1
ATOM 2927 C C . LEU A 1 370 ? -39.656 -11.684 41.763 1.00 80.81 370 LEU A C 1
ATOM 2929 O O . LEU A 1 370 ? -40.071 -12.666 42.370 1.00 80.81 370 LEU A O 1
ATOM 2933 N N . ASP A 1 371 ? -39.674 -11.583 40.433 1.00 79.94 371 ASP A N 1
ATOM 2934 C CA . ASP A 1 371 ? -40.218 -12.593 39.520 1.00 79.94 371 ASP A CA 1
ATOM 2935 C C . ASP A 1 371 ? -39.558 -13.961 39.755 1.00 79.94 371 ASP A C 1
ATOM 2937 O O . ASP A 1 371 ? -40.238 -14.965 39.950 1.00 79.94 371 ASP A O 1
ATOM 2941 N N . ALA A 1 372 ? -38.220 -14.005 39.835 1.00 80.12 372 ALA A N 1
ATOM 2942 C CA . ALA A 1 372 ? -37.478 -15.240 40.113 1.00 80.12 372 ALA A CA 1
ATOM 2943 C C . ALA A 1 372 ? -37.796 -15.856 41.487 1.00 80.12 372 ALA A C 1
ATOM 2945 O O . ALA A 1 372 ? -37.583 -17.049 41.689 1.00 80.12 372 ALA A O 1
ATOM 2946 N N . ARG A 1 373 ? -38.279 -15.047 42.436 1.00 81.44 373 ARG A N 1
ATOM 2947 C CA . ARG A 1 373 ? -38.706 -15.491 43.768 1.00 81.44 373 ARG A CA 1
ATOM 2948 C C . ARG A 1 373 ? -40.215 -15.739 43.857 1.00 81.44 373 ARG A C 1
ATOM 2950 O O . ARG A 1 373 ? -40.659 -16.143 44.922 1.00 81.44 373 ARG A O 1
ATOM 2957 N N . GLN A 1 374 ? -40.976 -15.524 42.778 1.00 79.44 374 GLN A N 1
ATOM 2958 C CA . GLN A 1 374 ? -42.448 -15.550 42.763 1.00 79.44 374 GLN A CA 1
ATOM 2959 C C . GLN A 1 374 ? -43.076 -14.552 43.757 1.00 79.44 374 GLN A C 1
ATOM 2961 O O . GLN A 1 374 ? -44.087 -14.832 44.391 1.00 79.44 374 GLN A O 1
ATOM 2966 N N . MET A 1 375 ? -42.443 -13.384 43.903 1.00 70.50 375 MET A N 1
ATOM 2967 C CA . MET A 1 375 ? -42.810 -12.320 44.852 1.00 70.50 375 MET A CA 1
ATOM 2968 C C . MET A 1 375 ? -43.187 -11.006 44.140 1.00 70.50 375 MET A C 1
ATOM 2970 O O . MET A 1 375 ? -43.047 -9.933 44.731 1.00 70.50 375 MET A O 1
ATOM 2974 N N . SER A 1 376 ? -43.543 -11.086 42.854 1.00 56.19 376 SER A N 1
ATOM 2975 C CA . SER A 1 376 ? -43.821 -9.958 41.952 1.00 56.19 376 SER A CA 1
ATOM 2976 C C . SER A 1 376 ? -45.228 -9.400 42.092 1.00 56.19 376 SER A C 1
ATOM 2978 O O . SER A 1 376 ? -46.162 -10.237 42.073 1.00 56.19 376 SER A O 1
#

Organism: Brassica carinata (NCBI:txid52824)

Nearest PDB structures (foldseek):
  6h2x-assembly1_A  TM=3.191E-01  e=4.414E-02  Escherichia coli K-12
  6ixf-assembly1_A  TM=2.716E-01  e=6.050E-02  Homo sapiens
  6grj-assembly1_D  TM=3.340E-01  e=2.926E-01  Aeromonas hydrophila
  6z6f-assembly1_C  TM=3.105E-01  e=2.250E-01  Saccharomyces cerevisiae S288C

Solvent-accessible surface area (backbone atoms only — not comparable to full-atom values): 22751 Å² total; per-residue (Å²): 136,87,82,84,87,78,86,78,78,87,79,86,80,79,83,82,84,81,90,83,86,86,85,83,89,83,90,86,83,88,82,86,87,87,86,84,87,88,85,86,84,84,90,82,89,89,89,90,81,89,84,89,87,88,82,89,86,82,90,76,93,78,75,77,93,76,70,81,71,74,69,71,71,77,75,83,82,82,86,85,70,76,84,81,58,58,73,72,80,57,66,67,60,54,51,51,44,54,53,42,52,54,48,39,53,52,37,50,53,52,45,49,50,47,52,51,52,44,51,51,49,53,51,51,44,48,54,53,45,67,60,44,52,59,52,51,54,50,47,48,51,50,49,53,54,50,52,51,53,47,60,64,44,48,60,56,53,52,51,51,50,56,60,52,72,70,64,78,89,85,78,97,62,81,94,68,58,78,32,64,65,58,45,50,51,52,44,49,53,51,53,49,45,66,75,74,46,98,66,56,75,70,56,50,56,47,50,57,51,50,42,55,52,53,60,73,38,44,69,57,21,49,52,47,33,54,50,51,51,52,48,54,56,50,44,55,56,47,52,53,54,50,50,50,51,50,54,52,49,56,55,49,53,54,54,50,52,54,45,49,54,51,51,51,52,48,50,54,51,51,50,52,50,48,54,48,49,52,52,45,52,52,46,54,51,49,46,48,55,44,49,53,53,35,52,50,41,52,49,49,48,51,50,53,51,47,52,54,47,62,76,26,42,63,25,56,52,38,50,50,52,54,49,50,49,52,53,30,57,74,70,64,42,58,70,63,43,51,52,53,33,52,55,52,50,52,52,46,51,52,46,51,76,71,31,69,69,57,43,56,51,52,51,60,48,43,45,68,60,25,51,76,65,75,67,108

Radius of gyration: 62.95 Å; Cα contacts (8 Å, |Δi|>4): 145; chains: 1; bounding box: 98×82×193 Å

pLDDT: mean 76.67, std 23.28, range [25.16, 97.88]

Foldseek 3Di:
DDDDDDDDDDDDDDDDDDDDDDDDDDDDDDDDDDDDDDDDDDDDDDDDDDDDDDDDDDDDDDDPPPPPVPPPDPPPDDDFDADAFFADPDVVLVVVLVVLVVVLVVLVVVLVVLVVVLVVLVVVLVVLVVVLVVLVVVLVVLVVVLVVLVVVLVVLVVLLVVLVVVPDDDDPDDDQDQALVRLVVLLVVLVCCLVPPPDDPVVNVVSVVVSVVSVVCNVVRVVNNVVVVVNVVVVVVSVVSVVVSVVSVVVSVVSVVVSVVSVVVSVVSVVVSVVSVVVSVVSVVVSVVSVVVSVVSVVVSVVSVVVSCVLCVVNVVSVVLVVVLVVCVVVVVVVVNNVSSVVNVVVVVVCCVPPPVVVVSRVVSCVVVCVVVVND

Mean predicted aligned error: 18.79 Å

InterPro domains:
  IPR055282 Proton pump-interactor 1-4 [PTHR32219] (3-376)